Protein AF-0000000081807967 (afdb_homodimer)

pLDDT: mean 92.21, std 13.96, range [24.64, 98.94]

Radius of gyration: 28.62 Å; Cα contacts (8 Å, |Δi|>4): 1288; chains: 2; bounding box: 55×100×83 Å

Structure (mmCIF, N/CA/C/O backbone):
data_AF-0000000081807967-model_v1
#
loop_
_entity.id
_entity.type
_entity.pdbx_description
1 polymer 'Carnosine N-methyltransferase'
#
loop_
_atom_site.group_PDB
_atom_site.id
_atom_site.type_symbol
_atom_site.label_atom_id
_atom_site.label_alt_id
_atom_site.label_comp_id
_atom_site.label_asym_id
_atom_site.label_entity_id
_atom_site.label_seq_id
_atom_site.pdbx_PDB_ins_code
_atom_site.Cartn_x
_atom_site.Cartn_y
_atom_site.Cartn_z
_atom_site.occupancy
_atom_site.B_iso_or_equiv
_atom_site.auth_seq_id
_atom_site.auth_comp_id
_atom_site.auth_asym_id
_atom_site.auth_atom_id
_atom_site.pdbx_PDB_model_num
ATOM 1 N N . MET A 1 1 ? -2.889 -56.375 17.562 1 24.64 1 MET A N 1
ATOM 2 C CA . MET A 1 1 ? -2.021 -55.25 17.938 1 24.64 1 MET A CA 1
ATOM 3 C C . MET A 1 1 ? -2.387 -54 17.172 1 24.64 1 MET A C 1
ATOM 5 O O . MET A 1 1 ? -2.35 -53.969 15.938 1 24.64 1 MET A O 1
ATOM 9 N N . ALA A 1 2 ? -3.328 -53.219 17.688 1 33.34 2 ALA A N 1
ATOM 10 C CA . ALA A 1 2 ? -3.783 -51.969 17.109 1 33.34 2 ALA A CA 1
ATOM 11 C C . ALA A 1 2 ? -2.6 -51.062 16.734 1 33.34 2 ALA A C 1
ATOM 13 O O . ALA A 1 2 ? -1.793 -50.719 17.594 1 33.34 2 ALA A O 1
ATOM 14 N N . THR A 1 3 ? -1.864 -51.312 15.688 1 35.56 3 THR A N 1
ATOM 15 C CA . THR A 1 3 ? -0.854 -50.375 15.219 1 35.56 3 THR A CA 1
ATOM 16 C C . THR A 1 3 ? -1.358 -48.938 15.328 1 35.56 3 THR A C 1
ATOM 18 O O . THR A 1 3 ? -2.258 -48.531 14.586 1 35.56 3 THR A O 1
ATOM 21 N N . THR A 1 4 ? -1.396 -48.312 16.391 1 43.31 4 THR A N 1
ATOM 22 C CA . THR A 1 4 ? -1.678 -46.906 16.656 1 43.31 4 THR A CA 1
ATOM 23 C C . THR A 1 4 ? -0.814 -46 15.773 1 43.31 4 THR A C 1
ATOM 25 O O . THR A 1 4 ? 0.411 -46 15.906 1 43.31 4 THR A O 1
ATOM 28 N N . ASN A 1 5 ? -1.02 -45.844 14.516 1 46.78 5 ASN A N 1
ATOM 29 C CA . ASN A 1 5 ? -0.362 -44.938 13.586 1 46.78 5 ASN A CA 1
ATOM 30 C C . ASN A 1 5 ? -0.068 -43.594 14.234 1 46.78 5 ASN A C 1
ATOM 32 O O . ASN A 1 5 ? -0.989 -42.844 14.539 1 46.78 5 ASN A O 1
ATOM 36 N N . HIS A 1 6 ? 0.986 -43.438 14.938 1 55.25 6 HIS A N 1
ATOM 37 C CA . HIS A 1 6 ? 1.531 -42.25 15.562 1 55.25 6 HIS A CA 1
ATOM 38 C C . HIS A 1 6 ? 1.703 -41.125 14.539 1 55.25 6 HIS A C 1
ATOM 40 O O . HIS A 1 6 ? 2.475 -41.25 13.586 1 55.25 6 HIS A O 1
ATOM 46 N N . GLU A 1 7 ? 0.792 -40.312 14.453 1 66.62 7 GLU A N 1
ATOM 47 C CA . GLU A 1 7 ? 0.892 -39.094 13.656 1 66.62 7 GLU A CA 1
ATOM 48 C C . GLU A 1 7 ? 2.219 -38.375 13.891 1 66.62 7 GLU A C 1
ATOM 50 O O . GLU A 1 7 ? 2.656 -38.25 15.039 1 66.62 7 GLU A O 1
ATOM 55 N N . THR A 1 8 ? 3.043 -38.156 12.766 1 78.31 8 THR A N 1
ATOM 56 C CA . THR A 1 8 ? 4.293 -37.406 12.852 1 78.31 8 THR A CA 1
ATOM 57 C C . THR A 1 8 ? 4.039 -35.969 13.32 1 78.31 8 THR A C 1
ATOM 59 O O . THR A 1 8 ? 2.904 -35.5 13.273 1 78.31 8 THR A O 1
ATOM 62 N N . GLU A 1 9 ? 5.012 -35.469 14 1 81.56 9 GLU A N 1
ATOM 63 C CA . GLU A 1 9 ? 4.934 -34.094 14.445 1 81.56 9 GLU A CA 1
ATOM 64 C C . GLU A 1 9 ? 4.484 -33.156 13.312 1 81.56 9 GLU A C 1
ATOM 66 O O . GLU A 1 9 ? 3.709 -32.219 13.531 1 81.56 9 GLU A O 1
ATOM 71 N N . GLN A 1 10 ? 4.926 -33.438 12.164 1 79.94 10 GLN A N 1
ATOM 72 C CA . GLN A 1 10 ? 4.555 -32.656 11 1 79.94 10 GLN A CA 1
ATOM 73 C C . GLN A 1 10 ? 3.068 -32.781 10.688 1 79.94 10 GLN A C 1
ATOM 75 O O . GLN A 1 10 ? 2.402 -31.797 10.367 1 79.94 10 GLN A O 1
ATOM 80 N N . GLU A 1 11 ? 2.59 -33.938 10.797 1 79.31 11 GLU A N 1
ATOM 81 C CA . GLU A 1 11 ? 1.172 -34.188 10.539 1 79.31 11 GLU A CA 1
ATOM 82 C C . GLU A 1 11 ? 0.297 -33.5 11.57 1 79.31 11 GLU A C 1
ATOM 84 O O . GLU A 1 11 ? -0.771 -32.969 11.242 1 79.31 11 GLU A O 1
ATOM 89 N N . ILE A 1 12 ? 0.768 -33.5 12.734 1 80.5 12 ILE A N 1
ATOM 90 C CA . ILE A 1 12 ? 0.035 -32.844 13.812 1 80.5 12 ILE A CA 1
ATOM 91 C C . ILE A 1 12 ? -0.017 -31.344 13.555 1 80.5 12 ILE A C 1
ATOM 93 O O . ILE A 1 12 ? -1.075 -30.719 13.672 1 80.5 12 ILE A O 1
ATOM 97 N N . GLN A 1 13 ? 1.14 -30.75 13.172 1 82.19 13 GLN A N 1
ATOM 98 C CA . GLN A 1 13 ? 1.205 -29.328 12.898 1 82.19 13 GLN A CA 1
ATOM 99 C C . GLN A 1 13 ? 0.295 -28.938 11.734 1 82.19 13 GLN A C 1
ATOM 101 O O . GLN A 1 13 ? -0.362 -27.891 11.773 1 82.19 13 GLN A O 1
ATOM 106 N N . GLU A 1 14 ? 0.265 -29.781 10.805 1 82.75 14 GLU A N 1
ATOM 107 C CA . GLU A 1 14 ? -0.58 -29.531 9.641 1 82.75 14 GLU A CA 1
ATOM 108 C C . GLU A 1 14 ? -2.059 -29.594 10.016 1 82.75 14 GLU A C 1
ATOM 110 O O . GLU A 1 14 ? -2.852 -28.766 9.539 1 82.75 14 GLU A O 1
ATOM 115 N N . ARG A 1 15 ? -2.398 -30.484 10.812 1 83.12 15 ARG A N 1
ATOM 116 C CA . ARG A 1 15 ? -3.781 -30.625 11.258 1 83.12 15 ARG A CA 1
ATOM 117 C C . ARG A 1 15 ? -4.199 -29.422 12.102 1 83.12 15 ARG A C 1
ATOM 119 O O . ARG A 1 15 ? -5.305 -28.891 11.945 1 83.12 15 ARG A O 1
ATOM 126 N N . GLU A 1 16 ? -3.363 -29.062 12.891 1 86.12 16 GLU A N 1
ATOM 127 C CA . GLU A 1 16 ? -3.646 -27.906 13.727 1 86.12 16 GLU A CA 1
ATOM 128 C C . GLU A 1 16 ? -3.818 -26.641 12.883 1 86.12 16 GLU A C 1
ATOM 130 O O . GLU A 1 16 ? -4.699 -25.828 13.148 1 86.12 16 GLU A O 1
ATOM 135 N N . HIS A 1 17 ? -2.906 -26.562 11.984 1 88.5 17 HIS A N 1
ATOM 136 C CA . HIS A 1 17 ? -2.99 -25.422 11.078 1 88.5 17 HIS A CA 1
ATOM 137 C C . HIS A 1 17 ? -4.305 -25.438 10.305 1 88.5 17 HIS A C 1
ATOM 139 O O . HIS A 1 17 ? -4.961 -24.391 10.18 1 88.5 17 HIS A O 1
ATOM 145 N N . PHE A 1 18 ? -4.684 -26.578 9.891 1 90.31 18 PHE A N 1
ATOM 146 C CA . PHE A 1 18 ? -5.945 -26.75 9.18 1 90.31 18 PHE A CA 1
ATOM 147 C C . PHE A 1 18 ? -7.121 -26.328 10.055 1 90.31 18 PHE A C 1
ATOM 149 O O . PHE A 1 18 ? -7.957 -25.531 9.625 1 90.31 18 PHE A O 1
ATOM 156 N N . GLN A 1 19 ? -7.18 -26.766 11.188 1 89.5 19 GLN A N 1
ATOM 157 C CA . GLN A 1 19 ? -8.273 -26.453 12.102 1 89.5 19 GLN A CA 1
ATOM 158 C C . GLN A 1 19 ? -8.305 -24.969 12.43 1 89.5 19 GLN A C 1
ATOM 160 O O . GLN A 1 19 ? -9.383 -24.375 12.562 1 89.5 19 GLN A O 1
ATOM 165 N N . ARG A 1 20 ? -7.168 -24.453 12.586 1 92 20 ARG A N 1
ATOM 166 C CA . ARG A 1 20 ? -7.082 -23.031 12.859 1 92 20 ARG A CA 1
ATOM 167 C C . ARG A 1 20 ? -7.727 -22.219 11.742 1 92 20 ARG A C 1
ATOM 169 O O . ARG A 1 20 ? -8.5 -21.281 12.008 1 92 20 ARG A O 1
ATOM 176 N N . ILE A 1 21 ? -7.379 -22.578 10.508 1 94.31 21 ILE A N 1
ATOM 177 C CA . ILE A 1 21 ? -7.887 -21.828 9.367 1 94.31 21 ILE A CA 1
ATOM 178 C C . ILE A 1 21 ? -9.398 -22 9.258 1 94.31 21 ILE A C 1
ATOM 180 O O . ILE A 1 21 ? -10.125 -21.047 9 1 94.31 21 ILE A O 1
ATOM 184 N N . VAL A 1 22 ? -9.898 -23.172 9.484 1 94.06 22 VAL A N 1
ATOM 185 C CA . VAL A 1 22 ? -11.336 -23.422 9.484 1 94.06 22 VAL A CA 1
ATOM 186 C C . VAL A 1 22 ? -12.016 -22.562 10.539 1 94.06 22 VAL A C 1
ATOM 188 O O . VAL A 1 22 ? -13.055 -21.953 10.273 1 94.06 22 VAL A O 1
ATOM 191 N N . ASN A 1 23 ? -11.406 -22.5 11.648 1 93.75 23 ASN A N 1
ATOM 192 C CA . ASN A 1 23 ? -11.977 -21.703 12.742 1 93.75 23 ASN A CA 1
ATOM 193 C C . ASN A 1 23 ? -12.023 -20.219 12.398 1 93.75 23 ASN A C 1
ATOM 195 O O . ASN A 1 23 ? -12.945 -19.516 12.812 1 93.75 23 ASN A O 1
ATOM 199 N N . VAL A 1 24 ? -10.992 -19.75 11.719 1 96.44 24 VAL A N 1
ATOM 200 C CA . VAL A 1 24 ? -10.984 -18.359 11.297 1 96.44 24 VAL A CA 1
ATOM 201 C C . VAL A 1 24 ? -12.195 -18.078 10.398 1 96.44 24 VAL A C 1
ATOM 203 O O . VAL A 1 24 ? -12.914 -17.094 10.586 1 96.44 24 VAL A O 1
ATOM 206 N N . PHE A 1 25 ? -12.461 -18.969 9.477 1 97.06 25 PHE A N 1
ATOM 207 C CA . PHE A 1 25 ? -13.617 -18.828 8.594 1 97.06 25 PHE A CA 1
ATOM 208 C C . PHE A 1 25 ? -14.914 -18.844 9.391 1 97.06 25 PHE A C 1
ATOM 210 O O . PHE A 1 25 ? -15.797 -18.016 9.18 1 97.06 25 PHE A O 1
ATOM 217 N N . LYS A 1 26 ? -15 -19.719 10.289 1 95.31 26 LYS A N 1
ATOM 218 C CA . LYS A 1 26 ? -16.203 -19.875 11.094 1 95.31 26 LYS A CA 1
ATOM 219 C C . LYS A 1 26 ? -16.469 -18.625 11.93 1 95.31 26 LYS A C 1
ATOM 221 O O . LYS A 1 26 ? -17.625 -18.297 12.219 1 95.31 26 LYS A O 1
ATOM 226 N N . SER A 1 27 ? -15.453 -18 12.25 1 96.56 27 SER A N 1
ATOM 227 C CA . SER A 1 27 ? -15.57 -16.859 13.156 1 96.56 27 SER A CA 1
ATOM 228 C C . SER A 1 27 ? -15.758 -15.555 12.391 1 96.56 27 SER A C 1
ATOM 230 O O . SER A 1 27 ? -15.844 -14.484 12.992 1 96.56 27 SER A O 1
ATOM 232 N N . TYR A 1 28 ? -15.797 -15.625 11.141 1 97.62 28 TYR A N 1
ATOM 233 C CA . TYR A 1 28 ? -15.867 -14.445 10.289 1 97.62 28 TYR A CA 1
ATOM 234 C C . TYR A 1 28 ? -17 -13.523 10.727 1 97.62 28 TYR A C 1
ATOM 236 O O . TYR A 1 28 ? -16.781 -12.336 10.992 1 97.62 28 TYR A O 1
ATOM 244 N N . LYS A 1 29 ? -18.219 -14.078 10.773 1 97.75 29 LYS A N 1
ATOM 245 C CA . LYS A 1 29 ? -19.375 -13.234 11.062 1 97.75 29 LYS A CA 1
ATOM 246 C C . LYS A 1 29 ? -19.266 -12.602 12.445 1 97.75 29 LYS A C 1
ATOM 248 O O . LYS A 1 29 ? -19.422 -11.383 12.586 1 97.75 29 LYS A O 1
ATOM 253 N N . PHE A 1 30 ? -19 -13.43 13.375 1 97.12 30 PHE A N 1
ATOM 254 C CA . PHE A 1 30 ? -18.953 -12.953 14.75 1 97.12 30 PHE A CA 1
ATOM 255 C C . PHE A 1 30 ? -17.906 -11.844 14.898 1 97.12 30 PHE A C 1
ATOM 257 O O . PHE A 1 30 ? -18.219 -10.773 15.43 1 97.12 30 PHE A O 1
ATOM 264 N N . LEU A 1 31 ? -16.703 -12.094 14.422 1 96.81 31 LEU A N 1
ATOM 265 C CA . LEU A 1 31 ? -15.609 -11.148 14.609 1 96.81 31 LEU A CA 1
ATOM 266 C C . LEU A 1 31 ? -15.844 -9.875 13.805 1 96.81 31 LEU A C 1
ATOM 268 O O . LEU A 1 31 ? -15.5 -8.781 14.25 1 96.81 31 LEU A O 1
ATOM 272 N N . THR A 1 32 ? -16.406 -9.961 12.609 1 97.31 32 THR A N 1
ATOM 273 C CA . THR A 1 32 ? -16.703 -8.781 11.797 1 97.31 32 THR A CA 1
ATOM 274 C C . THR A 1 32 ? -17.812 -7.957 12.422 1 97.31 32 THR A C 1
ATOM 276 O O . THR A 1 32 ? -17.766 -6.723 12.414 1 97.31 32 THR A O 1
ATOM 279 N N . ASP A 1 33 ? -18.797 -8.648 12.977 1 97.38 33 ASP A N 1
ATOM 280 C CA . ASP A 1 33 ? -19.875 -7.949 13.68 1 97.38 33 ASP A CA 1
ATOM 281 C C . ASP A 1 33 ? -19.328 -7.203 14.898 1 97.38 33 ASP A C 1
ATOM 283 O O . ASP A 1 33 ? -19.734 -6.074 15.18 1 97.38 33 ASP A O 1
ATOM 287 N N . GLU A 1 34 ? -18.453 -7.859 15.609 1 96 34 GLU A N 1
ATOM 288 C CA . GLU A 1 34 ? -17.844 -7.207 16.766 1 96 34 GLU A CA 1
ATOM 289 C C . GLU A 1 34 ? -17.062 -5.965 16.344 1 96 34 GLU A C 1
ATOM 291 O O . GLU A 1 34 ? -17.078 -4.949 17.031 1 96 34 GLU A O 1
ATOM 296 N N . TRP A 1 35 ? -16.359 -6.141 15.281 1 95.31 35 TRP A N 1
ATOM 297 C CA . TRP A 1 35 ? -15.617 -5.023 14.711 1 95.31 35 TRP A CA 1
ATOM 298 C C . TRP A 1 35 ? -16.547 -3.854 14.391 1 95.31 35 TRP A C 1
ATOM 300 O O . TRP A 1 35 ? -16.25 -2.705 14.734 1 95.31 35 TRP A O 1
ATOM 310 N N . ILE A 1 36 ? -17.703 -4.027 13.797 1 96.94 36 ILE A N 1
ATOM 311 C CA . ILE A 1 36 ? -18.672 -2.994 13.469 1 96.94 36 ILE A CA 1
ATOM 312 C C . ILE A 1 36 ? -19.266 -2.412 14.75 1 96.94 36 ILE A C 1
ATOM 314 O O . ILE A 1 36 ? -19.422 -1.195 14.875 1 96.94 36 ILE A O 1
ATOM 318 N N . LYS A 1 37 ? -19.531 -3.275 15.672 1 96.88 37 LYS A N 1
ATOM 319 C CA . LYS A 1 37 ? -20.109 -2.84 16.953 1 96.88 37 LYS A CA 1
ATOM 320 C C . LYS A 1 37 ? -19.156 -1.875 17.656 1 96.88 37 LYS A C 1
ATOM 322 O O . LYS A 1 37 ? -19.609 -0.928 18.312 1 96.88 37 LYS A O 1
ATOM 327 N N . THR A 1 38 ? -17.938 -2.164 17.594 1 96 38 THR A N 1
ATOM 328 C CA . THR A 1 38 ? -16.953 -1.286 18.219 1 96 38 THR A CA 1
ATOM 329 C C . THR A 1 38 ? -16.984 0.104 17.594 1 96 38 THR A C 1
ATOM 331 O O . THR A 1 38 ? -16.828 1.109 18.281 1 96 38 THR A O 1
ATOM 334 N N . LYS A 1 39 ? -17.141 0.195 16.328 1 96.88 39 LYS A N 1
ATOM 335 C CA . LYS A 1 39 ? -17.25 1.479 15.641 1 96.88 39 LYS A CA 1
ATOM 336 C C . LYS A 1 39 ? -18.516 2.229 16.062 1 96.88 39 LYS A C 1
ATOM 338 O O . LYS A 1 39 ? -18.469 3.439 16.281 1 96.88 39 LYS A O 1
ATOM 343 N N . ILE A 1 40 ? -19.609 1.49 16.156 1 97.69 40 ILE A N 1
ATOM 344 C CA . ILE A 1 40 ? -20.859 2.09 16.594 1 97.69 40 ILE A CA 1
ATOM 345 C C . ILE A 1 40 ? -20.719 2.598 18.031 1 97.69 40 ILE A C 1
ATOM 347 O O . ILE A 1 40 ? -21.141 3.709 18.344 1 97.69 40 ILE A O 1
ATOM 351 N N . ALA A 1 41 ? -20.094 1.808 18.844 1 97.75 41 ALA A N 1
ATOM 352 C CA . ALA A 1 41 ? -19.875 2.189 20.234 1 97.75 41 ALA A CA 1
ATOM 353 C C . ALA A 1 41 ? -19.016 3.453 20.328 1 97.75 41 ALA A C 1
ATOM 355 O O . ALA A 1 41 ? -19.234 4.293 21.203 1 97.75 41 ALA A O 1
ATOM 356 N N . LEU A 1 42 ? -18.031 3.545 19.516 1 97.69 42 LEU A N 1
ATOM 357 C CA . LEU A 1 4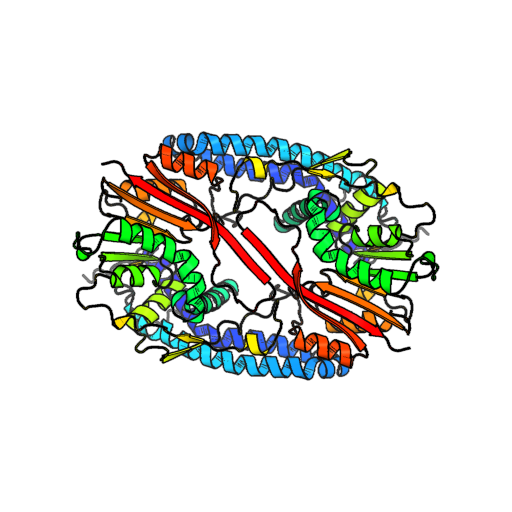2 ? -17.203 4.742 19.484 1 97.69 42 LEU A CA 1
ATOM 358 C C . LEU A 1 42 ? -18.047 5.98 19.188 1 97.69 42 LEU A C 1
ATOM 360 O O . LEU A 1 42 ? -17.922 7 19.875 1 97.69 42 LEU A O 1
ATOM 364 N N . VAL A 1 43 ? -18.906 5.906 18.203 1 98.38 43 VAL A N 1
ATOM 365 C CA . VAL A 1 43 ? -19.766 7.035 17.875 1 98.38 43 VAL A CA 1
ATOM 366 C C . VAL A 1 43 ? -20.641 7.383 19.078 1 98.38 43 VAL A C 1
ATOM 368 O O . VAL A 1 43 ? -20.797 8.555 19.422 1 98.38 43 VAL A O 1
ATOM 371 N N . LYS A 1 44 ? -21.172 6.359 19.688 1 98 44 LYS A N 1
ATOM 372 C CA . LYS A 1 44 ? -22.078 6.547 20.828 1 98 44 LYS A CA 1
ATOM 373 C C . LYS A 1 44 ? -21.359 7.195 22 1 98 44 LYS A C 1
ATOM 375 O O . LYS A 1 44 ? -21.984 7.805 22.859 1 98 44 LYS A O 1
ATOM 380 N N . SER A 1 45 ? -20.094 7.035 22.078 1 98.25 45 SER A N 1
ATOM 381 C CA . SER A 1 45 ? -19.312 7.578 23.188 1 98.25 45 SER A CA 1
ATOM 382 C C . SER A 1 45 ? -19.016 9.062 22.984 1 98.25 45 SER A C 1
ATOM 384 O O . SER A 1 45 ? -18.547 9.734 23.906 1 98.25 45 SER A O 1
ATOM 386 N N . LEU A 1 46 ? -19.312 9.617 21.828 1 98.25 46 LEU A N 1
ATOM 387 C CA . LEU A 1 46 ? -19.031 11.016 21.516 1 98.25 46 LEU A CA 1
ATOM 388 C C . LEU A 1 46 ? -20.125 11.922 22.078 1 98.25 46 LEU A C 1
ATOM 390 O O . LEU A 1 46 ? -21.094 11.445 22.688 1 98.25 46 LEU A O 1
ATOM 394 N N . SER A 1 47 ? -19.938 13.281 21.969 1 98.12 47 SER A N 1
ATOM 395 C CA . SER A 1 47 ? -20.953 14.25 22.391 1 98.12 47 SER A CA 1
ATOM 396 C C . SER A 1 47 ? -22.234 14.102 21.578 1 98.12 47 SER A C 1
ATOM 398 O O . SER A 1 47 ? -22.203 13.617 20.453 1 98.12 47 SER A O 1
ATOM 400 N N . PRO A 1 48 ? -23.406 14.461 22.125 1 98.19 48 PRO A N 1
ATOM 401 C CA . PRO A 1 48 ? -24.656 14.391 21.375 1 98.19 48 PRO A CA 1
ATOM 402 C C . PRO A 1 48 ? -24.594 15.141 20.047 1 98.19 48 PRO A C 1
ATOM 404 O O . PRO A 1 48 ? -25.172 14.688 19.047 1 98.19 48 PRO A O 1
ATOM 407 N N . GLU A 1 49 ? -23.969 16.172 20.062 1 98.12 49 GLU A N 1
ATOM 408 C CA . GLU A 1 49 ? -23.828 16.953 18.828 1 98.12 49 GLU A CA 1
ATOM 409 C C . GLU A 1 49 ? -23.094 16.141 17.75 1 98.12 49 GLU A C 1
ATOM 411 O O . GLU A 1 49 ? -23.531 16.094 16.609 1 98.12 49 GLU A O 1
ATOM 416 N N . GLN A 1 50 ? -21.984 15.586 18.109 1 98.56 50 GLN A N 1
ATOM 417 C CA . GLN A 1 50 ? -21.203 14.812 17.141 1 98.56 50 GLN A CA 1
ATOM 418 C C . GLN A 1 50 ? -21.953 13.555 16.703 1 98.56 50 GLN A C 1
ATOM 420 O O . GLN A 1 50 ? -21.844 13.133 15.555 1 98.56 50 GLN A O 1
ATOM 425 N N . GLN A 1 51 ? -22.672 12.953 17.672 1 98.62 51 GLN A N 1
ATOM 426 C CA . GLN A 1 51 ? -23.516 11.82 17.297 1 98.62 51 GLN A CA 1
ATOM 427 C C . GLN A 1 51 ? -24.5 12.211 16.203 1 98.62 51 GLN A C 1
ATOM 429 O O . GLN A 1 51 ? -24.719 11.445 15.258 1 98.62 51 GLN A O 1
ATOM 434 N N . LEU A 1 52 ? -25.062 13.383 16.328 1 98.38 52 LEU A N 1
ATOM 435 C CA . LEU A 1 52 ? -26.016 13.875 15.328 1 98.38 52 LEU A CA 1
ATOM 436 C C . LEU A 1 52 ? -25.328 14.102 13.992 1 98.38 52 LEU A C 1
ATOM 438 O O . LEU A 1 52 ? -25.875 13.75 12.938 1 98.38 52 LEU A O 1
ATOM 442 N N . LEU A 1 53 ? -24.125 14.695 14 1 98.56 53 LEU A N 1
ATOM 443 C CA . LEU A 1 53 ? -23.359 14.938 12.781 1 98.56 53 LEU A CA 1
ATOM 444 C C . LEU A 1 53 ? -23.031 13.617 12.086 1 98.56 53 LEU A C 1
ATOM 446 O O . LEU A 1 53 ? -22.922 13.578 10.852 1 98.56 53 LEU A O 1
ATOM 450 N N . LEU A 1 54 ? -22.922 12.516 12.859 1 98.62 54 LEU A N 1
ATOM 451 C CA . LEU A 1 54 ? -22.484 11.219 12.344 1 98.62 54 LEU A CA 1
ATOM 452 C C . LEU A 1 54 ? -23.672 10.281 12.133 1 98.62 54 LEU A C 1
ATOM 454 O O . LEU A 1 54 ? -23.484 9.078 11.945 1 98.62 54 LEU A O 1
ATOM 458 N N . SER A 1 55 ? -24.875 10.805 12.125 1 98.25 55 SER A N 1
ATOM 459 C CA . SER A 1 55 ? -26.078 9.969 12.078 1 98.25 55 SER A CA 1
ATOM 460 C C . SER A 1 55 ? -26.094 9.102 10.828 1 98.25 55 SER A C 1
ATOM 462 O O . SER A 1 55 ? -26.391 7.906 10.906 1 98.25 55 SER A O 1
ATOM 464 N N . ASP A 1 56 ? -25.75 9.688 9.695 1 98.19 56 ASP A N 1
ATOM 465 C CA . ASP A 1 56 ? -25.766 8.93 8.453 1 98.19 56 ASP A CA 1
ATOM 466 C C . ASP A 1 56 ? -24.656 7.887 8.43 1 98.19 56 ASP A C 1
ATOM 468 O O . ASP A 1 56 ? -24.828 6.801 7.871 1 98.19 56 ASP A O 1
ATOM 472 N N . TYR A 1 57 ? -23.547 8.25 8.969 1 98.25 57 TYR A N 1
ATOM 473 C CA . TYR A 1 57 ? -22.438 7.301 9.102 1 98.25 57 TYR A CA 1
ATOM 474 C C . TYR A 1 57 ? -22.844 6.109 9.961 1 98.25 57 TYR A C 1
ATOM 476 O O . TYR A 1 57 ? -22.578 4.961 9.602 1 98.25 57 TYR A O 1
ATOM 484 N N . THR A 1 58 ? -23.5 6.363 11.078 1 98.19 58 THR A N 1
ATOM 485 C CA . THR A 1 58 ? -23.953 5.312 11.977 1 98.19 58 THR A CA 1
ATOM 486 C C . THR A 1 58 ? -24.953 4.395 11.281 1 98.19 58 THR A C 1
ATOM 488 O O . THR A 1 58 ? -24.891 3.174 11.43 1 98.19 58 THR A O 1
ATOM 491 N N . LYS A 1 59 ? -25.859 4.984 10.555 1 98.12 59 LYS A N 1
ATOM 492 C CA . LYS A 1 59 ? -26.812 4.203 9.773 1 98.12 59 LYS A CA 1
ATOM 493 C C . LYS A 1 59 ? -26.094 3.293 8.781 1 98.12 59 LYS A C 1
ATOM 495 O O . LYS A 1 59 ? -26.484 2.139 8.594 1 98.12 59 LYS A O 1
ATOM 500 N N . HIS A 1 60 ? -25.109 3.838 8.18 1 98.31 60 HIS A N 1
ATOM 501 C CA . HIS A 1 60 ? -24.344 3.078 7.211 1 98.31 60 HIS A CA 1
ATOM 502 C C . HIS A 1 60 ? -23.672 1.869 7.859 1 98.31 60 HIS A C 1
ATOM 504 O O . HIS A 1 60 ? -23.641 0.785 7.273 1 98.31 60 HIS A O 1
ATOM 510 N N . LEU A 1 61 ? -23.109 2.043 9.055 1 97.88 61 LEU A N 1
ATOM 511 C CA . LEU A 1 61 ? -22.5 0.948 9.797 1 97.88 61 LEU A CA 1
ATOM 512 C C . LEU A 1 61 ? -23.484 -0.18 10.031 1 97.88 61 LEU A C 1
ATOM 514 O O . LEU A 1 61 ? -23.141 -1.357 9.945 1 97.88 61 LEU A O 1
ATOM 518 N N . ALA A 1 62 ? -24.703 0.192 10.281 1 96.56 62 ALA A N 1
ATOM 519 C CA . ALA A 1 62 ? -25.75 -0.802 10.477 1 96.56 62 ALA A CA 1
ATOM 520 C C . ALA A 1 62 ? -26.031 -1.574 9.195 1 96.56 62 ALA A C 1
ATOM 522 O O . ALA A 1 62 ? -26.266 -2.785 9.227 1 96.56 62 ALA A O 1
ATOM 523 N N . GLU A 1 63 ? -26 -0.907 8.133 1 97.88 63 GLU A N 1
ATOM 524 C CA . GLU A 1 63 ? -26.219 -1.549 6.844 1 97.88 63 GLU A CA 1
ATOM 525 C C . GLU A 1 63 ? -25.094 -2.523 6.512 1 97.88 63 GLU A C 1
ATOM 527 O O . GLU A 1 63 ? -25.328 -3.545 5.859 1 97.88 63 GLU A O 1
ATOM 532 N N . MET A 1 64 ? -23.922 -2.18 6.918 1 98.25 64 MET A N 1
ATOM 533 C CA . MET A 1 64 ? -22.766 -3.061 6.715 1 98.25 64 MET A CA 1
ATOM 534 C C . MET A 1 64 ? -23.016 -4.434 7.328 1 98.25 64 MET A C 1
ATOM 536 O O . MET A 1 64 ? -22.609 -5.453 6.77 1 98.25 64 MET A O 1
ATOM 540 N N . ARG A 1 65 ? -23.703 -4.477 8.469 1 97.62 65 ARG A N 1
ATOM 541 C CA . ARG A 1 65 ? -23.953 -5.73 9.164 1 97.62 65 ARG A CA 1
ATOM 542 C C . ARG A 1 65 ? -24.797 -6.672 8.305 1 97.62 65 ARG A C 1
ATOM 544 O O . ARG A 1 65 ? -24.625 -7.891 8.352 1 97.62 65 ARG A O 1
ATOM 551 N N . VAL A 1 66 ? -25.656 -6.094 7.551 1 97.94 66 VAL A N 1
ATOM 552 C CA . VAL A 1 66 ? -26.5 -6.887 6.66 1 97.94 66 VAL A CA 1
ATOM 553 C C . VAL A 1 66 ? -25.625 -7.539 5.582 1 97.94 66 VAL A C 1
ATOM 555 O O . VAL A 1 66 ? -25.781 -8.727 5.297 1 97.94 66 VAL A O 1
ATOM 558 N N . CYS A 1 67 ? -24.734 -6.758 5.02 1 98.56 67 CYS A N 1
ATOM 559 C CA . CYS A 1 67 ? -23.828 -7.273 4 1 98.56 67 CYS A CA 1
ATOM 560 C C . CYS A 1 67 ? -22.906 -8.352 4.574 1 98.56 67 CYS A C 1
ATOM 562 O O . CYS A 1 67 ? -22.656 -9.367 3.918 1 98.56 67 CYS A O 1
ATOM 564 N N . VAL A 1 68 ? -22.484 -8.141 5.797 1 98.56 68 VAL A N 1
ATOM 565 C CA . VAL A 1 68 ? -21.625 -9.102 6.48 1 98.56 68 VAL A CA 1
ATOM 566 C C . VAL A 1 68 ? -22.359 -10.422 6.66 1 98.56 68 VAL A C 1
ATOM 568 O O . VAL A 1 68 ? -21.766 -11.492 6.492 1 98.56 68 VAL A O 1
ATOM 571 N N . ALA A 1 69 ? -23.625 -10.359 6.988 1 98.38 69 ALA A N 1
ATOM 572 C CA . ALA A 1 69 ? -24.438 -11.562 7.156 1 98.38 69 ALA A CA 1
ATOM 573 C C . ALA A 1 69 ? -24.531 -12.344 5.848 1 98.38 69 ALA A C 1
ATOM 575 O O . ALA A 1 69 ? -24.469 -13.578 5.852 1 98.38 69 ALA A O 1
ATOM 576 N N . HIS A 1 70 ? -24.703 -11.664 4.789 1 98.31 70 HIS A N 1
ATOM 577 C CA . HIS A 1 70 ? -24.75 -12.312 3.486 1 98.31 70 HIS A CA 1
ATOM 578 C C . HIS A 1 70 ? -23.406 -12.945 3.139 1 98.31 70 HIS A C 1
ATOM 580 O O . HIS A 1 70 ? -23.359 -14.078 2.652 1 98.31 70 HIS A O 1
ATOM 586 N N . ASN A 1 71 ? -22.312 -12.195 3.375 1 98.69 71 ASN A N 1
ATOM 587 C CA . ASN A 1 71 ? -21 -12.758 3.158 1 98.69 71 ASN A CA 1
ATOM 588 C C . ASN A 1 71 ? -20.781 -14.016 3.992 1 98.69 71 ASN A C 1
ATOM 590 O O . ASN A 1 71 ? -20.141 -14.969 3.535 1 98.69 71 ASN A O 1
ATOM 594 N N . ALA A 1 72 ? -21.297 -13.969 5.195 1 98.25 72 ALA A N 1
ATOM 595 C CA . ALA A 1 72 ? -21.125 -15.094 6.113 1 98.25 72 ALA A CA 1
ATOM 596 C C . ALA A 1 72 ? -21.734 -16.375 5.535 1 98.25 72 ALA A C 1
ATOM 598 O O . ALA A 1 72 ? -21.219 -17.469 5.75 1 98.25 72 ALA A O 1
ATOM 599 N N . GLU A 1 73 ? -22.781 -16.266 4.828 1 97.69 73 GLU A N 1
ATOM 600 C CA . GLU A 1 73 ? -23.406 -17.422 4.18 1 97.69 73 GLU A CA 1
ATOM 601 C C . GLU A 1 73 ? -22.453 -18.031 3.152 1 97.69 73 GLU A C 1
ATOM 603 O O . GLU A 1 73 ? -22.312 -19.266 3.096 1 97.69 73 GLU A O 1
ATOM 608 N N . VAL A 1 74 ? -21.859 -17.219 2.395 1 97.44 74 VAL A N 1
ATOM 609 C CA . VAL A 1 74 ? -20.938 -17.688 1.378 1 97.44 74 VAL A CA 1
ATOM 610 C C . VAL A 1 74 ? -19.703 -18.281 2.049 1 97.44 74 VAL A C 1
ATOM 612 O O . VAL A 1 74 ? -19.188 -19.328 1.623 1 97.44 74 VAL A O 1
ATOM 615 N N . VAL A 1 75 ? -19.203 -17.625 3.092 1 97.81 75 VAL A N 1
ATOM 616 C CA . VAL A 1 75 ? -18.047 -18.109 3.838 1 97.81 75 VAL A CA 1
ATOM 617 C C . VAL A 1 75 ? -18.328 -19.5 4.383 1 97.81 75 VAL A C 1
ATOM 619 O O . VAL A 1 75 ? -17.453 -20.375 4.336 1 97.81 75 VAL A O 1
ATOM 622 N N . GLN A 1 76 ? -19.531 -19.703 4.832 1 96.19 76 GLN A N 1
ATOM 623 C CA . GLN A 1 76 ? -19.922 -21.031 5.332 1 96.19 76 GLN A CA 1
ATOM 624 C C . GLN A 1 76 ? -19.906 -22.062 4.215 1 96.19 76 GLN A C 1
ATOM 626 O O . GLN A 1 76 ? -19.5 -23.203 4.422 1 96.19 76 GLN A O 1
ATOM 631 N N . LEU A 1 77 ? -20.359 -21.703 3.074 1 95.88 77 LEU A N 1
ATOM 632 C CA . LEU A 1 77 ? -20.344 -22.594 1.929 1 95.88 77 LEU A CA 1
ATOM 633 C C . LEU A 1 77 ? -18.922 -22.984 1.562 1 95.88 77 LEU A C 1
ATOM 635 O O . LEU A 1 77 ? -18.656 -24.141 1.196 1 95.88 77 LEU A O 1
ATOM 639 N N . ILE A 1 78 ? -18.016 -22.062 1.702 1 96.19 78 ILE A N 1
ATOM 640 C CA . ILE A 1 78 ? -16.609 -22.281 1.351 1 96.19 78 ILE A CA 1
ATOM 641 C C . ILE A 1 78 ? -16.031 -23.391 2.232 1 96.19 78 ILE A C 1
ATOM 643 O O . ILE A 1 78 ? -15.25 -24.219 1.763 1 96.19 78 ILE A O 1
ATOM 647 N N . ILE A 1 79 ? -16.5 -23.469 3.5 1 94.88 79 ILE A N 1
ATOM 648 C CA . ILE A 1 79 ? -15.828 -24.391 4.406 1 94.88 79 ILE A CA 1
ATOM 649 C C . ILE A 1 79 ? -16.688 -25.625 4.621 1 94.88 79 ILE A C 1
ATOM 651 O O . ILE A 1 79 ? -16.328 -26.516 5.387 1 94.88 79 ILE A O 1
ATOM 655 N N . ASN A 1 80 ? -17.922 -25.703 4.223 1 88.12 80 ASN A N 1
ATOM 656 C CA . ASN A 1 80 ? -18.859 -26.797 4.469 1 88.12 80 ASN A CA 1
ATOM 657 C C . ASN A 1 80 ? -18.219 -28.141 4.195 1 88.12 80 ASN A C 1
ATOM 659 O O . ASN A 1 80 ? -18.406 -29.094 4.965 1 88.12 80 ASN A O 1
ATOM 663 N N . ASP A 1 81 ? -17.375 -28.406 3.232 1 78.31 81 ASP A N 1
ATOM 664 C CA . ASP A 1 81 ? -16.875 -29.75 2.936 1 78.31 81 ASP A CA 1
ATOM 665 C C . ASP A 1 81 ? -15.352 -29.75 2.838 1 78.31 81 ASP A C 1
ATOM 667 O O . ASP A 1 81 ? -14.773 -30.516 2.064 1 78.31 81 ASP A O 1
ATOM 671 N N . VAL A 1 82 ? -14.852 -28.906 3.701 1 81.94 82 VAL A N 1
ATOM 672 C CA . VAL A 1 82 ? -13.398 -28.859 3.551 1 81.94 82 VAL A CA 1
ATOM 673 C C . VAL A 1 82 ? -12.766 -30.016 4.332 1 81.94 82 VAL A C 1
ATOM 675 O O . VAL A 1 82 ? -11.625 -30.406 4.051 1 81.94 82 VAL A O 1
ATOM 678 N N . GLU A 1 83 ? -13.539 -30.469 5.312 1 69.31 83 GLU A N 1
ATOM 679 C CA . GLU A 1 83 ? -13.023 -31.609 6.07 1 69.31 83 GLU A CA 1
ATOM 680 C C . GLU A 1 83 ? -12.758 -32.812 5.156 1 69.31 83 GLU A C 1
ATOM 682 O O . GLU A 1 83 ? -11.883 -33.625 5.445 1 69.31 83 GLU A O 1
ATOM 687 N N . ASN A 1 84 ? -13.523 -32.844 4.074 1 64.62 84 ASN A N 1
ATOM 688 C CA . ASN A 1 84 ? -13.344 -33.969 3.127 1 64.62 84 ASN A CA 1
ATOM 689 C C . ASN A 1 84 ? -12.18 -33.688 2.172 1 64.62 84 ASN A C 1
ATOM 691 O O . ASN A 1 84 ? -11.797 -34.562 1.394 1 64.62 84 ASN A O 1
ATOM 695 N N . MET A 1 85 ? -11.703 -32.562 2.156 1 61.28 85 MET A N 1
ATOM 696 C CA . MET A 1 85 ? -10.641 -32.156 1.232 1 61.28 85 MET A CA 1
ATOM 697 C C . MET A 1 85 ? -9.32 -32.844 1.613 1 61.28 85 MET A C 1
ATOM 699 O O . MET A 1 85 ? -8.469 -33.094 0.753 1 61.28 85 MET A O 1
ATOM 703 N N . PHE A 1 86 ? -9.117 -33.062 2.924 1 56.81 86 PHE A N 1
ATOM 704 C CA . PHE A 1 86 ? -7.859 -33.688 3.322 1 56.81 86 PHE A CA 1
ATOM 705 C C . PHE A 1 86 ? -8.086 -35.094 3.861 1 56.81 86 PHE A C 1
ATOM 707 O O . PHE A 1 86 ? -8.773 -35.281 4.867 1 56.81 86 PHE A O 1
ATOM 714 N N . GLU A 1 87 ? -8.281 -36.062 2.918 1 47.75 87 GLU A N 1
ATOM 715 C CA . GLU A 1 87 ? -8.5 -37.469 3.193 1 47.75 87 GLU A CA 1
ATOM 716 C C . GLU A 1 87 ? -7.898 -37.875 4.539 1 47.75 87 GLU A C 1
ATOM 718 O O . GLU A 1 87 ? -8.477 -38.688 5.262 1 47.75 87 GLU A O 1
ATOM 723 N N . ASN A 1 88 ? -6.574 -37.5 4.668 1 44.28 88 ASN A N 1
ATOM 724 C CA . ASN A 1 88 ? -5.812 -38.125 5.754 1 44.28 88 ASN A CA 1
ATOM 725 C C . ASN A 1 88 ? -6.184 -37.5 7.105 1 44.28 88 ASN A C 1
ATOM 727 O O . ASN A 1 88 ? -5.543 -37.812 8.117 1 44.28 88 ASN A O 1
ATOM 731 N N . VAL A 1 89 ? -6.902 -36.469 7.047 1 46.38 89 VAL A N 1
ATOM 732 C CA . VAL A 1 89 ? -7.172 -35.969 8.391 1 46.38 89 VAL A CA 1
ATOM 733 C C . VAL A 1 89 ? -8.375 -36.719 8.984 1 46.38 89 VAL A C 1
ATOM 735 O O . VAL A 1 89 ? -9.484 -36.594 8.469 1 46.38 89 VAL A O 1
ATOM 738 N N . GLN A 1 90 ? -8.219 -37.875 9.406 1 41.25 90 GLN A N 1
ATOM 739 C CA . GLN A 1 90 ? -9.234 -38.562 10.195 1 41.25 90 GLN A CA 1
ATOM 740 C C . GLN A 1 90 ? -9.977 -37.594 11.102 1 41.25 90 GLN A C 1
ATOM 742 O O . GLN A 1 90 ? -9.359 -36.906 11.938 1 41.25 90 GLN A O 1
ATOM 747 N N . HIS A 1 91 ? -11.008 -37.031 10.602 1 42.69 91 HIS A N 1
ATOM 748 C CA . HIS A 1 91 ? -11.906 -36.281 11.469 1 42.69 91 HIS A CA 1
ATOM 749 C C . HIS A 1 91 ? -12.273 -37.094 12.711 1 42.69 91 HIS A C 1
ATOM 751 O O . HIS A 1 91 ? -12.969 -38.094 12.617 1 42.69 91 HIS A O 1
ATOM 757 N N . GLU A 1 92 ? -11.484 -37.375 13.641 1 38.06 92 GLU A N 1
ATOM 758 C CA . GLU A 1 92 ? -12.07 -37.938 14.859 1 38.06 92 GLU A CA 1
ATOM 759 C C . GLU A 1 92 ? -13.289 -37.125 15.297 1 38.06 92 GLU A C 1
ATOM 761 O O . GLU A 1 92 ? -13.195 -35.906 15.492 1 38.06 92 GLU A O 1
ATOM 766 N N . GLU A 1 93 ? -14.391 -37.438 14.758 1 39.59 93 GLU A N 1
ATOM 767 C CA . GLU A 1 93 ? -15.695 -37 15.219 1 39.59 93 GLU A CA 1
ATOM 768 C C . GLU A 1 93 ? -15.664 -36.625 16.703 1 39.59 93 GLU A C 1
ATOM 770 O O . GLU A 1 93 ? -16.391 -35.719 17.141 1 39.59 93 GLU A O 1
ATOM 775 N N . ASP A 1 94 ? -15.281 -37.656 17.641 1 37.19 94 ASP A N 1
ATOM 776 C CA . ASP A 1 94 ? -15.664 -37.812 19.031 1 37.19 94 ASP A CA 1
ATOM 777 C C . ASP A 1 94 ? -14.883 -36.812 19.922 1 37.19 94 ASP A C 1
ATOM 779 O O . ASP A 1 94 ? -15.141 -36.719 21.125 1 37.19 94 ASP A O 1
ATOM 783 N N . GLY A 1 95 ? -13.445 -36.938 19.984 1 32.66 95 GLY A N 1
ATOM 784 C CA . GLY A 1 95 ? -12.844 -36.438 21.203 1 32.66 95 GLY A CA 1
ATOM 785 C C . GLY A 1 95 ? -12.945 -34.938 21.344 1 32.66 95 GLY A C 1
ATOM 786 O O . GLY A 1 95 ? -12.914 -34.219 20.344 1 32.66 95 GLY A O 1
ATOM 787 N N . LYS A 1 96 ? -13.477 -34.469 22.516 1 35.44 96 LYS A N 1
ATOM 788 C CA . LYS A 1 96 ? -13.422 -33.25 23.297 1 35.44 96 LYS A CA 1
ATOM 789 C C . LYS A 1 96 ? -12.016 -32.656 23.266 1 35.44 96 LYS A C 1
ATOM 791 O O . LYS A 1 96 ? -11.406 -32.438 24.312 1 35.44 96 LYS A O 1
ATOM 796 N N . ALA A 1 97 ? -11.164 -33.188 22.453 1 36.34 97 ALA A N 1
ATOM 797 C CA . ALA A 1 97 ? -9.938 -32.438 22.656 1 36.34 97 ALA A CA 1
ATOM 798 C C . ALA A 1 97 ? -10.172 -30.938 22.406 1 36.34 97 ALA A C 1
ATOM 800 O O . ALA A 1 97 ? -10.625 -30.547 21.328 1 36.34 97 ALA A O 1
ATOM 801 N N . SER A 1 98 ? -10.469 -30.203 23.281 1 37.44 98 SER A N 1
ATOM 802 C CA . SER A 1 98 ? -10.508 -28.766 23.516 1 37.44 98 SER A CA 1
ATOM 803 C C . SER A 1 98 ? -9.367 -28.062 22.797 1 37.44 98 SER A C 1
ATOM 805 O O . SER A 1 98 ? -8.242 -28 23.297 1 37.44 98 SER A O 1
ATOM 807 N N . VAL A 1 99 ? -9.047 -28.438 21.594 1 38.91 99 VAL A N 1
ATOM 808 C CA . VAL A 1 99 ? -8.07 -27.484 21.047 1 38.91 99 VAL A CA 1
ATOM 809 C C . VAL A 1 99 ? -8.328 -26.094 21.625 1 38.91 99 VAL A C 1
ATOM 811 O O . VAL A 1 99 ? -9.422 -25.547 21.469 1 38.91 99 VAL A O 1
ATOM 814 N N . LYS A 1 100 ? -7.762 -25.719 22.641 1 45.69 100 LYS A N 1
ATOM 815 C CA . LYS A 1 100 ? -7.695 -24.359 23.156 1 45.69 100 LYS A CA 1
ATOM 816 C C . LYS A 1 100 ? -7.84 -23.344 22.016 1 45.69 100 LYS A C 1
ATOM 818 O O . LYS A 1 100 ? -7.035 -23.328 21.094 1 45.69 100 LYS A O 1
ATOM 823 N N . LYS A 1 101 ? -8.969 -22.938 21.719 1 56.97 101 LYS A N 1
ATOM 824 C CA . LYS A 1 101 ? -9.289 -21.906 20.734 1 56.97 101 LYS A CA 1
ATOM 825 C C . LYS A 1 101 ? -8.328 -20.719 20.859 1 56.97 101 LYS A C 1
ATOM 827 O O . LYS A 1 101 ? -8.414 -19.938 21.797 1 56.97 101 LYS A O 1
ATOM 832 N N . ARG A 1 102 ? -7.105 -21.016 20.25 1 65.5 102 ARG A N 1
ATOM 833 C CA . ARG A 1 102 ? -6.223 -19.859 20.156 1 65.5 102 ARG A CA 1
ATOM 834 C C . ARG A 1 102 ? -6.969 -18.641 19.641 1 65.5 102 ARG A C 1
ATOM 836 O O . ARG A 1 102 ? -7.852 -18.766 18.781 1 65.5 102 ARG A O 1
ATOM 843 N N . PRO A 1 103 ? -6.695 -17.547 20.375 1 80 103 PRO A N 1
ATOM 844 C CA . PRO A 1 103 ? -7.332 -16.328 19.875 1 80 103 PRO A CA 1
ATOM 845 C C . PRO A 1 103 ? -7.039 -16.062 18.406 1 80 103 PRO A C 1
ATOM 847 O O . PRO A 1 103 ? -5.934 -16.344 17.938 1 80 103 PRO A O 1
ATOM 850 N N . ILE A 1 104 ? -8.016 -15.898 17.703 1 85.25 104 ILE A N 1
ATOM 851 C CA . ILE A 1 104 ? -7.902 -15.586 16.281 1 85.25 104 ILE A CA 1
ATOM 852 C C . ILE A 1 104 ? -7.25 -14.219 16.094 1 85.25 104 ILE A C 1
ATOM 854 O O . ILE A 1 104 ? -7.719 -13.219 16.656 1 85.25 104 ILE A O 1
ATOM 858 N N . LEU A 1 105 ? -6.176 -14.258 15.375 1 82.56 105 LEU A N 1
ATOM 859 C CA . LEU A 1 105 ? -5.465 -13.016 15.07 1 82.56 105 LEU A CA 1
ATOM 860 C C . LEU A 1 105 ? -6.207 -12.211 14.008 1 82.56 105 LEU A C 1
ATOM 862 O O . LEU A 1 105 ? -6.812 -12.781 13.102 1 82.56 105 LEU A O 1
ATOM 866 N N . ARG A 1 106 ? -6.18 -10.914 14.125 1 84.5 106 ARG A N 1
ATOM 867 C CA . ARG A 1 106 ? -6.785 -10.016 13.148 1 84.5 106 ARG A CA 1
ATOM 868 C C . ARG A 1 106 ? -6.219 -10.258 11.75 1 84.5 106 ARG A C 1
ATOM 870 O O . ARG A 1 106 ? -6.945 -10.18 10.758 1 84.5 106 ARG A O 1
ATOM 877 N N . SER A 1 107 ? -4.965 -10.586 11.789 1 87.31 107 SER A N 1
ATOM 878 C CA . SER A 1 107 ? -4.301 -10.836 10.508 1 87.31 107 SER A CA 1
ATOM 879 C C . SER A 1 107 ? -4.91 -12.031 9.797 1 87.31 107 SER A C 1
ATOM 881 O O . SER A 1 107 ? -4.953 -12.07 8.562 1 87.31 107 SER A O 1
ATOM 883 N N . ASP A 1 108 ? -5.406 -12.992 10.516 1 91 108 ASP A N 1
ATOM 884 C CA . ASP A 1 108 ? -6.047 -14.164 9.914 1 91 108 ASP A CA 1
ATOM 885 C C . ASP A 1 108 ? -7.414 -13.797 9.344 1 91 108 ASP A C 1
ATOM 887 O O . ASP A 1 108 ? -7.781 -14.258 8.258 1 91 108 ASP A O 1
ATOM 891 N N . LEU A 1 109 ? -8.109 -13.039 10.102 1 94.06 109 LEU A N 1
ATOM 892 C CA . LEU A 1 109 ? -9.414 -12.594 9.625 1 94.06 109 LEU A CA 1
ATOM 893 C C . LEU A 1 109 ? -9.273 -11.789 8.336 1 94.06 109 LEU A C 1
ATOM 895 O O . LEU A 1 109 ? -10.102 -11.906 7.43 1 94.06 109 LEU A O 1
ATOM 899 N N . GLU A 1 110 ? -8.234 -11.031 8.266 1 94.69 110 GLU A N 1
ATOM 900 C CA . GLU A 1 110 ? -7.961 -10.242 7.062 1 94.69 110 GLU A CA 1
ATOM 901 C C . GLU A 1 110 ? -7.758 -11.141 5.848 1 94.69 110 GLU A C 1
ATOM 903 O O . GLU A 1 110 ? -8.078 -10.758 4.723 1 94.69 110 GLU A O 1
ATOM 908 N N . LYS A 1 111 ? -7.223 -12.305 6.031 1 96.19 111 LYS A N 1
ATOM 909 C CA . LYS A 1 111 ? -7.043 -13.242 4.926 1 96.19 111 LYS A CA 1
ATOM 910 C C . LYS A 1 111 ? -8.383 -13.711 4.383 1 96.19 111 LYS A C 1
ATOM 912 O O . LYS A 1 111 ? -8.523 -13.969 3.184 1 96.19 111 LYS A O 1
ATOM 917 N N . VAL A 1 112 ? -9.328 -13.82 5.246 1 97.5 112 VAL A N 1
ATOM 918 C CA . VAL A 1 112 ? -10.672 -14.172 4.789 1 97.5 112 VAL A CA 1
ATOM 919 C C . VAL A 1 112 ? -11.242 -13.031 3.936 1 97.5 112 VAL A C 1
ATOM 921 O O . VAL A 1 112 ? -11.812 -13.273 2.871 1 97.5 112 VAL A O 1
ATOM 924 N N . TYR A 1 113 ? -11.047 -11.789 4.441 1 97.06 113 TYR A N 1
ATOM 925 C CA . TYR A 1 113 ? -11.484 -10.641 3.658 1 97.06 113 TYR A CA 1
ATOM 926 C C . TYR A 1 113 ? -10.836 -10.633 2.279 1 97.06 113 TYR A C 1
ATOM 928 O O . TYR A 1 113 ? -11.516 -10.422 1.27 1 97.06 113 TYR A O 1
ATOM 936 N N . THR A 1 114 ? -9.547 -10.93 2.268 1 96.5 114 THR A N 1
ATOM 937 C CA . THR A 1 114 ? -8.781 -10.961 1.028 1 96.5 114 THR A CA 1
ATOM 938 C C . THR A 1 114 ? -9.297 -12.055 0.099 1 96.5 114 THR A C 1
ATOM 940 O O . THR A 1 114 ? -9.336 -11.875 -1.119 1 96.5 114 THR A O 1
ATOM 943 N N . THR A 1 115 ? -9.648 -13.148 0.662 1 97.5 115 THR A N 1
ATOM 944 C CA . THR A 1 115 ? -10.195 -14.258 -0.119 1 97.5 115 THR A CA 1
ATOM 945 C C . THR A 1 115 ? -11.445 -13.82 -0.868 1 97.5 115 THR A C 1
ATOM 947 O O . THR A 1 115 ? -11.609 -14.125 -2.053 1 97.5 115 THR A O 1
ATOM 950 N N . LEU A 1 116 ? -12.289 -13.078 -0.246 1 97.44 116 LEU A N 1
ATOM 951 C CA . LEU A 1 116 ? -13.508 -12.586 -0.881 1 97.44 116 LEU A CA 1
ATOM 952 C C . LEU A 1 116 ? -13.18 -11.625 -2.02 1 97.44 116 LEU A C 1
ATOM 954 O O . LEU A 1 116 ? -13.805 -11.68 -3.08 1 97.44 116 LEU A O 1
ATOM 958 N N . ARG A 1 117 ? -12.203 -10.836 -1.805 1 97.12 117 ARG A N 1
ATOM 959 C CA . ARG A 1 117 ? -11.789 -9.922 -2.863 1 97.12 117 ARG A CA 1
ATOM 960 C C . ARG A 1 117 ? -11.172 -10.68 -4.031 1 97.12 117 ARG A C 1
ATOM 962 O O . ARG A 1 117 ? -11.328 -10.281 -5.188 1 97.12 117 ARG A O 1
ATOM 969 N N . GLN A 1 118 ? -10.484 -11.742 -3.721 1 97.56 118 GLN A N 1
ATOM 970 C CA . GLN A 1 118 ? -9.875 -12.555 -4.77 1 97.56 118 GLN A CA 1
ATOM 971 C C . GLN A 1 118 ? -10.945 -13.25 -5.617 1 97.56 118 GLN A C 1
ATOM 973 O O . GLN A 1 118 ? -10.727 -13.516 -6.801 1 97.56 118 GLN A O 1
ATOM 978 N N . ILE A 1 119 ? -12.078 -13.523 -4.996 1 97.94 119 ILE A N 1
ATOM 979 C CA . ILE A 1 119 ? -13.195 -14.07 -5.762 1 97.94 119 ILE A CA 1
ATOM 980 C C . ILE A 1 119 ? -13.625 -13.07 -6.832 1 97.94 119 ILE A C 1
ATOM 982 O O . ILE A 1 119 ? -13.914 -13.453 -7.969 1 97.94 119 ILE A O 1
ATOM 986 N N . VAL A 1 120 ? -13.602 -11.797 -6.43 1 97.44 120 VAL A N 1
ATOM 987 C CA . VAL A 1 120 ? -13.969 -10.758 -7.391 1 97.44 120 VAL A CA 1
ATOM 988 C C . VAL A 1 120 ? -12.984 -10.766 -8.562 1 97.44 120 VAL A C 1
ATOM 990 O O . VAL A 1 120 ? -13.398 -10.797 -9.719 1 97.44 120 VAL A O 1
ATOM 993 N N . ARG A 1 121 ? -11.727 -10.805 -8.25 1 97.06 121 ARG A N 1
ATOM 994 C CA . ARG A 1 121 ? -10.672 -10.766 -9.266 1 97.06 121 ARG A CA 1
ATOM 995 C C . ARG A 1 121 ? -10.789 -11.953 -10.219 1 97.06 121 ARG A C 1
ATOM 997 O O . ARG A 1 121 ? -10.75 -11.781 -11.438 1 97.06 121 ARG A O 1
ATOM 1004 N N . ASP A 1 122 ? -11.023 -13.102 -9.758 1 97.88 122 ASP A N 1
ATOM 1005 C CA . ASP A 1 122 ? -10.859 -14.328 -10.539 1 97.88 122 ASP A CA 1
ATOM 1006 C C . ASP A 1 122 ? -12.188 -14.758 -11.156 1 97.88 122 ASP A C 1
ATOM 1008 O O . ASP A 1 122 ? -12.219 -15.305 -12.258 1 97.88 122 ASP A O 1
ATOM 1012 N N . TRP A 1 123 ? -13.344 -14.469 -10.43 1 98 123 TRP A N 1
ATOM 1013 C CA . TRP A 1 123 ? -14.508 -15.242 -10.836 1 98 123 TRP A CA 1
ATOM 1014 C C . TRP A 1 123 ? -15.734 -14.344 -10.984 1 98 123 TRP A C 1
ATOM 1016 O O . TRP A 1 123 ? -16.875 -14.797 -10.812 1 98 123 TRP A O 1
ATOM 1026 N N . THR A 1 124 ? -15.445 -13.062 -11.219 1 97.69 124 THR A N 1
ATOM 1027 C CA . THR A 1 124 ? -16.562 -12.172 -11.508 1 97.69 124 THR A CA 1
ATOM 1028 C C . THR A 1 124 ? -16.328 -11.414 -12.805 1 97.69 124 THR A C 1
ATOM 1030 O O . THR A 1 124 ? -15.188 -11.344 -13.289 1 97.69 124 THR A O 1
ATOM 1033 N N . ALA A 1 125 ? -17.422 -10.859 -13.328 1 97.06 125 ALA A N 1
ATOM 1034 C CA . ALA A 1 125 ? -17.328 -10 -14.508 1 97.06 125 ALA A CA 1
ATOM 1035 C C . ALA A 1 125 ? -16.5 -8.75 -14.211 1 97.06 125 ALA A C 1
ATOM 1037 O O . ALA A 1 125 ? -15.773 -8.266 -15.078 1 97.06 125 ALA A O 1
ATOM 1038 N N . GLU A 1 126 ? -16.578 -8.297 -13.031 1 95.31 126 GLU A N 1
ATOM 1039 C CA . GLU A 1 126 ? -15.859 -7.086 -12.625 1 95.31 126 GLU A CA 1
ATOM 1040 C C . GLU A 1 126 ? -14.352 -7.309 -12.648 1 95.31 126 GLU A C 1
ATOM 1042 O O . GLU A 1 126 ? -13.586 -6.367 -12.859 1 95.31 126 GLU A O 1
ATOM 1047 N N . GLY A 1 127 ? -13.945 -8.523 -12.453 1 96.56 127 GLY A N 1
ATOM 1048 C CA . GLY A 1 127 ? -12.523 -8.836 -12.43 1 96.56 127 GLY A CA 1
ATOM 1049 C C . GLY A 1 127 ? -11.945 -9.094 -13.805 1 96.56 127 GLY A C 1
ATOM 1050 O O . GLY A 1 127 ? -10.734 -9.289 -13.953 1 96.56 127 GLY A O 1
ATOM 1051 N N . ALA A 1 128 ? -12.781 -9.031 -14.859 1 96.94 128 ALA A N 1
ATOM 1052 C CA . ALA A 1 128 ? -12.375 -9.422 -16.203 1 96.94 128 ALA A CA 1
ATOM 1053 C C . ALA A 1 128 ? -11.242 -8.531 -16.719 1 96.94 128 ALA A C 1
ATOM 1055 O O . ALA A 1 128 ? -10.289 -9.023 -17.312 1 96.94 128 ALA A O 1
ATOM 1056 N N . ALA A 1 129 ? -11.367 -7.277 -16.484 1 95.44 129 ALA A N 1
ATOM 1057 C CA . ALA A 1 129 ? -10.344 -6.355 -16.969 1 95.44 129 ALA A CA 1
ATOM 1058 C C . ALA A 1 129 ? -8.984 -6.672 -16.344 1 95.44 129 ALA A C 1
ATOM 1060 O O . ALA A 1 129 ? -7.961 -6.648 -17.047 1 95.44 129 ALA A O 1
ATOM 1061 N N . GLU A 1 130 ? -8.961 -6.918 -15.094 1 96.12 130 GLU A N 1
ATOM 1062 C CA . GLU A 1 130 ? -7.723 -7.281 -14.406 1 96.12 130 GLU A CA 1
ATOM 1063 C C . GLU A 1 130 ? -7.172 -8.609 -14.922 1 96.12 130 GLU A C 1
ATOM 1065 O O . GLU A 1 130 ? -5.965 -8.75 -15.125 1 96.12 130 GLU A O 1
ATOM 1070 N N . ARG A 1 131 ? -7.992 -9.578 -15.133 1 97.38 131 ARG A N 1
ATOM 1071 C CA . ARG A 1 131 ? -7.574 -10.875 -15.656 1 97.38 131 ARG A CA 1
ATOM 1072 C C . ARG A 1 131 ? -6.992 -10.734 -17.062 1 97.38 131 ARG A C 1
ATOM 1074 O O . ARG A 1 131 ? -5.988 -11.375 -17.391 1 97.38 131 ARG A O 1
ATOM 1081 N N . ASP A 1 132 ? -7.625 -9.891 -17.844 1 97.12 132 ASP A N 1
ATOM 1082 C CA . ASP A 1 132 ? -7.137 -9.672 -19.203 1 97.12 132 ASP A CA 1
ATOM 1083 C C . ASP A 1 132 ? -5.715 -9.109 -19.188 1 97.12 132 ASP A C 1
ATOM 1085 O O . ASP A 1 132 ? -4.887 -9.484 -20.016 1 97.12 132 ASP A O 1
ATOM 1089 N N . LEU A 1 133 ? -5.508 -8.289 -18.219 1 96 133 LEU A N 1
ATOM 1090 C CA . LEU A 1 133 ? -4.199 -7.648 -18.109 1 96 133 LEU A CA 1
ATOM 1091 C C . LEU A 1 133 ? -3.154 -8.633 -17.609 1 96 133 LEU A C 1
ATOM 1093 O O . LEU A 1 133 ? -2 -8.602 -18.031 1 96 133 LEU A O 1
ATOM 1097 N N . CYS A 1 134 ? -3.543 -9.492 -16.734 1 97.5 134 CYS A N 1
ATOM 1098 C CA . CYS A 1 134 ? -2.576 -10.328 -16.031 1 97.5 134 CYS A CA 1
ATOM 1099 C C . CYS A 1 134 ? -2.459 -11.695 -16.688 1 97.5 134 CYS A C 1
ATOM 1101 O O . CYS A 1 134 ? -1.352 -12.188 -16.922 1 97.5 134 CYS A O 1
ATOM 1103 N N . TYR A 1 135 ? -3.594 -12.336 -17.016 1 98.38 135 TYR A N 1
ATOM 1104 C CA . TYR A 1 135 ? -3.611 -13.688 -17.578 1 98.38 135 TYR A CA 1
ATOM 1105 C C . TYR A 1 135 ? -3.504 -13.648 -19.094 1 98.38 135 TYR A C 1
ATOM 1107 O O . TYR A 1 135 ? -2.949 -14.562 -19.703 1 98.38 135 TYR A O 1
ATOM 1115 N N . GLY A 1 136 ? -4.047 -12.602 -19.703 1 98.12 136 GLY A N 1
ATOM 1116 C CA . GLY A 1 136 ? -4.121 -12.477 -21.156 1 98.12 136 GLY A CA 1
ATOM 1117 C C . GLY A 1 136 ? -2.791 -12.711 -21.844 1 98.12 136 GLY A C 1
ATOM 1118 O O . GLY A 1 136 ? -2.668 -13.602 -22.688 1 98.12 136 GLY A O 1
ATOM 1119 N N . PRO A 1 137 ? -1.797 -11.945 -21.438 1 98.31 137 PRO A N 1
ATOM 1120 C CA . PRO A 1 137 ? -0.495 -12.102 -22.078 1 98.31 137 PRO A CA 1
ATOM 1121 C C . PRO A 1 137 ? 0.068 -13.516 -21.953 1 98.31 137 PRO A C 1
ATOM 1123 O O . PRO A 1 137 ? 0.694 -14.023 -22.891 1 98.31 137 PRO A O 1
ATOM 1126 N N . ILE A 1 138 ? -0.135 -14.164 -20.859 1 98.75 138 ILE A N 1
ATOM 1127 C CA . ILE A 1 138 ? 0.368 -15.508 -20.609 1 98.75 138 ILE A CA 1
ATOM 1128 C C . ILE A 1 138 ? -0.35 -16.516 -21.516 1 98.75 138 ILE A C 1
ATOM 1130 O O . ILE A 1 138 ? 0.292 -17.312 -22.203 1 98.75 138 ILE A O 1
ATOM 1134 N N . LEU A 1 139 ? -1.656 -16.391 -21.547 1 98.75 139 LEU A N 1
ATOM 1135 C CA . LEU A 1 139 ? -2.477 -17.297 -22.359 1 98.75 139 LEU A CA 1
ATOM 1136 C C . LEU A 1 139 ? -2.154 -17.141 -23.828 1 98.75 139 LEU A C 1
ATOM 1138 O O . LEU A 1 139 ? -2.092 -18.125 -24.562 1 98.75 139 LEU A O 1
ATOM 1142 N N . GLU A 1 140 ? -1.95 -15.922 -24.203 1 98.38 140 GLU A N 1
ATOM 1143 C CA . GLU A 1 140 ? -1.65 -15.648 -25.609 1 98.38 140 GLU A CA 1
ATOM 1144 C C . GLU A 1 140 ? -0.35 -16.328 -26.031 1 98.38 140 GLU A C 1
ATOM 1146 O O . GLU A 1 140 ? -0.282 -16.922 -27.109 1 98.38 140 GLU A O 1
ATOM 1151 N N . ILE A 1 141 ? 0.676 -16.234 -25.234 1 98.44 141 ILE A N 1
ATOM 1152 C CA . ILE A 1 141 ? 1.975 -16.812 -25.547 1 98.44 141 ILE A CA 1
ATOM 1153 C C . ILE A 1 141 ? 1.854 -18.328 -25.625 1 98.44 141 ILE A C 1
ATOM 1155 O O . ILE A 1 141 ? 2.404 -18.969 -26.516 1 98.44 141 ILE A O 1
ATOM 1159 N N . ILE A 1 142 ? 1.117 -18.938 -24.703 1 98.56 142 ILE A N 1
ATOM 1160 C CA . ILE A 1 142 ? 0.966 -20.391 -24.656 1 98.56 142 ILE A CA 1
ATOM 1161 C C . ILE A 1 142 ? 0.198 -20.859 -25.891 1 98.56 142 ILE A C 1
ATOM 1163 O O . ILE A 1 142 ? 0.61 -21.812 -26.562 1 98.56 142 ILE A O 1
ATOM 1167 N N . ASP A 1 143 ? -0.859 -20.156 -26.234 1 98.38 143 ASP A N 1
ATOM 1168 C CA . ASP A 1 143 ? -1.674 -20.516 -27.391 1 98.38 143 ASP A CA 1
ATOM 1169 C C . ASP A 1 143 ? -0.874 -20.391 -28.688 1 98.38 143 ASP A C 1
ATOM 1171 O O . ASP A 1 143 ? -1.07 -21.172 -29.625 1 98.38 143 ASP A O 1
ATOM 1175 N N . LYS A 1 144 ? -0.097 -19.375 -28.688 1 97.75 144 LYS A N 1
ATOM 1176 C CA . LYS A 1 144 ? 0.732 -19.172 -29.875 1 97.75 144 LYS A CA 1
ATOM 1177 C C . LYS A 1 144 ? 1.735 -20.312 -30.047 1 97.75 144 LYS A C 1
ATOM 1179 O O . LYS A 1 144 ? 1.995 -20.75 -31.172 1 97.75 144 LYS A O 1
ATOM 1184 N N . LYS A 1 145 ? 2.285 -20.812 -28.984 1 97.06 145 LYS A N 1
ATOM 1185 C CA . LYS A 1 145 ? 3.279 -21.875 -29.031 1 97.06 145 LYS A CA 1
ATOM 1186 C C . LYS A 1 145 ? 2.633 -23.203 -29.391 1 97.06 145 LYS A C 1
ATOM 1188 O O . LYS A 1 145 ? 3.238 -24.031 -30.078 1 97.06 145 LYS A O 1
ATOM 1193 N N . TYR A 1 146 ? 1.413 -23.375 -28.922 1 97.69 146 TYR A N 1
ATOM 1194 C CA . TYR A 1 146 ? 0.706 -24.625 -29.141 1 97.69 146 TYR A CA 1
ATOM 1195 C C . TYR A 1 146 ? -0.628 -24.391 -29.844 1 97.69 146 TYR A C 1
ATOM 1197 O O . TYR A 1 146 ? -1.69 -24.547 -29.234 1 97.69 146 TYR A O 1
ATOM 1205 N N . PRO A 1 147 ? -0.589 -24.125 -31.094 1 97.19 147 PRO A N 1
ATOM 1206 C CA . PRO A 1 147 ? -1.831 -23.859 -31.828 1 97.19 147 PRO A CA 1
ATOM 1207 C C . PRO A 1 147 ? -2.77 -25.062 -31.859 1 97.19 147 PRO A C 1
ATOM 1209 O O . PRO A 1 147 ? -2.324 -26.203 -32.094 1 97.19 147 PRO A O 1
ATOM 1212 N N . LYS A 1 148 ? -3.955 -24.766 -31.656 1 93.88 148 LYS A N 1
ATOM 1213 C CA . LYS A 1 148 ? -4.969 -25.797 -31.484 1 93.88 148 LYS A CA 1
ATOM 1214 C C . LYS A 1 148 ? -5.113 -26.656 -32.75 1 93.88 148 LYS A C 1
ATOM 1216 O O . LYS A 1 148 ? -5.441 -27.844 -32.656 1 93.88 148 LYS A O 1
ATOM 1221 N N . ASP A 1 149 ? -4.848 -26.125 -33.938 1 95.19 149 ASP A N 1
ATOM 1222 C CA . ASP A 1 149 ? -5.039 -26.828 -35.219 1 95.19 149 ASP A CA 1
ATOM 1223 C C . ASP A 1 149 ? -3.852 -27.734 -35.531 1 95.19 149 ASP A C 1
ATOM 1225 O O . ASP A 1 149 ? -3.943 -28.609 -36.375 1 95.19 149 ASP A O 1
ATOM 1229 N N . LYS A 1 150 ? -2.828 -27.594 -34.781 1 96 150 LYS A N 1
ATOM 1230 C CA . LYS A 1 150 ? -1.614 -28.328 -35.125 1 96 150 LYS A CA 1
ATOM 1231 C C . LYS A 1 150 ? -1.229 -29.281 -34 1 96 150 LYS A C 1
ATOM 1233 O O . LYS A 1 150 ? -0.56 -30.297 -34.219 1 96 150 LYS A O 1
ATOM 1238 N N . ILE A 1 151 ? -1.604 -28.953 -32.812 1 95.62 151 ILE A N 1
ATOM 1239 C CA . ILE A 1 151 ? -1.143 -29.703 -31.656 1 95.62 151 ILE A CA 1
ATOM 1240 C C . ILE A 1 151 ? -2.34 -30.141 -30.812 1 95.62 151 ILE A C 1
ATOM 1242 O O . ILE A 1 151 ? -3.277 -29.359 -30.609 1 95.62 151 ILE A O 1
ATOM 1246 N N . ASP A 1 152 ? -2.287 -31.375 -30.438 1 96.62 152 ASP A N 1
ATOM 1247 C CA . ASP A 1 152 ? -3.246 -31.812 -29.438 1 96.62 152 ASP A CA 1
ATOM 1248 C C . ASP A 1 152 ? -2.895 -31.25 -28.062 1 96.62 152 ASP A C 1
ATOM 1250 O O . ASP A 1 152 ? -2.061 -31.812 -27.344 1 96.62 152 ASP A O 1
ATOM 1254 N N . ARG A 1 153 ? -3.59 -30.266 -27.594 1 96.81 153 ARG A N 1
ATOM 1255 C CA . ARG A 1 153 ? -3.264 -29.516 -26.375 1 96.81 153 ARG A CA 1
ATOM 1256 C C . ARG A 1 153 ? -3.439 -30.391 -25.141 1 96.81 153 ARG A C 1
ATOM 1258 O O . ARG A 1 153 ? -2.9 -30.078 -24.078 1 96.81 153 ARG A O 1
ATOM 1265 N N . SER A 1 154 ? -4.191 -31.438 -25.25 1 96.12 154 SER A N 1
ATOM 1266 C CA . SER A 1 154 ? -4.398 -32.312 -24.109 1 96.12 154 SER A CA 1
ATOM 1267 C C . SER A 1 154 ? -3.105 -33 -23.719 1 96.12 154 SER A C 1
ATOM 1269 O O . SER A 1 154 ? -2.998 -33.562 -22.609 1 96.12 154 SER A O 1
ATOM 1271 N N . CYS A 1 155 ? -2.135 -33 -24.578 1 96.88 155 CYS A N 1
ATOM 1272 C CA . CYS A 1 155 ? -0.85 -33.625 -24.312 1 96.88 155 CYS A CA 1
ATOM 1273 C C . CYS A 1 155 ? 0.167 -32.625 -23.797 1 96.88 155 CYS A C 1
ATOM 1275 O O . CYS A 1 155 ? 1.3 -32.969 -23.469 1 96.88 155 CYS A O 1
ATOM 1277 N N . ILE A 1 156 ? -0.213 -31.406 -23.75 1 98.25 156 ILE A N 1
ATOM 1278 C CA . ILE A 1 156 ? 0.659 -30.344 -23.25 1 98.25 156 ILE A CA 1
ATOM 1279 C C . ILE A 1 156 ? 0.395 -30.109 -21.766 1 98.25 156 ILE A C 1
ATOM 1281 O O . ILE A 1 156 ? -0.676 -29.625 -21.391 1 98.25 156 ILE A O 1
ATOM 1285 N N . ASN A 1 157 ? 1.395 -30.422 -20.906 1 98.69 157 ASN A N 1
ATOM 1286 C CA . ASN A 1 157 ? 1.279 -30.266 -19.453 1 98.69 157 ASN A CA 1
ATOM 1287 C C . ASN A 1 157 ? 1.731 -28.875 -19 1 98.69 157 ASN A C 1
ATOM 1289 O O . ASN A 1 157 ? 2.908 -28.531 -19.125 1 98.69 157 ASN A O 1
ATOM 1293 N N . VAL A 1 158 ? 0.812 -28.094 -18.453 1 98.88 158 VAL A N 1
ATOM 1294 C CA . VAL A 1 158 ? 1.098 -26.734 -18 1 98.88 158 VAL A CA 1
ATOM 1295 C C . VAL A 1 158 ? 0.954 -26.672 -16.484 1 98.88 158 VAL A C 1
ATOM 1297 O O . VAL A 1 158 ? -0.06 -27.094 -15.93 1 98.88 158 VAL A O 1
ATOM 1300 N N . LEU A 1 159 ? 1.98 -26.172 -15.812 1 98.94 159 LEU A N 1
ATOM 1301 C CA . LEU A 1 159 ? 1.954 -25.969 -14.367 1 98.94 159 LEU A CA 1
ATOM 1302 C C . LEU A 1 159 ? 1.726 -24.5 -14.031 1 98.94 159 LEU A C 1
ATOM 1304 O O . LEU A 1 159 ? 2.352 -23.609 -14.625 1 98.94 159 LEU A O 1
ATOM 1308 N N . VAL A 1 160 ? 0.806 -24.203 -13.133 1 98.94 160 VAL A N 1
ATOM 1309 C CA . VAL A 1 160 ? 0.542 -22.859 -12.641 1 98.94 160 VAL A CA 1
ATOM 1310 C C . VAL A 1 160 ? 0.784 -22.797 -11.141 1 98.94 160 VAL A C 1
ATOM 1312 O O . VAL A 1 160 ? -0.149 -22.938 -10.344 1 98.94 160 VAL A O 1
ATOM 1315 N N . PRO A 1 161 ? 2.018 -22.5 -10.695 1 98.75 161 PRO A N 1
ATOM 1316 C CA . PRO A 1 161 ? 2.254 -22.297 -9.258 1 98.75 161 PRO A CA 1
ATOM 1317 C C . PRO A 1 161 ? 1.662 -21 -8.734 1 98.75 161 PRO A C 1
ATOM 1319 O O . PRO A 1 161 ? 1.643 -20 -9.445 1 98.75 161 PRO A O 1
ATOM 1322 N N . GLY A 1 162 ? 1.278 -21.031 -7.461 1 98 162 GLY A N 1
ATOM 1323 C CA . GLY A 1 162 ? 0.551 -19.891 -6.941 1 98 162 GLY A CA 1
ATOM 1324 C C . GLY A 1 162 ? -0.763 -19.641 -7.656 1 98 162 GLY A C 1
ATOM 1325 O O . GLY A 1 162 ? -1.028 -18.516 -8.109 1 98 162 GLY A O 1
ATOM 1326 N N . ALA A 1 163 ? -1.592 -20.625 -7.699 1 98.25 163 ALA A N 1
ATOM 1327 C CA . ALA A 1 163 ? -2.75 -20.625 -8.586 1 98.25 163 ALA A CA 1
ATOM 1328 C C . ALA A 1 163 ? -3.895 -19.812 -7.996 1 98.25 163 ALA A C 1
ATOM 1330 O O . ALA A 1 163 ? -4.859 -19.484 -8.688 1 98.25 163 ALA A O 1
ATOM 1331 N N . GLY A 1 164 ? -3.803 -19.438 -6.711 1 97.12 164 GLY A N 1
ATOM 1332 C CA . GLY A 1 164 ? -4.883 -18.688 -6.086 1 97.12 164 GLY A CA 1
ATOM 1333 C C . GLY A 1 164 ? -6.219 -19.406 -6.148 1 97.12 164 GLY A C 1
ATOM 1334 O O . GLY A 1 164 ? -6.328 -20.562 -5.754 1 97.12 164 GLY A O 1
ATOM 1335 N N . LEU A 1 165 ? -7.188 -18.781 -6.711 1 97.44 165 LEU A N 1
ATOM 1336 C CA . LEU A 1 165 ? -8.516 -19.391 -6.766 1 97.44 165 LEU A CA 1
ATOM 1337 C C . LEU A 1 165 ? -8.68 -20.234 -8.031 1 97.44 165 LEU A C 1
ATOM 1339 O O . LEU A 1 165 ? -9.781 -20.672 -8.344 1 97.44 165 LEU A O 1
ATOM 1343 N N . GLY A 1 166 ? -7.664 -20.359 -8.812 1 97.69 166 GLY A N 1
ATOM 1344 C CA . GLY A 1 166 ? -7.613 -21.359 -9.867 1 97.69 166 GLY A CA 1
ATOM 1345 C C . GLY A 1 166 ? -8.117 -20.844 -11.203 1 97.69 166 GLY A C 1
ATOM 1346 O O . GLY A 1 166 ? -8.336 -21.625 -12.125 1 97.69 166 GLY A O 1
ATOM 1347 N N . ARG A 1 167 ? -8.297 -19.562 -11.344 1 98.31 167 ARG A N 1
ATOM 1348 C CA . ARG A 1 167 ? -8.906 -19.047 -12.562 1 98.31 167 ARG A CA 1
ATOM 1349 C C . ARG A 1 167 ? -7.977 -19.234 -13.758 1 98.31 167 ARG A C 1
ATOM 1351 O O . ARG A 1 167 ? -8.406 -19.688 -14.82 1 98.31 167 ARG A O 1
ATOM 1358 N N . LEU A 1 168 ? -6.703 -18.891 -13.617 1 98.69 168 LEU A N 1
ATOM 1359 C CA . LEU A 1 168 ? -5.766 -19.078 -14.719 1 98.69 168 LEU A CA 1
ATOM 1360 C C . LEU A 1 168 ? -5.672 -20.547 -15.109 1 98.69 168 LEU A C 1
ATOM 1362 O O . LEU A 1 168 ? -5.664 -20.875 -16.297 1 98.69 168 LEU A O 1
ATOM 1366 N N . SER A 1 169 ? -5.609 -21.422 -14.117 1 98.56 169 SER A N 1
ATOM 1367 C CA . SER A 1 169 ? -5.586 -22.859 -14.367 1 98.56 169 SER A CA 1
ATOM 1368 C C . SER A 1 169 ? -6.836 -23.297 -15.125 1 98.56 169 SER A C 1
ATOM 1370 O O . SER A 1 169 ? -6.75 -24.109 -16.047 1 98.56 169 SER A O 1
ATOM 1372 N N . TYR A 1 170 ? -7.973 -22.781 -14.703 1 97.81 170 TYR A N 1
ATOM 1373 C CA . TYR A 1 170 ? -9.242 -23.078 -15.367 1 97.81 170 TYR A CA 1
ATOM 1374 C C . TYR A 1 170 ? -9.211 -22.641 -16.828 1 97.81 170 TYR A C 1
ATOM 1376 O O . TYR A 1 170 ? -9.641 -23.391 -17.703 1 97.81 170 TYR A O 1
ATOM 1384 N N . GLU A 1 171 ? -8.719 -21.391 -17.094 1 97.94 171 GLU A N 1
ATOM 1385 C CA . GLU A 1 171 ? -8.656 -20.875 -18.453 1 97.94 171 GLU A CA 1
ATOM 1386 C C . GLU A 1 171 ? -7.789 -21.766 -19.344 1 97.94 171 GLU A C 1
ATOM 1388 O O . GLU A 1 171 ? -8.125 -22 -20.516 1 97.94 171 GLU A O 1
ATOM 1393 N N . LEU A 1 172 ? -6.703 -22.234 -18.797 1 98.44 172 LEU A N 1
ATOM 1394 C CA . LEU A 1 172 ? -5.805 -23.094 -19.547 1 98.44 172 LEU A CA 1
ATOM 1395 C C . LEU A 1 172 ? -6.473 -24.438 -19.844 1 98.44 172 LEU A C 1
ATOM 1397 O O . LEU A 1 172 ? -6.43 -24.922 -20.984 1 98.44 172 LEU A O 1
ATOM 1401 N N . ALA A 1 173 ? -7.105 -25.016 -18.859 1 97.94 173 ALA A N 1
ATOM 1402 C CA . ALA A 1 173 ? -7.816 -26.281 -19.062 1 97.94 173 ALA A CA 1
ATOM 1403 C C . ALA A 1 173 ? -8.938 -26.125 -20.078 1 97.94 173 ALA A C 1
ATOM 1405 O O . ALA A 1 173 ? -9.156 -27 -20.922 1 97.94 173 ALA A O 1
ATOM 1406 N N . ASN A 1 174 ? -9.617 -25.016 -19.953 1 96.38 174 ASN A N 1
ATOM 1407 C CA . ASN A 1 174 ? -10.711 -24.719 -20.875 1 96.38 174 ASN A CA 1
ATOM 1408 C C . ASN A 1 174 ? -10.219 -24.578 -22.312 1 96.38 174 ASN A C 1
ATOM 1410 O O . ASN A 1 174 ? -10.984 -24.766 -23.25 1 96.38 174 ASN A O 1
ATOM 1414 N N . ARG A 1 175 ? -9.023 -24.281 -22.484 1 96.38 175 ARG A N 1
ATOM 1415 C CA . ARG A 1 175 ? -8.406 -24.141 -23.797 1 96.38 175 ARG A CA 1
ATOM 1416 C C . ARG A 1 175 ? -7.871 -25.484 -24.297 1 96.38 175 ARG A C 1
ATOM 1418 O O . ARG A 1 175 ? -7.32 -25.562 -25.406 1 96.38 175 ARG A O 1
ATOM 1425 N N . GLY A 1 176 ? -7.945 -26.484 -23.422 1 96.62 176 GLY A N 1
ATOM 1426 C CA . GLY A 1 176 ? -7.633 -27.828 -23.859 1 96.62 176 GLY A CA 1
ATOM 1427 C C . GLY A 1 176 ? -6.336 -28.359 -23.266 1 96.62 176 GLY A C 1
ATOM 1428 O O . GLY A 1 176 ? -5.969 -29.516 -23.5 1 96.62 176 GLY A O 1
ATOM 1429 N N . TYR A 1 177 ? -5.621 -27.609 -22.5 1 98.31 177 TYR A N 1
ATOM 1430 C CA . TYR A 1 177 ? -4.348 -28.047 -21.938 1 98.31 177 TYR A CA 1
ATOM 1431 C C . TYR A 1 177 ? -4.57 -28.953 -20.734 1 98.31 177 TYR A C 1
ATOM 1433 O O . TYR A 1 177 ? -5.613 -28.875 -20.078 1 98.31 177 TYR A O 1
ATOM 1441 N N . ALA A 1 178 ? -3.637 -29.859 -20.484 1 98.25 178 ALA A N 1
ATOM 1442 C CA . ALA A 1 178 ? -3.543 -30.5 -19.172 1 98.25 178 ALA A CA 1
ATOM 1443 C C . ALA A 1 178 ? -2.887 -29.562 -18.156 1 98.25 178 ALA A C 1
ATOM 1445 O O . ALA A 1 178 ? -1.692 -29.266 -18.25 1 98.25 178 ALA A O 1
ATOM 1446 N N . CYS A 1 179 ? -3.693 -29.094 -17.25 1 98.5 179 CYS A N 1
ATOM 1447 C CA . CYS A 1 179 ? -3.186 -28.047 -16.375 1 98.5 179 CYS A CA 1
ATOM 1448 C C . CYS A 1 179 ? -3.244 -28.5 -14.914 1 98.5 179 CYS A C 1
ATOM 1450 O O . CYS A 1 179 ? -4.223 -29.109 -14.492 1 98.5 179 CYS A O 1
ATOM 1452 N N . GLN A 1 180 ? -2.18 -28.25 -14.133 1 98.69 180 GLN A N 1
ATOM 1453 C CA . GLN A 1 180 ? -2.18 -28.406 -12.68 1 98.69 180 GLN A CA 1
ATOM 1454 C C . GLN A 1 180 ? -1.868 -27.078 -11.984 1 98.69 180 GLN A C 1
ATOM 1456 O O . GLN A 1 180 ? -0.843 -26.453 -12.266 1 98.69 180 GLN A O 1
ATOM 1461 N N . GLY A 1 181 ? -2.787 -26.594 -11.172 1 98.62 181 GLY A N 1
ATOM 1462 C CA . GLY A 1 181 ? -2.514 -25.484 -10.273 1 98.62 181 GLY A CA 1
ATOM 1463 C C . GLY A 1 181 ? -1.877 -25.906 -8.961 1 98.62 181 GLY A C 1
ATOM 1464 O O . GLY A 1 181 ? -2.232 -26.953 -8.406 1 98.62 181 GLY A O 1
ATOM 1465 N N . ASN A 1 182 ? -0.907 -25.125 -8.477 1 98.62 182 ASN A N 1
ATOM 1466 C CA . ASN A 1 182 ? -0.28 -25.344 -7.176 1 98.62 182 ASN A CA 1
ATOM 1467 C C . ASN A 1 182 ? -0.568 -24.203 -6.215 1 98.62 182 ASN A C 1
ATOM 1469 O O . ASN A 1 182 ? -0.498 -23.031 -6.598 1 98.62 182 ASN A O 1
ATOM 1473 N N . GLU A 1 183 ? -0.978 -24.531 -5.039 1 97.62 183 GLU A N 1
ATOM 1474 C CA . GLU A 1 183 ? -1.309 -23.516 -4.047 1 97.62 183 GLU A CA 1
ATOM 1475 C C . GLU A 1 183 ? -0.905 -23.969 -2.645 1 97.62 183 GLU A C 1
ATOM 1477 O O . GLU A 1 183 ? -1.107 -25.125 -2.273 1 97.62 183 GLU A O 1
ATOM 1482 N N . PHE A 1 184 ? -0.317 -23.016 -1.91 1 95.19 184 PHE A N 1
ATOM 1483 C CA . PHE A 1 184 ? 0.169 -23.281 -0.561 1 95.19 184 PHE A CA 1
ATOM 1484 C C . PHE A 1 184 ? -0.84 -22.812 0.48 1 95.19 184 PHE A C 1
ATOM 1486 O O . PHE A 1 184 ? -0.981 -23.422 1.539 1 95.19 184 PHE A O 1
ATOM 1493 N N . SER A 1 185 ? -1.535 -21.766 0.283 1 95.44 185 SER A N 1
ATOM 1494 C CA . SER A 1 185 ? -2.432 -21.125 1.244 1 95.44 185 SER A CA 1
ATOM 1495 C C . SER A 1 185 ? -3.73 -21.922 1.392 1 95.44 185 SER A C 1
ATOM 1497 O O . SER A 1 185 ? -4.492 -22.047 0.432 1 95.44 185 SER A O 1
ATOM 1499 N N . LEU A 1 186 ? -4.023 -22.328 2.59 1 94.56 186 LEU A N 1
ATOM 1500 C CA . LEU A 1 186 ? -5.262 -23.062 2.846 1 94.56 186 LEU A CA 1
ATOM 1501 C C . LEU A 1 186 ? -6.473 -22.172 2.619 1 94.56 186 LEU A C 1
ATOM 1503 O O . LEU A 1 186 ? -7.527 -22.641 2.182 1 94.56 186 LEU A O 1
ATOM 1507 N N . PHE A 1 187 ? -6.355 -20.859 2.863 1 96.12 187 PHE A N 1
ATOM 1508 C CA . PHE A 1 187 ? -7.438 -19.938 2.568 1 96.12 187 PHE A CA 1
ATOM 1509 C C . PHE A 1 187 ? -7.832 -20.016 1.098 1 96.12 187 PHE A C 1
ATOM 1511 O O . PHE A 1 187 ? -9.016 -20.125 0.772 1 96.12 187 PHE A O 1
ATOM 1518 N N . MET A 1 188 ? -6.82 -20.016 0.26 1 96.88 188 MET A N 1
ATOM 1519 C CA . MET A 1 188 ? -7.039 -20.047 -1.184 1 96.88 188 MET A CA 1
ATOM 1520 C C . MET A 1 188 ? -7.555 -21.422 -1.621 1 96.88 188 MET A C 1
ATOM 1522 O O . MET A 1 188 ? -8.445 -21.516 -2.473 1 96.88 188 MET A O 1
ATOM 1526 N N . LEU A 1 189 ? -7.012 -22.438 -0.958 1 96 189 LEU A N 1
ATOM 1527 C CA . LEU A 1 189 ? -7.402 -23.797 -1.327 1 96 189 LEU A CA 1
ATOM 1528 C C . LEU A 1 189 ? -8.875 -24.047 -1.02 1 96 189 LEU A C 1
ATOM 1530 O O . LEU A 1 189 ? -9.586 -24.656 -1.822 1 96 189 LEU A O 1
ATOM 1534 N N . PHE A 1 190 ? -9.336 -23.609 0.111 1 95.94 190 PHE A N 1
ATOM 1535 C CA . PHE A 1 190 ? -10.742 -23.766 0.471 1 95.94 190 PHE A CA 1
ATOM 1536 C C . PHE A 1 190 ? -11.641 -23.047 -0.526 1 95.94 190 PHE A C 1
ATOM 1538 O O . PHE A 1 190 ? -12.602 -23.625 -1.029 1 95.94 190 PHE A O 1
ATOM 1545 N N . ALA A 1 191 ? -11.281 -21.859 -0.796 1 96.5 191 ALA A N 1
ATOM 1546 C CA . ALA A 1 191 ? -12.102 -21.031 -1.679 1 96.5 191 ALA A CA 1
ATOM 1547 C C . ALA A 1 191 ? -12.055 -21.547 -3.113 1 96.5 191 ALA A C 1
ATOM 1549 O O . ALA A 1 191 ? -13.086 -21.594 -3.797 1 96.5 191 ALA A O 1
ATOM 1550 N N . SER A 1 192 ? -10.875 -21.906 -3.588 1 96.25 192 SER A N 1
ATOM 1551 C CA . SER A 1 192 ? -10.766 -22.438 -4.945 1 96.25 192 SER A CA 1
ATOM 1552 C C . SER A 1 192 ? -11.539 -23.75 -5.094 1 96.25 192 SER A C 1
ATOM 1554 O O . SER A 1 192 ? -12.203 -23.969 -6.109 1 96.25 192 SER A O 1
ATOM 1556 N N . ASN A 1 193 ? -11.469 -24.609 -4.102 1 94.44 193 ASN A N 1
ATOM 1557 C CA . ASN A 1 193 ? -12.234 -25.844 -4.125 1 94.44 193 ASN A CA 1
ATOM 1558 C C . ASN A 1 193 ? -13.734 -25.578 -4.227 1 94.44 193 ASN A C 1
ATOM 1560 O O . ASN A 1 193 ? -14.43 -26.219 -5.012 1 94.44 193 ASN A O 1
ATOM 1564 N N . PHE A 1 194 ? -14.18 -24.703 -3.447 1 95.75 194 PHE A N 1
ATOM 1565 C CA . PHE A 1 194 ? -15.586 -24.344 -3.463 1 95.75 194 PHE A CA 1
ATOM 1566 C C . PHE A 1 194 ? -16 -23.844 -4.84 1 95.75 194 PHE A C 1
ATOM 1568 O O . PHE A 1 194 ? -16.984 -24.328 -5.414 1 95.75 194 PHE A O 1
ATOM 1575 N N . VAL A 1 195 ? -15.258 -22.859 -5.43 1 95.88 195 VAL A N 1
ATOM 1576 C CA . VAL A 1 195 ? -15.641 -22.219 -6.68 1 95.88 195 VAL A CA 1
ATOM 1577 C C . VAL A 1 195 ? -15.547 -23.219 -7.828 1 95.88 195 VAL A C 1
ATOM 1579 O O . VAL A 1 195 ? -16.453 -23.312 -8.648 1 95.88 195 VAL A O 1
ATOM 1582 N N . LEU A 1 196 ? -14.5 -24.031 -7.855 1 93.75 196 LEU A N 1
ATOM 1583 C CA . LEU A 1 196 ? -14.227 -24.922 -8.977 1 93.75 196 LEU A CA 1
ATOM 1584 C C . LEU A 1 196 ? -15.117 -26.156 -8.922 1 93.75 196 LEU A C 1
ATOM 1586 O O . LEU A 1 196 ? -15.5 -26.688 -9.961 1 93.75 196 LEU A O 1
ATOM 1590 N N . ASN A 1 197 ? -15.523 -26.531 -7.68 1 91.31 197 ASN A N 1
ATOM 1591 C CA . ASN A 1 197 ? -16.141 -27.859 -7.586 1 91.31 197 ASN A CA 1
ATOM 1592 C C . ASN A 1 197 ? -17.547 -27.781 -7.016 1 91.31 197 ASN A C 1
ATOM 1594 O O . ASN A 1 197 ? -18.312 -28.734 -7.121 1 91.31 197 ASN A O 1
ATOM 1598 N N . ARG A 1 198 ? -17.859 -26.688 -6.402 1 89.81 198 ARG A N 1
ATOM 1599 C CA . ARG A 1 198 ? -19.109 -26.703 -5.66 1 89.81 198 ARG A CA 1
ATOM 1600 C C . ARG A 1 198 ? -20.016 -25.547 -6.066 1 89.81 198 ARG A C 1
ATOM 1602 O O . ARG A 1 198 ? -21.156 -25.453 -5.609 1 89.81 198 ARG A O 1
ATOM 1609 N N . SER A 1 199 ? -19.422 -24.688 -6.762 1 86.25 199 SER A N 1
ATOM 1610 C CA . SER A 1 199 ? -20.25 -23.578 -7.227 1 86.25 199 SER A CA 1
ATOM 1611 C C . SER A 1 199 ? -20.906 -23.906 -8.562 1 86.25 199 SER A C 1
ATOM 1613 O O . SER A 1 199 ? -20.266 -24.438 -9.469 1 86.25 199 SER A O 1
ATOM 1615 N N . SER A 1 200 ? -22.219 -24.062 -8.594 1 84.62 200 SER A N 1
ATOM 1616 C CA . SER A 1 200 ? -22.891 -24.344 -9.852 1 84.62 200 SER A CA 1
ATOM 1617 C C . SER A 1 200 ? -23.75 -23.156 -10.297 1 84.62 200 SER A C 1
ATOM 1619 O O . SER A 1 200 ? -24.359 -22.484 -9.469 1 84.62 200 SER A O 1
ATOM 1621 N N . GLY A 1 201 ? -23.625 -22.938 -11.586 1 91.88 201 GLY A N 1
ATOM 1622 C CA . GLY A 1 201 ? -24.453 -21.891 -12.18 1 91.88 201 GLY A CA 1
ATOM 1623 C C . GLY A 1 201 ? -23.734 -20.562 -12.289 1 91.88 201 GLY A C 1
ATOM 1624 O O . GLY A 1 201 ? -22.938 -20.203 -11.406 1 91.88 201 GLY A O 1
ATOM 1625 N N . VAL A 1 202 ? -23.984 -19.906 -13.352 1 96.69 202 VAL A N 1
ATOM 1626 C CA . VAL A 1 202 ? -23.422 -18.594 -13.594 1 96.69 202 VAL A CA 1
ATOM 1627 C C . VAL A 1 202 ? -24.141 -17.547 -12.742 1 96.69 202 VAL A C 1
ATOM 1629 O O . VAL A 1 202 ? -25.375 -17.531 -12.68 1 96.69 202 VAL A O 1
ATOM 1632 N N . GLU A 1 203 ? -23.344 -16.734 -12.008 1 97.06 203 GLU A N 1
ATOM 1633 C CA . GLU A 1 203 ? -23.844 -15.648 -11.188 1 97.06 203 GLU A CA 1
ATOM 1634 C C . GLU A 1 203 ? -24.906 -16.141 -10.203 1 97.06 203 GLU A C 1
ATOM 1636 O O . GLU A 1 203 ? -25.938 -15.5 -10.008 1 97.06 203 GLU A O 1
ATOM 1641 N N . SER A 1 204 ? -24.625 -17.328 -9.656 1 96 204 SER A N 1
ATOM 1642 C CA . SER A 1 204 ? -25.578 -17.969 -8.75 1 96 204 SER A CA 1
ATOM 1643 C C . SER A 1 204 ? -25.375 -17.5 -7.316 1 96 204 SER A C 1
ATOM 1645 O O . SER A 1 204 ? -26.25 -17.703 -6.465 1 96 204 SER A O 1
ATOM 1647 N N . LEU A 1 205 ? -24.266 -16.891 -7.008 1 97 205 LEU A N 1
ATOM 1648 C CA . LEU A 1 205 ? -23.938 -16.438 -5.66 1 97 205 LEU A CA 1
ATOM 1649 C C . LEU A 1 205 ? -23.641 -14.953 -5.648 1 97 205 LEU A C 1
ATOM 1651 O O . LEU A 1 205 ? -23.375 -14.359 -6.695 1 97 205 LEU A O 1
ATOM 1655 N N . CYS A 1 206 ? -23.703 -14.422 -4.445 1 97.5 206 CYS A N 1
ATOM 1656 C CA . CYS A 1 206 ? -23.5 -12.984 -4.285 1 97.5 206 CYS A CA 1
ATOM 1657 C C . CYS A 1 206 ? -22.641 -12.688 -3.055 1 97.5 206 CYS A C 1
ATOM 1659 O O . CYS A 1 206 ? -22.828 -13.312 -2.008 1 97.5 206 CYS A O 1
ATOM 1661 N N . ILE A 1 207 ? -21.672 -11.789 -3.227 1 98.19 207 ILE A N 1
ATOM 1662 C CA . ILE A 1 207 ? -20.875 -11.367 -2.08 1 98.19 207 ILE A CA 1
ATOM 1663 C C . ILE A 1 207 ? -20.781 -9.844 -2.061 1 98.19 207 ILE A C 1
ATOM 1665 O O . ILE A 1 207 ? -21.109 -9.18 -3.047 1 98.19 207 ILE A O 1
ATOM 1669 N N . TYR A 1 208 ? -20.391 -9.32 -0.921 1 98.44 208 TYR A N 1
ATOM 1670 C CA . TYR A 1 208 ? -20.094 -7.914 -0.684 1 98.44 208 TYR A CA 1
ATOM 1671 C C . TYR A 1 208 ? -18.625 -7.715 -0.328 1 98.44 208 TYR A C 1
ATOM 1673 O O . TYR A 1 208 ? -18.281 -7.531 0.842 1 98.44 208 TYR A O 1
ATOM 1681 N N . PRO A 1 209 ? -17.766 -7.641 -1.329 1 97.75 209 PRO A N 1
ATOM 1682 C CA . PRO A 1 209 ? -16.328 -7.805 -1.101 1 97.75 209 PRO A CA 1
ATOM 1683 C C . PRO A 1 209 ? -15.695 -6.59 -0.434 1 97.75 209 PRO A C 1
ATOM 1685 O O . PRO A 1 209 ? -14.625 -6.699 0.168 1 97.75 209 PRO A O 1
ATOM 1688 N N . TRP A 1 210 ? -16.312 -5.426 -0.484 1 97.5 210 TRP A N 1
ATOM 1689 C CA . TRP A 1 210 ? -15.664 -4.191 -0.061 1 97.5 210 TRP A CA 1
ATOM 1690 C C . TRP A 1 210 ? -16.203 -3.717 1.281 1 97.5 210 TRP A C 1
ATOM 1692 O O . TRP A 1 210 ? -15.797 -2.674 1.794 1 97.5 210 TRP A O 1
ATOM 1702 N N . VAL A 1 211 ? -17.094 -4.508 1.865 1 97.69 211 VAL A N 1
ATOM 1703 C CA . VAL A 1 211 ? -17.781 -4.102 3.088 1 97.69 211 VAL A CA 1
ATOM 1704 C C . VAL A 1 211 ? -16.766 -3.953 4.223 1 97.69 211 VAL A C 1
ATOM 1706 O O . VAL A 1 211 ? -16.984 -3.17 5.152 1 97.69 211 VAL A O 1
ATOM 1709 N N . HIS A 1 212 ? -15.594 -4.598 4.082 1 94.19 212 HIS A N 1
ATOM 1710 C CA . HIS A 1 212 ? -14.57 -4.633 5.121 1 94.19 212 HIS A CA 1
ATOM 1711 C C . HIS A 1 212 ? -13.594 -3.475 4.977 1 94.19 212 HIS A C 1
ATOM 1713 O O . HIS A 1 212 ? -12.742 -3.264 5.84 1 94.19 212 HIS A O 1
ATOM 1719 N N . SER A 1 213 ? -13.664 -2.721 4 1 93.44 213 SER A N 1
ATOM 1720 C CA . SER A 1 213 ? -12.742 -1.631 3.715 1 93.44 213 SER A CA 1
ATOM 1721 C C . SER A 1 213 ? -13.32 -0.285 4.133 1 93.44 213 SER A C 1
ATOM 1723 O O . SER A 1 213 ? -14.297 0.186 3.543 1 93.44 213 SER A O 1
ATOM 1725 N N . VAL A 1 214 ? -12.641 0.374 5.035 1 95.06 214 VAL A N 1
ATOM 1726 C CA . VAL A 1 214 ? -13.219 1.613 5.547 1 95.06 214 VAL A CA 1
ATOM 1727 C C . VAL A 1 214 ? -12.383 2.803 5.082 1 95.06 214 VAL A C 1
ATOM 1729 O O . VAL A 1 214 ? -12.773 3.957 5.262 1 95.06 214 VAL A O 1
ATOM 1732 N N . CYS A 1 215 ? -11.258 2.584 4.52 1 97.06 215 CYS A N 1
ATOM 1733 C CA . CYS A 1 215 ? -10.359 3.639 4.07 1 97.06 215 CYS A CA 1
ATOM 1734 C C . CYS A 1 215 ? -10.562 3.939 2.59 1 97.06 215 CYS A C 1
ATOM 1736 O O . CYS A 1 215 ? -10.867 3.039 1.805 1 97.06 215 CYS A O 1
ATOM 1738 N N . ASN A 1 216 ? -10.391 5.273 2.271 1 98 216 ASN A N 1
ATOM 1739 C CA . ASN A 1 216 ? -10.391 5.684 0.871 1 98 216 ASN A CA 1
ATOM 1740 C C . ASN A 1 216 ? -11.711 5.355 0.191 1 98 216 ASN A C 1
ATOM 1742 O O . ASN A 1 216 ? -11.734 4.898 -0.954 1 98 216 ASN A O 1
ATOM 1746 N N . VAL A 1 217 ? -12.797 5.516 0.906 1 98 217 VAL A N 1
ATOM 1747 C CA . VAL A 1 217 ? -14.141 5.277 0.391 1 98 217 VAL A CA 1
ATOM 1748 C C . VAL A 1 217 ? -14.773 6.602 -0.02 1 98 217 VAL A C 1
ATOM 1750 O O . VAL A 1 217 ? -14.898 7.523 0.795 1 98 217 VAL A O 1
ATOM 1753 N N . LEU A 1 218 ? -15.156 6.742 -1.285 1 97.56 218 LEU A N 1
ATOM 1754 C CA . LEU A 1 218 ? -15.82 7.953 -1.769 1 97.56 218 LEU A CA 1
ATOM 1755 C C . LEU A 1 218 ? -17.297 7.957 -1.386 1 97.56 218 LEU A C 1
ATOM 1757 O O . LEU A 1 218 ? -17.766 8.898 -0.75 1 97.56 218 LEU A O 1
ATOM 1761 N N . SER A 1 219 ? -17.906 6.812 -1.727 1 96.81 219 SER A N 1
ATOM 1762 C CA . SER A 1 219 ? -19.344 6.68 -1.501 1 96.81 219 SER A CA 1
ATOM 1763 C C . SER A 1 219 ? -19.656 5.453 -0.648 1 96.81 219 SER A C 1
ATOM 1765 O O . SER A 1 219 ? -19.109 4.371 -0.882 1 96.81 219 SER A O 1
ATOM 1767 N N . PRO A 1 220 ? -20.578 5.641 0.345 1 96.75 220 PRO A N 1
ATOM 1768 C CA . PRO A 1 220 ? -20.969 4.473 1.143 1 96.75 220 PRO A CA 1
ATOM 1769 C C . PRO A 1 220 ? -21.578 3.357 0.3 1 96.75 220 PRO A C 1
ATOM 1771 O O . PRO A 1 220 ? -21.438 2.178 0.63 1 96.75 220 PRO A O 1
ATOM 1774 N N . ASP A 1 221 ? -22.188 3.723 -0.791 1 96.75 221 ASP A N 1
ATOM 1775 C CA . ASP A 1 221 ? -22.812 2.729 -1.658 1 96.75 221 ASP A CA 1
ATOM 1776 C C . ASP A 1 221 ? -21.766 1.802 -2.275 1 96.75 221 ASP A C 1
ATOM 1778 O O . ASP A 1 221 ? -22.031 0.624 -2.518 1 96.75 221 ASP A O 1
ATOM 1782 N N . ASP A 1 222 ? -20.656 2.332 -2.525 1 95.81 222 ASP A N 1
ATOM 1783 C CA . ASP A 1 222 ? -19.594 1.506 -3.096 1 95.81 222 ASP A CA 1
ATOM 1784 C C . ASP A 1 222 ? -19.125 0.444 -2.1 1 95.81 222 ASP A C 1
ATOM 1786 O O . ASP A 1 222 ? -18.812 -0.68 -2.49 1 95.81 222 ASP A O 1
ATOM 1790 N N . GLN A 1 223 ? -19.125 0.818 -0.887 1 96.69 223 GLN A N 1
ATOM 1791 C CA . GLN A 1 223 ? -18.703 -0.099 0.168 1 96.69 223 GLN A CA 1
ATOM 1792 C C . GLN A 1 223 ? -19.672 -1.271 0.296 1 96.69 223 GLN A C 1
ATOM 1794 O O . GLN A 1 223 ? -19.281 -2.371 0.682 1 96.69 223 GLN A O 1
ATOM 1799 N N . LEU A 1 224 ? -20.922 -1.023 -0.059 1 97.81 224 LEU A N 1
ATOM 1800 C CA . LEU A 1 224 ? -21.953 -2.035 0.12 1 97.81 224 LEU A CA 1
ATOM 1801 C C . LEU A 1 224 ? -22.297 -2.695 -1.21 1 97.81 224 LEU A C 1
ATOM 1803 O O . LEU A 1 224 ? -23.297 -3.422 -1.306 1 97.81 224 LEU A O 1
ATOM 1807 N N . ARG A 1 225 ? -21.516 -2.439 -2.182 1 96.56 225 ARG A N 1
ATOM 1808 C CA . ARG A 1 225 ? -21.812 -2.963 -3.512 1 96.56 225 ARG A CA 1
ATOM 1809 C C . ARG A 1 225 ? -21.656 -4.48 -3.551 1 96.56 225 ARG A C 1
ATOM 1811 O O . ARG A 1 225 ? -20.672 -5.02 -3.043 1 96.56 225 ARG A O 1
ATOM 1818 N N . SER A 1 226 ? -22.656 -5.148 -4.121 1 97.44 226 SER A N 1
ATOM 1819 C CA . SER A 1 226 ? -22.625 -6.598 -4.266 1 97.44 226 SER A CA 1
ATOM 1820 C C . SER A 1 226 ? -22.016 -7 -5.605 1 97.44 226 SER A C 1
ATOM 1822 O O . SER A 1 226 ? -22.016 -6.219 -6.559 1 97.44 226 SER A O 1
ATOM 1824 N N . VAL A 1 227 ? -21.484 -8.133 -5.641 1 97.69 227 VAL A N 1
ATOM 1825 C CA . VAL A 1 227 ? -20.953 -8.719 -6.867 1 97.69 227 VAL A CA 1
ATOM 1826 C C . VAL A 1 227 ? -21.391 -10.18 -6.973 1 97.69 227 VAL A C 1
ATOM 1828 O O . VAL A 1 227 ? -21.406 -10.898 -5.973 1 97.69 227 VAL A O 1
ATOM 1831 N N . LYS A 1 228 ? -21.797 -10.57 -8.148 1 98.19 228 LYS A N 1
ATOM 1832 C CA . LYS A 1 228 ? -22.219 -11.945 -8.359 1 98.19 228 LYS A CA 1
ATOM 1833 C C . LYS A 1 228 ? -21.094 -12.789 -8.945 1 98.19 228 LYS A C 1
ATOM 1835 O O . LYS A 1 228 ? -20.25 -12.281 -9.688 1 98.19 228 LYS A O 1
ATOM 1840 N N . PHE A 1 229 ? -21.141 -14.031 -8.633 1 98 229 PHE A N 1
ATOM 1841 C CA . PHE A 1 229 ? -20.156 -14.977 -9.141 1 98 229 PHE A CA 1
ATOM 1842 C C . PHE A 1 229 ? -20.719 -16.391 -9.141 1 98 229 PHE A C 1
ATOM 1844 O O . PHE A 1 229 ? -21.719 -16.672 -8.492 1 98 229 PHE A O 1
ATOM 1851 N N . PRO A 1 230 ? -20.125 -17.25 -9.797 1 97.94 230 PRO A N 1
ATOM 1852 C CA . PRO A 1 230 ? -19.031 -17.047 -10.742 1 97.94 230 PRO A CA 1
ATOM 1853 C C . PRO A 1 230 ? -19.5 -16.484 -12.086 1 97.94 230 PRO A C 1
ATOM 1855 O O . PRO A 1 230 ? -20.688 -16.594 -12.414 1 97.94 230 PRO A O 1
ATOM 1858 N N . ASP A 1 231 ? -18.641 -15.867 -12.836 1 97.81 231 ASP A N 1
ATOM 1859 C CA . ASP A 1 231 ? -19 -15.281 -14.117 1 97.81 231 ASP A CA 1
ATOM 1860 C C . ASP A 1 231 ? -19.062 -16.344 -15.219 1 97.81 231 ASP A C 1
ATOM 1862 O O . ASP A 1 231 ? -19.625 -16.109 -16.281 1 97.81 231 ASP A O 1
ATOM 1866 N N . VAL A 1 232 ? -18.531 -17.484 -14.969 1 96.38 232 VAL A N 1
ATOM 1867 C CA . VAL A 1 232 ? -18.625 -18.672 -15.812 1 96.38 232 VAL A CA 1
ATOM 1868 C C . VAL A 1 232 ? -18.875 -19.906 -14.938 1 96.38 232 VAL A C 1
ATOM 1870 O O . VAL A 1 232 ? -18.547 -19.922 -13.75 1 96.38 232 VAL A O 1
ATOM 1873 N N . ASN A 1 233 ? -19.453 -20.844 -15.516 1 94.75 233 ASN A N 1
ATOM 1874 C CA . ASN A 1 233 ? -19.656 -22.078 -14.773 1 94.75 233 ASN A CA 1
ATOM 1875 C C . ASN A 1 233 ? -18.422 -22.969 -14.836 1 94.75 233 ASN A C 1
ATOM 1877 O O . ASN A 1 233 ? -18.125 -23.547 -15.883 1 94.75 233 ASN A O 1
ATOM 1881 N N . PRO A 1 234 ? -17.719 -23.109 -13.727 1 91.62 234 PRO A N 1
ATOM 1882 C CA . PRO A 1 234 ? -16.5 -23.922 -13.766 1 91.62 234 PRO A CA 1
ATOM 1883 C C . PRO A 1 234 ? -16.766 -25.359 -14.18 1 91.62 234 PRO A C 1
ATOM 1885 O O . PRO A 1 234 ? -15.875 -26.031 -14.719 1 91.62 234 PRO A O 1
ATOM 1888 N N . SER A 1 235 ? -17.953 -25.844 -14.008 1 88.38 235 SER A N 1
ATOM 1889 C CA . SER A 1 235 ? -18.312 -27.219 -14.32 1 88.38 235 SER A CA 1
ATOM 1890 C C . SER A 1 235 ? -18.516 -27.406 -15.82 1 88.38 235 SER A C 1
ATOM 1892 O O . SER A 1 235 ? -18.703 -28.531 -16.281 1 88.38 235 SER A O 1
ATOM 1894 N N . ASP A 1 236 ? -18.438 -26.344 -16.5 1 90.31 236 ASP A N 1
ATOM 1895 C CA . ASP A 1 236 ? -18.656 -26.422 -17.938 1 90.31 236 ASP A CA 1
ATOM 1896 C C . ASP A 1 236 ? -17.406 -26.922 -18.656 1 90.31 236 ASP A C 1
ATOM 1898 O O . ASP A 1 236 ? -17.422 -27.125 -19.875 1 90.31 236 ASP A O 1
ATOM 1902 N N . LEU A 1 237 ? -16.375 -27.219 -17.984 1 91.31 237 LEU A N 1
ATOM 1903 C CA . LEU A 1 237 ? -15.203 -27.812 -18.609 1 91.31 237 LEU A CA 1
ATOM 1904 C C . LEU A 1 237 ? -15.539 -29.172 -19.234 1 91.31 237 LEU A C 1
ATOM 1906 O O . LEU A 1 237 ? -16.312 -29.938 -18.656 1 91.31 237 LEU A O 1
ATOM 1910 N N . PRO A 1 238 ? -15.062 -29.375 -20.391 1 88.44 238 PRO A N 1
ATOM 1911 C CA . PRO A 1 238 ? -15.297 -30.703 -20.969 1 88.44 238 PRO A CA 1
ATOM 1912 C C . PRO A 1 238 ? -14.867 -31.828 -20.047 1 88.44 238 PRO A C 1
ATOM 1914 O O . PRO A 1 238 ? -13.898 -31.688 -19.297 1 88.44 238 PRO A O 1
ATOM 1917 N N . PRO A 1 239 ? -15.594 -32.906 -20.109 1 85.25 239 PRO A N 1
ATOM 1918 C CA . PRO A 1 239 ? -15.234 -34.031 -19.266 1 85.25 239 PRO A CA 1
ATOM 1919 C C . PRO A 1 239 ? -13.797 -34.5 -19.469 1 85.25 239 PRO A C 1
ATOM 1921 O O . PRO A 1 239 ? -13.195 -35.062 -18.562 1 85.25 239 PRO A O 1
ATOM 1924 N N . SER A 1 240 ? -13.297 -34.25 -20.594 1 87.75 240 SER A N 1
ATOM 1925 C CA . SER A 1 240 ? -11.938 -34.688 -20.922 1 87.75 240 SER A CA 1
ATOM 1926 C C . SER A 1 240 ? -10.898 -33.719 -20.406 1 87.75 240 SER A C 1
ATOM 1928 O O . SER A 1 240 ? -9.695 -34 -20.453 1 87.75 240 SER A O 1
ATOM 1930 N N . SER A 1 241 ? -11.43 -32.656 -19.875 1 89.44 241 SER A N 1
ATOM 1931 C CA . SER A 1 241 ? -10.5 -31.641 -19.391 1 89.44 241 SER A CA 1
ATOM 1932 C C . SER A 1 241 ? -9.68 -32.156 -18.219 1 89.44 241 SER A C 1
ATOM 1934 O O . SER A 1 241 ? -10.18 -32.906 -17.375 1 89.44 241 SER A O 1
ATOM 1936 N N . GLN A 1 242 ? -8.398 -31.828 -18.203 1 93.38 242 GLN A N 1
ATOM 1937 C CA . GLN A 1 242 ? -7.465 -32.219 -17.141 1 93.38 242 GLN A CA 1
ATOM 1938 C C . GLN A 1 242 ? -7.047 -31.031 -16.297 1 93.38 242 GLN A C 1
ATOM 1940 O O . GLN A 1 242 ? -6.02 -30.406 -16.547 1 93.38 242 GLN A O 1
ATOM 1945 N N . LEU A 1 243 ? -7.844 -30.719 -15.391 1 96.5 243 LEU A N 1
ATOM 1946 C CA . LEU A 1 243 ? -7.539 -29.672 -14.414 1 96.5 243 LEU A CA 1
ATOM 1947 C C . LEU A 1 243 ? -7.355 -30.281 -13.023 1 96.5 243 LEU A C 1
ATOM 1949 O O . LEU A 1 243 ? -8.273 -30.906 -12.492 1 96.5 243 LEU A O 1
ATOM 1953 N N . THR A 1 244 ? -6.207 -30.188 -12.469 1 96.12 244 THR A N 1
ATOM 1954 C CA . THR A 1 244 ? -5.945 -30.656 -11.109 1 96.12 244 THR A CA 1
ATOM 1955 C C . THR A 1 244 ? -5.305 -29.562 -10.266 1 96.12 244 THR A C 1
ATOM 1957 O O . THR A 1 244 ? -4.781 -28.578 -10.805 1 96.12 244 THR A O 1
ATOM 1960 N N . MET A 1 245 ? -5.469 -29.656 -8.984 1 95.56 245 MET A N 1
ATOM 1961 C CA . MET A 1 245 ? -4.855 -28.734 -8.031 1 95.56 245 MET A CA 1
ATOM 1962 C C . MET A 1 245 ? -3.971 -29.484 -7.043 1 95.56 245 MET A C 1
ATOM 1964 O O . MET A 1 245 ? -4.371 -30.516 -6.504 1 95.56 245 MET A O 1
ATOM 1968 N N . ALA A 1 246 ? -2.775 -29.047 -6.875 1 96.56 246 ALA A N 1
ATOM 1969 C CA . ALA A 1 246 ? -1.864 -29.625 -5.883 1 96.56 246 ALA A CA 1
ATOM 1970 C C . ALA A 1 246 ? -1.642 -28.656 -4.723 1 96.56 246 ALA A C 1
ATOM 1972 O O . ALA A 1 246 ? -1.31 -27.484 -4.934 1 96.56 246 ALA A O 1
ATOM 1973 N N . ALA A 1 247 ? -1.844 -29.172 -3.506 1 94.69 247 ALA A N 1
ATOM 1974 C CA . ALA A 1 247 ? -1.644 -28.375 -2.301 1 94.69 247 ALA A CA 1
ATOM 1975 C C . ALA A 1 247 ? -0.249 -28.594 -1.722 1 94.69 247 ALA A C 1
ATOM 1977 O O . ALA A 1 247 ? 0.233 -29.719 -1.659 1 94.69 247 ALA A O 1
ATOM 1978 N N . GLY A 1 248 ? 0.429 -27.5 -1.381 1 94.62 248 GLY A N 1
ATOM 1979 C CA . GLY A 1 248 ? 1.713 -27.641 -0.714 1 94.62 248 GLY A CA 1
ATOM 1980 C C . GLY A 1 248 ? 2.773 -26.703 -1.245 1 94.62 248 GLY A C 1
ATOM 1981 O O . GLY A 1 248 ? 2.496 -25.875 -2.123 1 94.62 248 GLY A O 1
ATOM 1982 N N . ASP A 1 249 ? 3.852 -26.844 -0.691 1 95.94 249 ASP A N 1
ATOM 1983 C CA . ASP A 1 249 ? 4.984 -25.984 -1.028 1 95.94 249 ASP A CA 1
ATOM 1984 C C . ASP A 1 249 ? 5.543 -26.328 -2.408 1 95.94 249 ASP A C 1
ATOM 1986 O O . ASP A 1 249 ? 5.809 -27.5 -2.701 1 95.94 249 ASP A O 1
ATOM 1990 N N . PHE A 1 250 ? 5.711 -25.344 -3.246 1 98.25 250 PHE A N 1
ATOM 1991 C CA . PHE A 1 250 ? 6.148 -25.516 -4.629 1 98.25 250 PHE A CA 1
ATOM 1992 C C . PHE A 1 250 ? 7.453 -26.297 -4.695 1 98.25 250 PHE A C 1
ATOM 1994 O O . PHE A 1 250 ? 7.574 -27.25 -5.469 1 98.25 250 PHE A O 1
ATOM 2001 N N . LEU A 1 251 ? 8.438 -25.953 -3.846 1 97.81 251 LEU A N 1
ATOM 2002 C CA . LEU A 1 251 ? 9.766 -26.547 -3.898 1 97.81 251 LEU A CA 1
ATOM 2003 C C . LEU A 1 251 ? 9.734 -28 -3.416 1 97.81 251 LEU A C 1
ATOM 2005 O O . LEU A 1 251 ? 10.578 -28.812 -3.805 1 97.81 251 LEU A O 1
ATOM 2009 N N . GLU A 1 252 ? 8.758 -28.328 -2.611 1 96.81 252 GLU A N 1
ATOM 2010 C CA . GLU A 1 252 ? 8.664 -29.672 -2.051 1 96.81 252 GLU A CA 1
ATOM 2011 C C . GLU A 1 252 ? 7.918 -30.609 -2.994 1 96.81 252 GLU A C 1
ATOM 2013 O O . GLU A 1 252 ? 8.25 -31.797 -3.092 1 96.81 252 GLU A O 1
ATOM 2018 N N . ILE A 1 253 ? 6.984 -30.078 -3.697 1 96.94 253 ILE A N 1
ATOM 2019 C CA . ILE A 1 253 ? 6.09 -30.906 -4.508 1 96.94 253 ILE A CA 1
ATOM 2020 C C . ILE A 1 253 ? 6.73 -31.188 -5.863 1 96.94 253 ILE A C 1
ATOM 2022 O O . ILE A 1 253 ? 6.637 -32.281 -6.387 1 96.94 253 ILE A O 1
ATOM 2026 N N . TYR A 1 254 ? 7.355 -30.234 -6.43 1 98.25 254 TYR A N 1
ATOM 2027 C CA . TYR A 1 254 ? 7.805 -30.359 -7.812 1 98.25 254 TYR A CA 1
ATOM 2028 C C . TYR A 1 254 ? 9.305 -30.609 -7.879 1 98.25 254 TYR A C 1
ATOM 2030 O O . TYR A 1 254 ? 10.094 -29.672 -8.008 1 98.25 254 TYR A O 1
ATOM 2038 N N . THR A 1 255 ? 9.656 -31.922 -7.898 1 97.5 255 THR A N 1
ATOM 2039 C CA . THR A 1 255 ? 11.055 -32.344 -7.871 1 97.5 255 THR A CA 1
ATOM 2040 C C . THR A 1 255 ? 11.383 -33.219 -9.078 1 97.5 255 THR A C 1
ATOM 2042 O O . THR A 1 255 ? 12.555 -33.469 -9.367 1 97.5 255 THR A O 1
ATOM 2045 N N . GLU A 1 256 ? 10.391 -33.656 -9.789 1 98.19 256 GLU A N 1
ATOM 2046 C CA . GLU A 1 256 ? 10.617 -34.531 -10.922 1 98.19 256 GLU A CA 1
ATOM 2047 C C . GLU A 1 256 ? 11.125 -33.75 -12.141 1 98.19 256 GLU A C 1
ATOM 2049 O O . GLU A 1 256 ? 10.469 -32.812 -12.594 1 98.19 256 GLU A O 1
ATOM 2054 N N . ALA A 1 257 ? 12.242 -34.188 -12.688 1 98.25 257 ALA A N 1
ATOM 2055 C CA . ALA A 1 257 ? 12.852 -33.5 -13.828 1 98.25 257 ALA A CA 1
ATOM 2056 C C . ALA A 1 257 ? 12.047 -33.719 -15.102 1 98.25 257 ALA A C 1
ATOM 2058 O O . ALA A 1 257 ? 11.508 -34.812 -15.312 1 98.25 257 ALA A O 1
ATOM 2059 N N . ASP A 1 258 ? 11.969 -32.719 -15.93 1 98.38 258 ASP A N 1
ATOM 2060 C CA . ASP A 1 258 ? 11.484 -32.812 -17.297 1 98.38 258 ASP A CA 1
ATOM 2061 C C . ASP A 1 258 ? 10.047 -33.312 -17.344 1 98.38 258 ASP A C 1
ATOM 2063 O O . ASP A 1 258 ? 9.734 -34.219 -18.125 1 98.38 258 ASP A O 1
ATOM 2067 N N . ALA A 1 259 ? 9.258 -32.75 -16.5 1 98.38 259 ALA A N 1
ATOM 2068 C CA . ALA A 1 259 ? 7.895 -33.25 -16.359 1 98.38 259 ALA A CA 1
ATOM 2069 C C . ALA A 1 259 ? 6.891 -32.312 -17.031 1 98.38 259 ALA A C 1
ATOM 2071 O O . ALA A 1 259 ? 5.805 -32.75 -17.422 1 98.38 259 ALA A O 1
ATOM 2072 N N . TRP A 1 260 ? 7.23 -31.094 -17.25 1 98.81 260 TRP A N 1
ATOM 2073 C CA . TRP A 1 260 ? 6.258 -30.094 -17.672 1 98.81 260 TRP A CA 1
ATOM 2074 C C . TRP A 1 260 ? 6.664 -29.453 -19 1 98.81 260 TRP A C 1
ATOM 2076 O O . TRP A 1 260 ? 7.848 -29.188 -19.219 1 98.81 260 TRP A O 1
ATOM 2086 N N . ASP A 1 261 ? 5.707 -29.188 -19.844 1 98.69 261 ASP A N 1
ATOM 2087 C CA . ASP A 1 261 ? 5.945 -28.516 -21.109 1 98.69 261 ASP A CA 1
ATOM 2088 C C . ASP A 1 261 ? 6.008 -27 -20.922 1 98.69 261 ASP A C 1
ATOM 2090 O O . ASP A 1 261 ? 6.699 -26.297 -21.656 1 98.69 261 ASP A O 1
ATOM 2094 N N . CYS A 1 262 ? 5.246 -26.547 -19.969 1 98.81 262 CYS A N 1
ATOM 2095 C CA . CYS A 1 262 ? 5.141 -25.109 -19.719 1 98.81 262 CYS A CA 1
ATOM 2096 C C . CYS A 1 262 ? 4.891 -24.828 -18.234 1 98.81 262 CYS A C 1
ATOM 2098 O O . CYS A 1 262 ? 4.16 -25.578 -17.578 1 98.81 262 CYS A O 1
ATOM 2100 N N . VAL A 1 263 ? 5.547 -23.812 -17.688 1 98.94 263 VAL A N 1
ATOM 2101 C CA . VAL A 1 263 ? 5.273 -23.266 -16.375 1 98.94 263 VAL A CA 1
ATOM 2102 C C . VAL A 1 263 ? 4.824 -21.812 -16.5 1 98.94 263 VAL A C 1
ATOM 2104 O O . VAL A 1 263 ? 5.527 -20.984 -17.094 1 98.94 263 VAL A O 1
ATOM 2107 N N . ALA A 1 264 ? 3.646 -21.516 -16.047 1 98.94 264 ALA A N 1
ATOM 2108 C CA . ALA A 1 264 ? 3.08 -20.172 -16.109 1 98.94 264 ALA A CA 1
ATOM 2109 C C . ALA A 1 264 ? 2.988 -19.562 -14.711 1 98.94 264 ALA A C 1
ATOM 2111 O O . ALA A 1 264 ? 2.211 -20.016 -13.867 1 98.94 264 ALA A O 1
ATOM 2112 N N . THR A 1 265 ? 3.789 -18.547 -14.469 1 98.88 265 THR A N 1
ATOM 2113 C CA . THR A 1 265 ? 3.775 -17.875 -13.18 1 98.88 265 THR A CA 1
ATOM 2114 C C . THR A 1 265 ? 3.152 -16.484 -13.305 1 98.88 265 THR A C 1
ATOM 2116 O O . THR A 1 265 ? 3.584 -15.68 -14.125 1 98.88 265 THR A O 1
ATOM 2119 N N . CYS A 1 266 ? 2.139 -16.234 -12.594 1 98.75 266 CYS A N 1
ATOM 2120 C CA . CYS A 1 266 ? 1.459 -14.945 -12.508 1 98.75 266 CYS A CA 1
ATOM 2121 C C . CYS A 1 266 ? 1.385 -14.469 -11.062 1 98.75 266 CYS A C 1
ATOM 2123 O O . CYS A 1 266 ? 0.667 -15.047 -10.25 1 98.75 266 CYS A O 1
ATOM 2125 N N . PHE A 1 267 ? 2.127 -13.344 -10.727 1 98 267 PHE A N 1
ATOM 2126 C CA . PHE A 1 267 ? 2.209 -12.875 -9.352 1 98 267 PHE A CA 1
ATOM 2127 C C . PHE A 1 267 ? 2.617 -14.008 -8.414 1 98 267 PHE A C 1
ATOM 2129 O O . PHE A 1 267 ? 1.969 -14.242 -7.395 1 98 267 PHE A O 1
ATOM 2136 N N . PHE A 1 268 ? 3.773 -14.656 -8.758 1 98.62 268 PHE A N 1
ATOM 2137 C CA . PHE A 1 268 ? 4.133 -15.844 -7.98 1 98.62 268 PHE A CA 1
ATOM 2138 C C . PHE A 1 268 ? 5.578 -15.766 -7.512 1 98.62 268 PHE A C 1
ATOM 2140 O O . PHE A 1 268 ? 5.875 -16.047 -6.352 1 98.62 268 PHE A O 1
ATOM 2147 N N . ILE A 1 269 ? 6.5 -15.398 -8.32 1 98.38 269 ILE A N 1
ATOM 2148 C CA . ILE A 1 269 ? 7.918 -15.594 -8.039 1 98.38 269 ILE A CA 1
ATOM 2149 C C . ILE A 1 269 ? 8.336 -14.703 -6.867 1 98.38 269 ILE A C 1
ATOM 2151 O O . ILE A 1 269 ? 9.289 -15.023 -6.156 1 98.38 269 ILE A O 1
ATOM 2155 N N . ASP A 1 270 ? 7.594 -13.648 -6.633 1 96.75 270 ASP A N 1
ATOM 2156 C CA . ASP A 1 270 ? 7.934 -12.766 -5.52 1 96.75 270 ASP A CA 1
ATOM 2157 C C . ASP A 1 270 ? 7.445 -13.344 -4.191 1 96.75 270 ASP A C 1
ATOM 2159 O O . ASP A 1 270 ? 7.652 -12.75 -3.135 1 96.75 270 ASP A O 1
ATOM 2163 N N . CYS A 1 271 ? 6.82 -14.492 -4.215 1 94.81 271 CYS A N 1
ATOM 2164 C CA . CYS A 1 271 ? 6.383 -15.164 -3 1 94.81 271 CYS A CA 1
ATOM 2165 C C . CYS A 1 271 ? 7.473 -16.094 -2.463 1 94.81 271 CYS A C 1
ATOM 2167 O O . CYS A 1 271 ? 7.289 -16.734 -1.428 1 94.81 271 CYS A O 1
ATOM 2169 N N . ALA A 1 272 ? 8.609 -16.094 -3.045 1 94.75 272 ALA A N 1
ATOM 2170 C CA . ALA A 1 272 ? 9.711 -16.969 -2.643 1 94.75 272 ALA A CA 1
ATOM 2171 C C . ALA A 1 272 ? 10.57 -16.312 -1.568 1 94.75 272 ALA A C 1
ATOM 2173 O O . ALA A 1 272 ? 10.891 -15.125 -1.664 1 94.75 272 ALA A O 1
ATOM 2174 N N . ASN A 1 273 ? 10.914 -17.172 -0.604 1 96.06 273 ASN A N 1
ATOM 2175 C CA . ASN A 1 273 ? 11.992 -16.734 0.269 1 96.06 273 ASN A CA 1
ATOM 2176 C C . ASN A 1 273 ? 13.32 -16.641 -0.486 1 96.06 273 ASN A C 1
ATOM 2178 O O . ASN A 1 273 ? 14.039 -15.648 -0.348 1 96.06 273 ASN A O 1
ATOM 2182 N N . ASN A 1 274 ? 13.586 -17.672 -1.187 1 97.81 274 ASN A N 1
ATOM 2183 C CA . ASN A 1 274 ? 14.742 -17.75 -2.07 1 97.81 274 ASN A CA 1
ATOM 2184 C C . ASN A 1 274 ? 14.328 -17.891 -3.531 1 97.81 274 ASN A C 1
ATOM 2186 O O . ASN A 1 274 ? 14.086 -19 -4.016 1 97.81 274 ASN A O 1
ATOM 2190 N N . ILE A 1 275 ? 14.32 -16.797 -4.262 1 98.38 275 ILE A N 1
ATOM 2191 C CA . ILE A 1 275 ? 13.82 -16.734 -5.633 1 98.38 275 ILE A CA 1
ATOM 2192 C C . ILE A 1 275 ? 14.734 -17.547 -6.547 1 98.38 275 ILE A C 1
ATOM 2194 O O . ILE A 1 275 ? 14.289 -18.078 -7.574 1 98.38 275 ILE A O 1
ATOM 2198 N N . VAL A 1 276 ? 16 -17.75 -6.207 1 98.62 276 VAL A N 1
ATOM 2199 C CA . VAL A 1 276 ? 16.938 -18.547 -7.004 1 98.62 276 VAL A CA 1
ATOM 2200 C C . VAL A 1 276 ? 16.5 -20 -7.012 1 98.62 276 VAL A C 1
ATOM 2202 O O . VAL A 1 276 ? 16.547 -20.672 -8.055 1 98.62 276 VAL A O 1
ATOM 2205 N N . SER A 1 277 ? 16.047 -20.469 -5.887 1 98.5 277 SER A N 1
ATOM 2206 C CA . SER A 1 277 ? 15.539 -21.828 -5.812 1 98.5 277 SER A CA 1
ATOM 2207 C C . SER A 1 277 ? 14.32 -22.016 -6.703 1 98.5 277 SER A C 1
ATOM 2209 O O . SER A 1 277 ? 14.133 -23.094 -7.289 1 98.5 277 SER A O 1
ATOM 2211 N N . PHE A 1 278 ? 13.445 -21.031 -6.777 1 98.69 278 PHE A N 1
ATOM 2212 C CA . PHE A 1 278 ? 12.305 -21.109 -7.68 1 98.69 278 PHE A CA 1
ATOM 2213 C C . PHE A 1 278 ? 12.766 -21.234 -9.125 1 98.69 278 PHE A C 1
ATOM 2215 O O . PHE A 1 278 ? 12.273 -22.109 -9.859 1 98.69 278 PHE A O 1
ATOM 2222 N N . VAL A 1 279 ? 13.766 -20.422 -9.508 1 98.81 279 VAL A N 1
ATOM 2223 C CA . VAL A 1 279 ? 14.281 -20.438 -10.875 1 98.81 279 VAL A CA 1
ATOM 2224 C C . VAL A 1 279 ? 14.875 -21.812 -11.188 1 98.81 279 VAL A C 1
ATOM 2226 O O . VAL A 1 279 ? 14.57 -22.391 -12.227 1 98.81 279 VAL A O 1
ATOM 2229 N N . GLN A 1 280 ? 15.664 -22.297 -10.266 1 98.69 280 GLN A N 1
ATOM 2230 C CA . GLN A 1 280 ? 16.328 -23.578 -10.469 1 98.69 280 GLN A CA 1
ATOM 2231 C C . GLN A 1 280 ? 15.312 -24.719 -10.547 1 98.69 280 GLN A C 1
ATOM 2233 O O . GLN A 1 280 ? 15.438 -25.609 -11.375 1 98.69 280 GLN A O 1
ATOM 2238 N N . THR A 1 281 ? 14.32 -24.672 -9.68 1 98.75 281 THR A N 1
ATOM 2239 C CA . THR A 1 281 ? 13.289 -25.703 -9.688 1 98.75 281 THR A CA 1
ATOM 2240 C C . THR A 1 281 ? 12.492 -25.656 -10.984 1 98.75 281 THR A C 1
ATOM 2242 O O . THR A 1 281 ? 12.242 -26.688 -11.602 1 98.75 281 THR A O 1
ATOM 2245 N N . ILE A 1 282 ? 12.125 -24.469 -11.461 1 98.88 282 ILE A N 1
ATOM 2246 C CA . ILE A 1 282 ? 11.375 -24.344 -12.711 1 98.88 282 ILE A CA 1
ATOM 2247 C C . ILE A 1 282 ? 12.195 -24.891 -13.867 1 98.88 282 ILE A C 1
ATOM 2249 O O . ILE A 1 282 ? 11.672 -25.625 -14.719 1 98.88 282 ILE A O 1
ATOM 2253 N N . TYR A 1 283 ? 13.523 -24.562 -13.883 1 98.81 283 TYR A N 1
ATOM 2254 C CA . TYR A 1 283 ? 14.391 -25.078 -14.922 1 98.81 283 TYR A CA 1
ATOM 2255 C C . TYR A 1 283 ? 14.414 -26.609 -14.906 1 98.81 283 TYR A C 1
ATOM 2257 O O . TYR A 1 283 ? 14.297 -27.25 -15.953 1 98.81 283 TYR A O 1
ATOM 2265 N N . ASN A 1 284 ? 14.539 -27.125 -13.734 1 98.62 284 ASN A N 1
ATOM 2266 C CA . ASN A 1 284 ? 14.656 -28.562 -13.578 1 98.62 284 ASN A CA 1
ATOM 2267 C C . ASN A 1 284 ? 13.391 -29.297 -14.031 1 98.62 284 ASN A C 1
ATOM 2269 O O . ASN A 1 284 ? 13.469 -30.312 -14.711 1 98.62 284 ASN A O 1
ATOM 2273 N N . ILE A 1 285 ? 12.234 -28.781 -13.727 1 98.81 285 ILE A N 1
ATOM 2274 C CA . ILE A 1 285 ? 11 -29.531 -13.93 1 98.81 285 ILE A CA 1
ATOM 2275 C C . ILE A 1 285 ? 10.508 -29.328 -15.367 1 98.81 285 ILE A C 1
ATOM 2277 O O . ILE A 1 285 ? 9.641 -30.078 -15.836 1 98.81 285 ILE A O 1
ATOM 2281 N N . LEU A 1 286 ? 11.008 -28.328 -16.062 1 98.81 286 LEU A N 1
ATOM 2282 C CA . LEU A 1 286 ? 10.641 -28.109 -17.469 1 98.81 286 LEU A CA 1
ATOM 2283 C C . LEU A 1 286 ? 11.305 -29.141 -18.359 1 98.81 286 LEU A C 1
ATOM 2285 O O . LEU A 1 286 ? 12.477 -29.484 -18.188 1 98.81 286 LEU A O 1
ATOM 2289 N N . LYS A 1 287 ? 10.57 -29.656 -19.328 1 98.5 287 LYS A N 1
ATOM 2290 C CA . LYS A 1 287 ? 11.141 -30.484 -20.391 1 98.5 287 LYS A CA 1
ATOM 2291 C C . LYS A 1 287 ? 12.078 -29.672 -21.281 1 98.5 287 LYS A C 1
ATOM 2293 O O . LYS A 1 287 ? 11.938 -28.453 -21.391 1 98.5 287 LYS A O 1
ATOM 2298 N N . PRO A 1 288 ? 13.055 -30.422 -21.891 1 97.69 288 PRO A N 1
ATOM 2299 C CA . PRO A 1 288 ? 13.781 -29.703 -22.953 1 97.69 288 PRO A CA 1
ATOM 2300 C C . PRO A 1 288 ? 12.852 -29.094 -24 1 97.69 288 PRO A C 1
ATOM 2302 O O . PRO A 1 288 ? 11.93 -29.766 -24.469 1 97.69 288 PRO A O 1
ATOM 2305 N N . GLY A 1 289 ? 13.031 -27.859 -24.266 1 96.88 289 GLY A N 1
ATOM 2306 C CA . GLY A 1 289 ? 12.156 -27.156 -25.188 1 96.88 289 GLY A CA 1
ATOM 2307 C C . GLY A 1 289 ? 10.969 -26.516 -24.516 1 96.88 289 GLY A C 1
ATOM 2308 O O . GLY A 1 289 ? 10.203 -25.781 -25.141 1 96.88 289 GLY A O 1
ATOM 2309 N N . GLY A 1 290 ? 10.852 -26.781 -23.188 1 98.25 290 GLY A N 1
ATOM 2310 C CA . GLY A 1 290 ? 9.758 -26.203 -22.438 1 98.25 290 GLY A CA 1
ATOM 2311 C C . GLY A 1 290 ? 9.922 -24.719 -22.188 1 98.25 290 GLY A C 1
ATOM 2312 O O . GLY A 1 290 ? 10.992 -24.156 -22.422 1 98.25 290 GLY A O 1
ATOM 2313 N N . GLN A 1 291 ? 8.781 -24.062 -21.75 1 98.31 291 GLN A N 1
ATOM 2314 C CA . GLN A 1 291 ? 8.82 -22.625 -21.562 1 98.31 291 GLN A CA 1
ATOM 2315 C C . GLN A 1 291 ? 8.312 -22.234 -20.188 1 98.31 291 GLN A C 1
ATOM 2317 O O . GLN A 1 291 ? 7.43 -22.906 -19.625 1 98.31 291 GLN A O 1
ATOM 2322 N N . TRP A 1 292 ? 8.953 -21.234 -19.688 1 98.94 292 TRP A N 1
ATOM 2323 C CA . TRP A 1 292 ? 8.516 -20.531 -18.484 1 98.94 292 TRP A CA 1
ATOM 2324 C C . TRP A 1 292 ? 8.016 -19.125 -18.828 1 98.94 292 TRP A C 1
ATOM 2326 O O . TRP A 1 292 ? 8.773 -18.312 -19.359 1 98.94 292 TRP A O 1
ATOM 2336 N N . ILE A 1 293 ? 6.734 -18.906 -18.625 1 98.94 293 ILE A N 1
ATOM 2337 C CA . ILE A 1 293 ? 6.117 -17.609 -18.891 1 98.94 293 ILE A CA 1
ATOM 2338 C C . ILE A 1 293 ? 5.77 -16.922 -17.562 1 98.94 293 ILE A C 1
ATOM 2340 O O . ILE A 1 293 ? 5.082 -17.516 -16.719 1 98.94 293 ILE A O 1
ATOM 2344 N N . ASN A 1 294 ? 6.246 -15.703 -17.406 1 98.88 294 ASN A N 1
ATOM 2345 C CA . ASN A 1 294 ? 6.062 -15.008 -16.141 1 98.88 294 ASN A CA 1
ATOM 2346 C C . ASN A 1 294 ? 5.434 -13.633 -16.328 1 98.88 294 ASN A C 1
ATOM 2348 O O . ASN A 1 294 ? 5.754 -12.93 -17.297 1 98.88 294 ASN A O 1
ATOM 2352 N N . LEU A 1 295 ? 4.527 -13.312 -15.492 1 98.81 295 LEU A N 1
ATOM 2353 C CA . LEU A 1 295 ? 4.047 -11.945 -15.367 1 98.81 295 LEU A CA 1
ATOM 2354 C C . LEU A 1 295 ? 3.836 -11.57 -13.898 1 98.81 295 LEU A C 1
ATOM 2356 O O . LEU A 1 295 ? 3.16 -12.297 -13.164 1 98.81 295 LEU A O 1
ATOM 2360 N N . GLY A 1 296 ? 4.359 -10.469 -13.477 1 98.44 296 GLY A N 1
ATOM 2361 C CA . GLY A 1 296 ? 4.145 -9.977 -12.125 1 98.44 296 GLY A CA 1
ATOM 2362 C C . GLY A 1 296 ? 5.227 -9.023 -11.656 1 98.44 296 GLY A C 1
ATOM 2363 O O . GLY A 1 296 ? 6.223 -8.82 -12.352 1 98.44 296 GLY A O 1
ATOM 2364 N N . PRO A 1 297 ? 5.016 -8.461 -10.547 1 98.06 297 PRO A N 1
ATOM 2365 C CA . PRO A 1 297 ? 6.023 -7.578 -9.945 1 98.06 297 PRO A CA 1
ATOM 2366 C C . PRO A 1 297 ? 7.047 -8.344 -9.109 1 98.06 297 PRO A C 1
ATOM 2368 O O . PRO A 1 297 ? 7.125 -9.57 -9.188 1 98.06 297 PRO A O 1
ATOM 2371 N N . LEU A 1 298 ? 7.91 -7.625 -8.414 1 98.31 298 LEU A N 1
ATOM 2372 C CA . LEU A 1 298 ? 8.859 -8.18 -7.453 1 98.31 298 LEU A CA 1
ATOM 2373 C C . LEU A 1 298 ? 8.648 -7.57 -6.07 1 98.31 298 LEU A C 1
ATOM 2375 O O . LEU A 1 298 ? 9.547 -6.918 -5.531 1 98.31 298 LEU A O 1
ATOM 2379 N N . LEU A 1 299 ? 7.48 -7.883 -5.473 1 97.06 299 LEU A N 1
ATOM 2380 C CA . LEU A 1 299 ? 7.109 -7.352 -4.168 1 97.06 299 LEU A CA 1
ATOM 2381 C C . LEU A 1 299 ? 7.875 -8.055 -3.053 1 97.06 299 LEU A C 1
ATOM 2383 O O . LEU A 1 299 ? 7.961 -7.551 -1.934 1 97.06 299 LEU A O 1
ATOM 2387 N N . TYR A 1 300 ? 8.578 -9.109 -3.246 1 97.75 300 TYR A N 1
ATOM 2388 C CA . TYR A 1 300 ? 9.234 -9.969 -2.262 1 97.75 300 TYR A CA 1
ATOM 2389 C C . TYR A 1 300 ? 8.453 -9.992 -0.954 1 97.75 300 TYR A C 1
ATOM 2391 O O . TYR A 1 300 ? 8.781 -9.25 -0.019 1 97.75 300 TYR A O 1
ATOM 2399 N N . HIS A 1 301 ? 7.547 -10.875 -0.8 1 95.12 301 HIS A N 1
ATOM 2400 C CA . HIS A 1 301 ? 6.551 -10.938 0.264 1 95.12 301 HIS A CA 1
ATOM 2401 C C . HIS A 1 301 ? 7.211 -11.102 1.629 1 95.12 301 HIS A C 1
ATOM 2403 O O . HIS A 1 301 ? 6.645 -10.703 2.65 1 95.12 301 HIS A O 1
ATOM 2409 N N . TYR A 1 302 ? 8.375 -11.617 1.65 1 95.38 302 TYR A N 1
ATOM 2410 C CA . TYR A 1 302 ? 9.008 -11.938 2.93 1 95.38 302 TYR A CA 1
ATOM 2411 C C . TYR A 1 302 ? 10.039 -10.883 3.305 1 95.38 302 TYR A C 1
ATOM 2413 O O . TYR A 1 302 ? 10.68 -10.984 4.355 1 95.38 302 TYR A O 1
ATOM 2421 N N . ALA A 1 303 ? 10.094 -9.891 2.439 1 94 303 ALA A N 1
ATOM 2422 C CA . ALA A 1 303 ? 11.031 -8.82 2.756 1 94 303 ALA A CA 1
ATOM 2423 C C . ALA A 1 303 ? 10.68 -8.156 4.086 1 94 303 ALA A C 1
ATOM 2425 O O . ALA A 1 303 ? 9.516 -7.852 4.344 1 94 303 ALA A O 1
ATOM 2426 N N . ASP A 1 304 ? 11.547 -8.039 5.008 1 85.38 304 ASP A N 1
ATOM 2427 C CA . ASP A 1 304 ? 11.469 -7.324 6.277 1 85.38 304 ASP A CA 1
ATOM 2428 C C . ASP A 1 304 ? 10.453 -7.977 7.215 1 85.38 304 ASP A C 1
ATOM 2430 O O . ASP A 1 304 ? 9.953 -7.332 8.141 1 85.38 304 ASP A O 1
ATOM 2434 N N . GLN A 1 305 ? 10 -9.164 6.836 1 88.31 305 GLN A N 1
ATOM 2435 C CA . GLN A 1 305 ? 9.18 -9.914 7.777 1 88.31 305 GLN A CA 1
ATOM 2436 C C . GLN A 1 305 ? 10.031 -10.555 8.867 1 88.31 305 GLN A C 1
ATOM 2438 O O . GLN A 1 305 ? 10.992 -11.266 8.578 1 88.31 305 GLN A O 1
ATOM 2443 N N . GLU A 1 306 ? 9.648 -10.266 10.016 1 85.31 306 GLU A N 1
ATOM 2444 C CA . GLU A 1 306 ? 10.414 -10.781 11.148 1 85.31 306 GLU A CA 1
ATOM 2445 C C . GLU A 1 306 ? 10.484 -12.305 11.117 1 85.31 306 GLU A C 1
ATOM 2447 O O . GLU A 1 306 ? 9.469 -12.969 10.914 1 85.31 306 GLU A O 1
ATOM 2452 N N . GLY A 1 307 ? 11.648 -12.805 11.242 1 87.81 307 GLY A N 1
ATOM 2453 C CA . GLY A 1 307 ? 11.844 -14.242 11.328 1 87.81 307 GLY A CA 1
ATOM 2454 C C . GLY A 1 307 ? 11.922 -14.914 9.969 1 87.81 307 GLY A C 1
ATOM 2455 O O . GLY A 1 307 ? 12.125 -16.125 9.883 1 87.81 307 GLY A O 1
ATOM 2456 N N . GLU A 1 308 ? 11.758 -14.195 8.945 1 92.75 308 GLU A N 1
ATOM 2457 C CA . GLU A 1 308 ? 11.781 -14.766 7.598 1 92.75 308 GLU A CA 1
ATOM 2458 C C . GLU A 1 308 ? 13.023 -14.312 6.832 1 92.75 308 GLU A C 1
ATOM 2460 O O . GLU A 1 308 ? 13.469 -13.18 6.977 1 92.75 308 GLU A O 1
ATOM 2465 N N . GLU A 1 309 ? 13.523 -15.266 6.074 1 94 309 GLU A N 1
ATOM 2466 C CA . GLU A 1 309 ? 14.578 -14.93 5.125 1 94 309 GLU A CA 1
ATOM 2467 C C . GLU A 1 309 ? 14 -14.508 3.779 1 94 309 GLU A C 1
ATOM 2469 O O . GLU A 1 309 ? 12.922 -14.953 3.391 1 94 309 GLU A O 1
ATOM 2474 N N . SER A 1 310 ? 14.719 -13.57 3.188 1 96.88 310 SER A N 1
ATOM 2475 C CA . SER A 1 310 ? 14.234 -13.125 1.886 1 96.88 310 SER A CA 1
ATOM 2476 C C . SER A 1 310 ? 15.375 -12.609 1.019 1 96.88 310 SER A C 1
ATOM 2478 O O . SER A 1 310 ? 16.156 -11.75 1.444 1 96.88 310 SER A O 1
ATOM 2480 N N . LEU A 1 311 ? 15.547 -13.211 -0.137 1 98.06 311 LEU A N 1
ATOM 2481 C CA . LEU A 1 311 ? 16.438 -12.672 -1.168 1 98.06 311 LEU A CA 1
ATOM 2482 C C . LEU A 1 311 ? 15.664 -11.734 -2.098 1 98.06 311 LEU A C 1
ATOM 2484 O O . LEU A 1 311 ? 14.602 -12.094 -2.609 1 98.06 311 LEU A O 1
ATOM 2488 N N . GLU A 1 312 ? 16.219 -10.555 -2.316 1 98.25 312 GLU A N 1
ATOM 2489 C CA . GLU A 1 312 ? 15.438 -9.547 -3.021 1 98.25 312 GLU A CA 1
ATOM 2490 C C . GLU A 1 312 ? 16.234 -8.93 -4.16 1 98.25 312 GLU A C 1
ATOM 2492 O O . GLU A 1 312 ? 16.375 -7.703 -4.242 1 98.25 312 GLU A O 1
ATOM 2497 N N . PRO A 1 313 ? 16.719 -9.734 -5.09 1 98.31 313 PRO A N 1
ATOM 2498 C CA . PRO A 1 313 ? 17.406 -9.141 -6.242 1 98.31 313 PRO A CA 1
ATOM 2499 C C . PRO A 1 313 ? 16.484 -8.258 -7.078 1 98.31 313 PRO A C 1
ATOM 2501 O O . PRO A 1 313 ? 15.281 -8.5 -7.145 1 98.31 313 PRO A O 1
ATOM 2504 N N . SER A 1 314 ? 17.047 -7.199 -7.68 1 98.31 314 SER A N 1
ATOM 2505 C CA . SER A 1 314 ? 16.312 -6.418 -8.664 1 98.31 314 SER A CA 1
ATOM 2506 C C . SER A 1 314 ? 15.977 -7.254 -9.891 1 98.31 314 SER A C 1
ATOM 2508 O O . SER A 1 314 ? 16.453 -8.383 -10.031 1 98.31 314 SER A O 1
ATOM 2510 N N . TYR A 1 315 ? 15.148 -6.719 -10.758 1 98.62 315 TYR A N 1
ATOM 2511 C CA . TYR A 1 315 ? 14.797 -7.457 -11.961 1 98.62 315 TYR A CA 1
ATOM 2512 C C . TYR A 1 315 ? 16.031 -7.719 -12.82 1 98.62 315 TYR A C 1
ATOM 2514 O O . TYR A 1 315 ? 16.203 -8.812 -13.359 1 98.62 315 TYR A O 1
ATOM 2522 N N . ASP A 1 316 ? 16.906 -6.703 -12.984 1 98.5 316 ASP A N 1
ATOM 2523 C CA . ASP A 1 316 ? 18.141 -6.879 -13.766 1 98.5 316 ASP A CA 1
ATOM 2524 C C . ASP A 1 316 ? 18.969 -8.031 -13.211 1 98.5 316 ASP A C 1
ATOM 2526 O O . ASP A 1 316 ? 19.5 -8.844 -13.977 1 98.5 316 ASP A O 1
ATOM 2530 N N . HIS A 1 317 ? 19.078 -8.109 -11.891 1 98.56 317 HIS A N 1
ATOM 2531 C CA . HIS A 1 317 ? 19.781 -9.234 -11.281 1 98.56 317 HIS A CA 1
ATOM 2532 C C . HIS A 1 317 ? 19.094 -10.555 -11.602 1 98.56 317 HIS A C 1
ATOM 2534 O O . HIS A 1 317 ? 19.75 -11.547 -11.93 1 98.56 317 HIS A O 1
ATOM 2540 N N . LEU A 1 318 ? 17.812 -10.555 -11.5 1 98.69 318 LEU A N 1
ATOM 2541 C CA . LEU A 1 318 ? 17.031 -11.773 -11.648 1 98.69 318 LEU A CA 1
ATOM 2542 C C . LEU A 1 318 ? 17.156 -12.336 -13.062 1 98.69 318 LEU A C 1
ATOM 2544 O O . LEU A 1 318 ? 17.328 -13.539 -13.242 1 98.69 318 LEU A O 1
ATOM 2548 N N . ILE A 1 319 ? 17.031 -11.445 -14.062 1 98.5 319 ILE A N 1
ATOM 2549 C CA . ILE A 1 319 ? 17.109 -11.906 -15.445 1 98.5 319 ILE A CA 1
ATOM 2550 C C . ILE A 1 319 ? 18.484 -12.508 -15.711 1 98.5 319 ILE A C 1
ATOM 2552 O O . ILE A 1 319 ? 18.609 -13.484 -16.453 1 98.5 319 ILE A O 1
ATOM 2556 N N . ALA A 1 320 ? 19.531 -11.883 -15.133 1 98.5 320 ALA A N 1
ATOM 2557 C CA . ALA A 1 320 ? 20.875 -12.43 -15.258 1 98.5 320 ALA A CA 1
ATOM 2558 C C . ALA A 1 320 ? 20.953 -13.82 -14.625 1 98.5 320 ALA A C 1
ATOM 2560 O O . ALA A 1 320 ? 21.594 -14.727 -15.18 1 98.5 320 ALA A O 1
ATOM 2561 N N . ILE A 1 321 ? 20.359 -13.977 -13.5 1 98.75 321 ILE A N 1
ATOM 2562 C CA . ILE A 1 321 ? 20.328 -15.25 -12.797 1 98.75 321 ILE A CA 1
ATOM 2563 C C . ILE A 1 321 ? 19.609 -16.297 -13.648 1 98.75 321 ILE A C 1
ATOM 2565 O O . ILE A 1 321 ? 20.094 -17.422 -13.812 1 98.75 321 ILE A O 1
ATOM 2569 N N . ILE A 1 322 ? 18.453 -15.906 -14.211 1 98.81 322 ILE A N 1
ATOM 2570 C CA . ILE A 1 322 ? 17.656 -16.797 -15.039 1 98.81 322 ILE A CA 1
ATOM 2571 C C . ILE A 1 322 ? 18.484 -17.281 -16.219 1 98.81 322 ILE A C 1
ATOM 2573 O O . ILE A 1 322 ? 18.5 -18.484 -16.531 1 98.81 322 ILE A O 1
ATOM 2577 N N . LYS A 1 323 ? 19.219 -16.391 -16.844 1 98.62 323 LYS A N 1
ATOM 2578 C CA . LYS A 1 323 ? 20.062 -16.75 -17.984 1 98.62 323 LYS A CA 1
ATOM 2579 C C . LYS A 1 323 ? 21.203 -17.656 -17.547 1 98.62 323 LYS A C 1
ATOM 2581 O O . LYS A 1 323 ? 21.516 -18.641 -18.219 1 98.62 323 LYS A O 1
ATOM 2586 N N . LYS A 1 324 ? 21.797 -17.375 -16.406 1 98.44 324 LYS A N 1
ATOM 2587 C CA . LYS A 1 324 ? 22.938 -18.141 -15.898 1 98.44 324 LYS A CA 1
ATOM 2588 C C . LYS A 1 324 ? 22.516 -19.562 -15.531 1 98.44 324 LYS A C 1
ATOM 2590 O O . LYS A 1 324 ? 23.312 -20.5 -15.617 1 98.44 324 LYS A O 1
ATOM 2595 N N . VAL A 1 325 ? 21.328 -19.719 -15.109 1 98.31 325 VAL A N 1
ATOM 2596 C CA . VAL A 1 325 ? 20.797 -21.047 -14.758 1 98.31 325 VAL A CA 1
ATOM 2597 C C . VAL A 1 325 ? 20.656 -21.891 -16.016 1 98.31 325 VAL A C 1
ATOM 2599 O O . VAL A 1 325 ? 20.734 -23.125 -15.953 1 98.31 325 VAL A O 1
ATOM 2602 N N . GLY A 1 326 ? 20.375 -21.203 -17.172 1 98.06 326 GLY A N 1
ATOM 2603 C CA . GLY A 1 326 ? 20.375 -21.938 -18.422 1 98.06 326 GLY A CA 1
ATOM 2604 C C . GLY A 1 326 ? 19.25 -21.547 -19.344 1 98.06 326 GLY A C 1
ATOM 2605 O O . GLY A 1 326 ? 19.188 -22 -20.484 1 98.06 326 GLY A O 1
ATOM 2606 N N . PHE A 1 327 ? 18.438 -20.672 -18.906 1 98.75 327 PHE A N 1
ATOM 2607 C CA . PHE A 1 327 ? 17.281 -20.266 -19.719 1 98.75 327 PHE A CA 1
ATOM 2608 C C . PHE A 1 327 ? 17.719 -19.344 -20.859 1 98.75 327 PHE A C 1
ATOM 2610 O O . PHE A 1 327 ? 18.672 -18.562 -20.703 1 98.75 327 PHE A O 1
ATOM 2617 N N . VAL A 1 328 ? 16.984 -19.406 -21.922 1 98.5 328 VAL A N 1
ATOM 2618 C CA . VAL A 1 328 ? 17.062 -18.406 -23 1 98.5 328 VAL A CA 1
ATOM 2619 C C . VAL A 1 328 ? 15.812 -17.531 -22.969 1 98.5 328 VAL A C 1
ATOM 2621 O O . VAL A 1 328 ? 14.688 -18.031 -23.078 1 98.5 328 VAL A O 1
ATOM 2624 N N . ILE A 1 329 ? 16.031 -16.266 -22.844 1 98.56 329 ILE A N 1
ATOM 2625 C CA . ILE A 1 329 ? 14.898 -15.344 -22.844 1 98.56 329 ILE A CA 1
ATOM 2626 C C . ILE A 1 329 ? 14.469 -15.039 -24.266 1 98.56 329 ILE A C 1
ATOM 2628 O O . ILE A 1 329 ? 15.234 -14.461 -25.047 1 98.56 329 ILE A O 1
ATOM 2632 N N . THR A 1 330 ? 13.266 -15.375 -24.578 1 97.5 330 THR A N 1
ATOM 2633 C CA . THR A 1 330 ? 12.805 -15.219 -25.953 1 97.5 330 THR A CA 1
ATOM 2634 C C . THR A 1 330 ? 11.898 -14 -26.078 1 97.5 330 THR A C 1
ATOM 2636 O O . THR A 1 330 ? 11.719 -13.461 -27.172 1 97.5 330 THR A O 1
ATOM 2639 N N . GLU A 1 331 ? 11.289 -13.586 -25.078 1 98 331 GLU A N 1
ATOM 2640 C CA . GLU A 1 331 ? 10.492 -12.359 -25 1 98 331 GLU A CA 1
ATOM 2641 C C . GLU A 1 331 ? 10.641 -11.688 -23.641 1 98 331 GLU A C 1
ATOM 2643 O O . GLU A 1 331 ? 10.719 -12.359 -22.609 1 98 331 GLU A O 1
ATOM 2648 N N . GLU A 1 332 ? 10.719 -10.422 -23.641 1 98.19 332 GLU A N 1
ATOM 2649 C CA . GLU A 1 332 ? 10.844 -9.633 -22.422 1 98.19 332 GLU A CA 1
ATOM 2650 C C . GLU A 1 332 ? 10.156 -8.281 -22.562 1 98.19 332 GLU A C 1
ATOM 2652 O O . GLU A 1 332 ? 10.391 -7.559 -23.531 1 98.19 332 GLU A O 1
ATOM 2657 N N . ARG A 1 333 ? 9.273 -8 -21.672 1 97.94 333 ARG A N 1
ATOM 2658 C CA . ARG A 1 333 ? 8.602 -6.711 -21.594 1 97.94 333 ARG A CA 1
ATOM 2659 C C . ARG A 1 333 ? 8.602 -6.184 -20.156 1 97.94 333 ARG A C 1
ATOM 2661 O O . ARG A 1 333 ? 8.305 -6.93 -19.219 1 97.94 333 ARG A O 1
ATOM 2668 N N . THR A 1 334 ? 8.969 -4.938 -19.984 1 97 334 THR A N 1
ATOM 2669 C CA . THR A 1 334 ? 8.844 -4.27 -18.688 1 97 334 THR A CA 1
ATOM 2670 C C . THR A 1 334 ? 7.691 -3.27 -18.719 1 97 334 THR A C 1
ATOM 2672 O O . THR A 1 334 ? 7.082 -3.039 -19.766 1 97 334 THR A O 1
ATOM 2675 N N . ASN A 1 335 ? 7.293 -2.773 -17.609 1 96.5 335 ASN A N 1
ATOM 2676 C CA . ASN A 1 335 ? 6.25 -1.759 -17.484 1 96.5 335 ASN A CA 1
ATOM 2677 C C . ASN A 1 335 ? 4.898 -2.285 -17.938 1 96.5 335 ASN A C 1
ATOM 2679 O O . ASN A 1 335 ? 4.129 -1.561 -18.578 1 96.5 335 ASN A O 1
ATOM 2683 N N . VAL A 1 336 ? 4.695 -3.561 -17.703 1 97.62 336 VAL A N 1
ATOM 2684 C CA . VAL A 1 336 ? 3.393 -4.133 -18.031 1 97.62 336 VAL A CA 1
ATOM 2685 C C . VAL A 1 336 ? 2.395 -3.809 -16.922 1 97.62 336 VAL A C 1
ATOM 2687 O O . VAL A 1 336 ? 2.49 -4.344 -15.812 1 97.62 336 VAL A O 1
ATOM 2690 N N . SER A 1 337 ? 1.438 -2.965 -17.281 1 96.62 337 SER A N 1
ATOM 2691 C CA . SER A 1 337 ? 0.464 -2.525 -16.297 1 96.62 337 SER A CA 1
ATOM 2692 C C . SER A 1 337 ? -0.377 -3.693 -15.789 1 96.62 337 SER A C 1
ATOM 2694 O O . SER A 1 337 ? -0.917 -4.465 -16.578 1 96.62 337 SER A O 1
ATOM 2696 N N . SER A 1 338 ? -0.413 -3.826 -14.477 1 96.19 338 SER A N 1
ATOM 2697 C CA . SER A 1 338 ? -1.227 -4.855 -13.836 1 96.19 338 SER A CA 1
ATOM 2698 C C . SER A 1 338 ? -1.759 -4.383 -12.492 1 96.19 338 SER A C 1
ATOM 2700 O O . SER A 1 338 ? -1.247 -3.418 -11.922 1 96.19 338 SER A O 1
ATOM 2702 N N . SER A 1 339 ? -2.83 -4.906 -12.102 1 93.69 339 SER A N 1
ATOM 2703 C CA . SER A 1 339 ? -3.4 -4.672 -10.781 1 93.69 339 SER A CA 1
ATOM 2704 C C . SER A 1 339 ? -3.641 -5.984 -10.039 1 93.69 339 SER A C 1
ATOM 2706 O O . SER A 1 339 ? -3.498 -7.066 -10.617 1 93.69 339 SER A O 1
ATOM 2708 N N . TYR A 1 340 ? -3.918 -5.832 -8.766 1 92.94 340 TYR A N 1
ATOM 2709 C CA . TYR A 1 340 ? -4.117 -7.035 -7.961 1 92.94 340 TYR A CA 1
ATOM 2710 C C . TYR A 1 340 ? -5.289 -6.863 -7.004 1 92.94 340 TYR A C 1
ATOM 2712 O O . TYR A 1 340 ? -5.152 -6.23 -5.953 1 92.94 340 TYR A O 1
ATOM 2720 N N . ALA A 1 341 ? -6.406 -7.402 -7.254 1 92.19 341 ALA A N 1
ATOM 2721 C CA . ALA A 1 341 ? -7.625 -7.465 -6.453 1 92.19 341 ALA A CA 1
ATOM 2722 C C . ALA A 1 341 ? -7.977 -6.098 -5.875 1 92.19 341 ALA A C 1
ATOM 2724 O O . ALA A 1 341 ? -8.305 -5.98 -4.695 1 92.19 341 ALA A O 1
ATOM 2725 N N . GLN A 1 342 ? -7.836 -5.141 -6.621 1 89.75 342 GLN A N 1
ATOM 2726 C CA . GLN A 1 342 ? -8.055 -3.777 -6.156 1 89.75 342 GLN A CA 1
ATOM 2727 C C . GLN A 1 342 ? -9.516 -3.365 -6.332 1 89.75 342 GLN A C 1
ATOM 2729 O O . GLN A 1 342 ? -10.156 -3.744 -7.312 1 89.75 342 GLN A O 1
ATOM 2734 N N . ASN A 1 343 ? -10.07 -2.592 -5.379 1 92.25 343 ASN A N 1
ATOM 2735 C CA . ASN A 1 343 ? -11.352 -1.922 -5.543 1 92.25 343 ASN A CA 1
ATOM 2736 C C . ASN A 1 343 ? -11.273 -0.793 -6.566 1 92.25 343 ASN A C 1
ATOM 2738 O O . ASN A 1 343 ? -10.625 0.227 -6.32 1 92.25 343 ASN A O 1
ATOM 2742 N N . PRO A 1 344 ? -11.898 -0.995 -7.684 1 91.81 344 PRO A N 1
ATOM 2743 C CA . PRO A 1 344 ? -11.766 0.002 -8.75 1 91.81 344 PRO A CA 1
ATOM 2744 C C . PRO A 1 344 ? -12.32 1.368 -8.352 1 91.81 344 PRO A C 1
ATOM 2746 O O . PRO A 1 344 ? -11.992 2.379 -8.977 1 91.81 344 PRO A O 1
ATOM 2749 N N . ASN A 1 345 ? -13.109 1.412 -7.32 1 94.62 345 ASN A N 1
ATOM 2750 C CA . ASN A 1 345 ? -13.75 2.664 -6.934 1 94.62 345 ASN A CA 1
ATOM 2751 C C . ASN A 1 345 ? -13.078 3.289 -5.715 1 94.62 345 ASN A C 1
ATOM 2753 O O . ASN A 1 345 ? -13.508 4.332 -5.223 1 94.62 345 ASN A O 1
ATOM 2757 N N . SER A 1 346 ? -12.055 2.668 -5.234 1 96.06 346 SER A N 1
ATOM 2758 C CA . SER A 1 346 ? -11.297 3.213 -4.105 1 96.06 346 SER A CA 1
ATOM 2759 C C . SER A 1 346 ? -10.531 4.469 -4.508 1 96.06 346 SER A C 1
ATOM 2761 O O . SER A 1 346 ? -10.078 4.586 -5.648 1 96.06 346 SER A O 1
ATOM 2763 N N . MET A 1 347 ? -10.352 5.418 -3.586 1 97.75 347 MET A N 1
ATOM 2764 C CA . MET A 1 347 ? -9.492 6.57 -3.834 1 97.75 347 MET A CA 1
ATOM 2765 C C . MET A 1 347 ? -8.047 6.137 -4.047 1 97.75 347 MET A C 1
ATOM 2767 O O . MET A 1 347 ? -7.281 6.82 -4.734 1 97.75 347 MET A O 1
ATOM 2771 N N . LEU A 1 348 ? -7.703 5.078 -3.385 1 97.06 348 LEU A N 1
ATOM 2772 C CA . LEU A 1 348 ? -6.352 4.547 -3.529 1 97.06 348 LEU A CA 1
ATOM 2773 C C . LEU A 1 348 ? -6.27 3.596 -4.719 1 97.06 348 LEU A C 1
ATOM 2775 O O . LEU A 1 348 ? -6.988 2.596 -4.773 1 97.06 348 LEU A O 1
ATOM 2779 N N . LYS A 1 349 ? -5.445 3.922 -5.656 1 95.94 349 LYS A N 1
ATOM 2780 C CA . LYS A 1 349 ? -5.18 3.086 -6.824 1 95.94 349 LYS A CA 1
ATOM 2781 C C . LYS A 1 349 ? -3.754 2.541 -6.797 1 95.94 349 LYS A C 1
ATOM 2783 O O . LYS A 1 349 ? -2.795 3.303 -6.648 1 95.94 349 LYS A O 1
ATOM 2788 N N . THR A 1 350 ? -3.709 1.256 -6.848 1 94.88 350 THR A N 1
ATOM 2789 C CA . THR A 1 350 ? -2.408 0.597 -6.91 1 94.88 350 THR A CA 1
ATOM 2790 C C . THR A 1 350 ? -2.213 -0.088 -8.258 1 94.88 350 THR A C 1
ATOM 2792 O O . THR A 1 350 ? -3.076 -0.846 -8.711 1 94.88 350 THR A O 1
ATOM 2795 N N . GLU A 1 351 ? -1.197 0.226 -8.883 1 95.38 351 GLU A N 1
ATOM 2796 C CA . GLU A 1 351 ? -0.825 -0.374 -10.164 1 95.38 351 GLU A CA 1
ATOM 2797 C C . GLU A 1 351 ? 0.606 -0.902 -10.125 1 95.38 351 GLU A C 1
ATOM 2799 O O . GLU A 1 351 ? 1.49 -0.277 -9.539 1 95.38 351 GLU A O 1
ATOM 2804 N N . TYR A 1 352 ? 0.778 -2.033 -10.703 1 97.19 352 TYR A N 1
ATOM 2805 C CA . TYR A 1 352 ? 2.125 -2.562 -10.883 1 97.19 352 TYR A CA 1
ATOM 2806 C C . TYR A 1 352 ? 2.592 -2.389 -12.32 1 97.19 352 TYR A C 1
ATOM 2808 O O . TYR A 1 352 ? 1.829 -2.631 -13.258 1 97.19 352 TYR A O 1
ATOM 2816 N N . LYS A 1 353 ? 3.738 -1.872 -12.492 1 97.75 353 LYS A N 1
ATOM 2817 C CA . LYS A 1 353 ? 4.473 -1.997 -13.75 1 97.75 353 LYS A CA 1
ATOM 2818 C C . LYS A 1 353 ? 5.301 -3.277 -13.773 1 97.75 353 LYS A C 1
ATOM 2820 O O . LYS A 1 353 ? 6.52 -3.238 -13.594 1 97.75 353 LYS A O 1
ATOM 2825 N N . SER A 1 354 ? 4.602 -4.344 -14.086 1 98.25 354 SER A N 1
ATOM 2826 C CA . SER A 1 354 ? 5.121 -5.699 -13.93 1 98.25 354 SER A CA 1
ATOM 2827 C C . SER A 1 354 ? 6.113 -6.043 -15.039 1 98.25 354 SER A C 1
ATOM 2829 O O . SER A 1 354 ? 6.223 -5.312 -16.031 1 98.25 354 SER A O 1
ATOM 2831 N N . VAL A 1 355 ? 6.867 -7.082 -14.781 1 98.62 355 VAL A N 1
ATOM 2832 C CA . VAL A 1 355 ? 7.754 -7.645 -15.789 1 98.62 355 VAL A CA 1
ATOM 2833 C C . VAL A 1 355 ? 7.121 -8.891 -16.391 1 98.62 355 VAL A C 1
ATOM 2835 O O . VAL A 1 355 ? 6.516 -9.695 -15.688 1 98.62 355 VAL A O 1
ATOM 2838 N N . PHE A 1 356 ? 7.109 -8.938 -17.703 1 98.75 356 PHE A N 1
ATOM 2839 C CA . PHE A 1 356 ? 6.684 -10.094 -18.484 1 98.75 356 PHE A CA 1
ATOM 2840 C C . PHE A 1 356 ? 7.863 -10.688 -19.25 1 98.75 356 PHE A C 1
ATOM 2842 O O . PHE A 1 356 ? 8.625 -9.961 -19.906 1 98.75 356 PHE A O 1
ATOM 2849 N N . PHE A 1 357 ? 8.078 -11.992 -19.109 1 98.88 357 PHE A N 1
ATOM 2850 C CA . PHE A 1 357 ? 9.117 -12.609 -19.922 1 98.88 357 PHE A CA 1
ATOM 2851 C C . PHE A 1 357 ? 8.75 -14.055 -20.25 1 98.88 357 PHE A C 1
ATOM 2853 O O . PHE A 1 357 ? 7.926 -14.664 -19.562 1 98.88 357 PHE A O 1
ATOM 2860 N N . VAL A 1 358 ? 9.273 -14.508 -21.328 1 98.81 358 VAL A N 1
ATOM 2861 C CA . VAL A 1 358 ? 9.234 -15.906 -21.75 1 98.81 358 VAL A CA 1
ATOM 2862 C C . VAL A 1 358 ? 10.648 -16.484 -21.75 1 98.81 358 VAL A C 1
ATOM 2864 O O . VAL A 1 358 ? 11.531 -15.977 -22.438 1 98.81 358 VAL A O 1
ATOM 2867 N N . ALA A 1 359 ? 10.875 -17.438 -20.938 1 98.81 359 ALA A N 1
ATOM 2868 C CA . ALA A 1 359 ? 12.156 -18.125 -20.828 1 98.81 359 ALA A CA 1
ATOM 2869 C C . ALA A 1 359 ? 12.039 -19.578 -21.312 1 98.81 359 ALA A C 1
ATOM 2871 O O . ALA A 1 359 ? 11.117 -20.297 -20.938 1 98.81 359 ALA A O 1
ATOM 2872 N N . SER A 1 360 ? 12.969 -19.984 -22.141 1 98.25 360 SER A N 1
ATOM 2873 C CA . SER A 1 360 ? 12.922 -21.328 -22.719 1 98.25 360 SER A CA 1
ATOM 2874 C C . SER A 1 360 ? 14.102 -22.156 -22.234 1 98.25 360 SER A C 1
ATOM 2876 O O . SER A 1 360 ? 15.227 -21.656 -22.141 1 98.25 360 SER A O 1
ATOM 2878 N N . LYS A 1 361 ? 13.805 -23.328 -21.844 1 97.75 361 LYS A N 1
ATOM 2879 C CA . LYS A 1 361 ? 14.852 -24.328 -21.641 1 97.75 361 LYS A CA 1
ATOM 2880 C C . LYS A 1 361 ? 15.312 -24.938 -22.953 1 97.75 361 LYS A C 1
ATOM 2882 O O . LYS A 1 361 ? 14.5 -25.406 -23.75 1 97.75 361 LYS A O 1
ATOM 2887 N N . LEU A 1 362 ? 16.609 -24.859 -23.234 1 91.75 362 LEU A N 1
ATOM 2888 C CA . LEU A 1 362 ? 17.141 -25.312 -24.516 1 91.75 362 LEU A CA 1
ATOM 2889 C C . LEU A 1 362 ? 16.891 -26.812 -24.688 1 91.75 362 LEU A C 1
ATOM 2891 O O . LEU A 1 362 ? 16.875 -27.562 -23.719 1 91.75 362 LEU A O 1
ATOM 2895 N N . SER A 1 363 ? 16.688 -27.219 -25.984 1 86.25 363 SER A N 1
ATOM 2896 C CA . SER A 1 363 ? 16.406 -28.609 -26.359 1 86.25 363 SER A CA 1
ATOM 2897 C C . SER A 1 363 ? 17.672 -29.469 -26.266 1 86.25 363 SER A C 1
ATOM 2899 O O . SER A 1 363 ? 18.781 -28.969 -26.406 1 86.25 363 SER A O 1
ATOM 2901 N N . MET B 1 1 ? 15.32 28.875 48.344 1 27.64 1 MET B N 1
ATOM 2902 C CA . MET B 1 1 ? 14.469 27.719 48.125 1 27.64 1 MET B CA 1
ATOM 2903 C C . MET B 1 1 ? 14.469 27.328 46.656 1 27.64 1 MET B C 1
ATOM 2905 O O . MET B 1 1 ? 14.078 28.125 45.781 1 27.64 1 MET B O 1
ATOM 2909 N N . ALA B 1 2 ? 15.477 26.562 46.219 1 35.53 2 ALA B N 1
ATOM 2910 C CA . ALA B 1 2 ? 15.617 26.062 44.875 1 35.53 2 ALA B CA 1
ATOM 2911 C C . ALA B 1 2 ? 14.32 25.438 44.375 1 35.53 2 ALA B C 1
ATOM 2913 O O . ALA B 1 2 ? 13.828 24.469 44.938 1 35.53 2 ALA B O 1
ATOM 2914 N N . THR B 1 3 ? 13.312 26.203 44.031 1 37.28 3 THR B N 1
ATOM 2915 C CA . THR B 1 3 ? 12.117 25.609 43.438 1 37.28 3 THR B CA 1
ATOM 2916 C C . THR B 1 3 ? 12.484 24.516 42.438 1 37.28 3 THR B C 1
ATOM 2918 O O . THR B 1 3 ? 13.07 24.781 41.406 1 37.28 3 THR B O 1
ATOM 2921 N N . THR B 1 4 ? 12.906 23.391 42.938 1 43 4 THR B N 1
ATOM 2922 C CA . THR B 1 4 ? 13.031 22.188 42.125 1 43 4 THR B CA 1
ATOM 2923 C C . THR B 1 4 ? 11.852 22.047 41.156 1 43 4 THR B C 1
ATOM 2925 O O . THR B 1 4 ? 10.719 21.844 41.594 1 43 4 THR B O 1
ATOM 2928 N N . ASN B 1 5 ? 11.703 22.844 40.156 1 47.28 5 ASN B N 1
ATOM 2929 C CA . ASN B 1 5 ? 10.68 22.734 39.125 1 47.28 5 ASN B CA 1
ATOM 2930 C C . ASN B 1 5 ? 10.422 21.281 38.75 1 47.28 5 ASN B C 1
ATOM 2932 O O . ASN B 1 5 ? 11.289 20.609 38.188 1 47.28 5 ASN B O 1
ATOM 2936 N N . HIS B 1 6 ? 9.656 20.547 39.5 1 56.06 6 HIS B N 1
ATOM 2937 C CA . HIS B 1 6 ? 9.156 19.203 39.281 1 56.06 6 HIS B CA 1
ATOM 2938 C C . HIS B 1 6 ? 8.555 19.062 37.875 1 56.06 6 HIS B C 1
ATOM 2940 O O . HIS B 1 6 ? 7.555 19.719 37.562 1 56.06 6 HIS B O 1
ATOM 2946 N N . GLU B 1 7 ? 9.305 18.609 37.031 1 66.81 7 GLU B N 1
ATOM 2947 C CA . GLU B 1 7 ? 8.812 18.266 35.688 1 66.81 7 GLU B CA 1
ATOM 2948 C C . GLU B 1 7 ? 7.543 17.422 35.781 1 66.81 7 GLU B C 1
ATOM 2950 O O . GLU B 1 7 ? 7.461 16.484 36.594 1 66.81 7 GLU B O 1
ATOM 2955 N N . THR B 1 8 ? 6.414 17.922 35.156 1 78.56 8 THR B N 1
ATOM 2956 C CA . THR B 1 8 ? 5.168 17.156 35.094 1 78.56 8 THR B CA 1
ATOM 2957 C C . THR B 1 8 ? 5.371 15.844 34.344 1 78.56 8 THR B C 1
ATOM 2959 O O . THR B 1 8 ? 6.363 15.68 33.625 1 78.56 8 THR B O 1
ATOM 2962 N N . GLU B 1 9 ? 4.625 14.883 34.75 1 81.44 9 GLU B N 1
ATOM 2963 C CA . GLU B 1 9 ? 4.66 13.594 34.094 1 81.44 9 GLU B CA 1
ATOM 2964 C C . GLU B 1 9 ? 4.613 13.766 32.562 1 81.44 9 GLU B C 1
ATOM 2966 O O . GLU B 1 9 ? 5.281 13.039 31.828 1 81.44 9 GLU B O 1
ATOM 2971 N N . GLN B 1 10 ? 3.869 14.688 32.156 1 79.38 10 GLN B N 1
ATOM 2972 C CA . GLN B 1 10 ? 3.754 14.969 30.719 1 79.38 10 GLN B CA 1
ATOM 2973 C C . GLN B 1 10 ? 5.078 15.461 30.141 1 79.38 10 GLN B C 1
ATOM 2975 O O . GLN B 1 10 ? 5.48 15.055 29.047 1 79.38 10 GLN B O 1
ATOM 2980 N N . GLU B 1 11 ? 5.723 16.281 30.859 1 79 11 GLU B N 1
ATOM 2981 C CA . GLU B 1 11 ? 7.008 16.797 30.422 1 79 11 GLU B CA 1
ATOM 2982 C C . GLU B 1 11 ? 8.062 15.703 30.344 1 79 11 GLU B C 1
ATOM 2984 O O . GLU B 1 11 ? 8.898 15.695 29.438 1 79 11 GLU B O 1
ATOM 2989 N N . ILE B 1 12 ? 7.984 14.867 31.266 1 79.5 12 ILE B N 1
ATOM 2990 C CA . ILE B 1 12 ? 8.922 13.75 31.297 1 79.5 12 ILE B CA 1
ATOM 2991 C C . ILE B 1 12 ? 8.695 12.859 30.078 1 79.5 12 ILE B C 1
ATOM 2993 O O . ILE B 1 12 ? 9.648 12.461 29.406 1 79.5 12 ILE B O 1
ATOM 2997 N N . GLN B 1 13 ? 7.422 12.539 29.797 1 81.62 13 GLN B N 1
ATOM 2998 C CA . GLN B 1 13 ? 7.09 11.695 28.656 1 81.62 13 GLN B CA 1
ATOM 2999 C C . GLN B 1 13 ? 7.535 12.336 27.344 1 81.62 13 GLN B C 1
ATOM 3001 O O . GLN B 1 13 ? 8.023 11.648 26.453 1 81.62 13 GLN B O 1
ATOM 3006 N N . GLU B 1 14 ? 7.371 13.586 27.312 1 82.62 14 GLU B N 1
ATOM 3007 C CA . GLU B 1 14 ? 7.773 14.312 26.109 1 82.62 14 GLU B CA 1
ATOM 3008 C C . GLU B 1 14 ? 9.289 14.281 25.922 1 82.62 14 GLU B C 1
ATOM 3010 O O . GLU B 1 14 ? 9.781 14.117 24.812 1 82.62 14 GLU B O 1
ATOM 3015 N N . ARG B 1 15 ? 9.984 14.414 26.969 1 82.94 15 ARG B N 1
ATOM 3016 C CA . ARG B 1 15 ? 11.438 14.375 26.906 1 82.94 15 ARG B CA 1
ATOM 3017 C C . ARG B 1 15 ? 11.938 12.992 26.516 1 82.94 15 ARG B C 1
ATOM 3019 O O . ARG B 1 15 ? 12.859 12.867 25.703 1 82.94 15 ARG B O 1
ATOM 3026 N N . GLU B 1 16 ? 11.352 12.094 27.062 1 85.94 16 GLU B N 1
ATOM 3027 C CA . GLU B 1 16 ? 11.727 10.727 26.719 1 85.94 16 GLU B CA 1
ATOM 3028 C C . GLU B 1 16 ? 11.461 10.43 25.25 1 85.94 16 GLU B C 1
ATOM 3030 O O . GLU B 1 16 ? 12.266 9.766 24.594 1 85.94 16 GLU B O 1
ATOM 3035 N N . HIS B 1 17 ? 10.305 10.867 24.891 1 88.31 17 HIS B N 1
ATOM 3036 C CA . HIS B 1 17 ? 9.953 10.688 23.5 1 88.31 17 HIS B CA 1
ATOM 3037 C C . HIS B 1 17 ? 10.953 11.391 22.578 1 88.31 17 HIS B C 1
ATOM 3039 O O . HIS B 1 17 ? 11.391 10.812 21.578 1 88.31 17 HIS B O 1
ATOM 3045 N N . PHE B 1 18 ? 11.328 12.531 22.969 1 90.12 18 PHE B N 1
ATOM 3046 C CA . PHE B 1 18 ? 12.32 13.312 22.234 1 90.12 18 PHE B CA 1
ATOM 3047 C C . PHE B 1 18 ? 13.641 12.562 22.141 1 90.12 18 PHE B C 1
ATOM 3049 O O . PHE B 1 18 ? 14.188 12.383 21.047 1 90.12 18 PHE B O 1
ATOM 3056 N N . GLN B 1 19 ? 14.109 12.109 23.172 1 89.25 19 GLN B N 1
ATOM 3057 C CA . GLN B 1 19 ? 15.383 11.398 23.219 1 89.25 19 GLN B CA 1
ATOM 3058 C C . GLN B 1 19 ? 15.328 10.109 22.406 1 89.25 19 GLN B C 1
ATOM 3060 O O . GLN B 1 19 ? 16.297 9.734 21.75 1 89.25 19 GLN B O 1
ATOM 3065 N N . ARG B 1 20 ? 14.234 9.492 22.516 1 91.81 20 ARG B N 1
ATOM 3066 C CA . ARG B 1 20 ? 14.055 8.266 21.75 1 91.81 20 ARG B CA 1
ATOM 3067 C C . ARG B 1 20 ? 14.203 8.531 20.25 1 91.81 20 ARG B C 1
ATOM 3069 O O . ARG B 1 20 ? 14.898 7.789 19.547 1 91.81 20 ARG B O 1
ATOM 3076 N N . ILE B 1 21 ? 13.539 9.594 19.797 1 94.19 21 ILE B N 1
ATOM 3077 C CA . ILE B 1 21 ? 13.562 9.898 18.375 1 94.19 21 ILE B CA 1
ATOM 3078 C C . ILE B 1 21 ? 14.977 10.297 17.953 1 94.19 21 ILE B C 1
ATOM 3080 O O . ILE B 1 21 ? 15.461 9.883 16.891 1 94.19 21 ILE B O 1
ATOM 3084 N N . VAL B 1 22 ? 15.672 11.039 18.75 1 93.94 22 VAL B N 1
ATOM 3085 C CA . VAL B 1 22 ? 17.062 11.414 18.469 1 93.94 22 VAL B CA 1
ATOM 3086 C C . VAL B 1 22 ? 17.922 10.156 18.359 1 93.94 22 VAL B C 1
ATOM 3088 O O . VAL B 1 22 ? 18.734 10.039 17.438 1 93.94 22 VAL B O 1
ATOM 3091 N N . ASN B 1 23 ? 17.688 9.281 19.234 1 93.62 23 ASN B N 1
ATOM 3092 C CA . ASN B 1 23 ? 18.453 8.039 19.25 1 93.62 23 ASN B CA 1
ATOM 3093 C C . ASN B 1 23 ? 18.203 7.215 17.984 1 93.62 23 ASN B C 1
ATOM 3095 O O . ASN B 1 23 ? 19.109 6.543 17.484 1 93.62 23 ASN B O 1
ATOM 3099 N N . VAL B 1 24 ? 16.953 7.203 17.531 1 96.31 24 VAL B N 1
ATOM 3100 C CA . VAL B 1 24 ? 16.641 6.492 16.297 1 96.31 24 VAL B CA 1
ATOM 3101 C C . VAL B 1 24 ? 17.469 7.07 1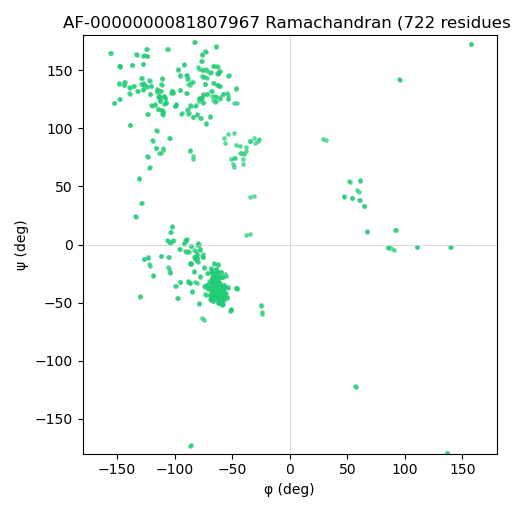5.148 1 96.31 24 VAL B C 1
ATOM 3103 O O . VAL B 1 24 ? 18.078 6.324 14.383 1 96.31 24 VAL B O 1
ATOM 3106 N N . PHE B 1 25 ? 17.547 8.367 15.062 1 97 25 PHE B N 1
ATOM 3107 C CA . PHE B 1 25 ? 18.328 9.016 14.023 1 97 25 PHE B CA 1
ATOM 3108 C C . PHE B 1 25 ? 19.812 8.664 14.156 1 97 25 PHE B C 1
ATOM 3110 O O . PHE B 1 25 ? 20.469 8.32 13.172 1 97 25 PHE B O 1
ATOM 3117 N N . LYS B 1 26 ? 20.281 8.688 15.32 1 95.19 26 LYS B N 1
ATOM 3118 C CA . LYS B 1 26 ? 21.688 8.406 15.578 1 95.19 26 LYS B CA 1
ATOM 3119 C C . LYS B 1 26 ? 22.047 6.969 15.188 1 95.19 26 LYS B C 1
ATOM 3121 O O . LYS B 1 26 ? 23.188 6.688 14.797 1 95.19 26 LYS B O 1
ATOM 3126 N N . SER B 1 27 ? 21.094 6.172 15.297 1 96.44 27 SER B N 1
ATOM 3127 C CA . SER B 1 27 ? 21.344 4.75 15.086 1 96.44 27 SER B CA 1
ATOM 3128 C C . SER B 1 27 ? 21.109 4.359 13.625 1 96.44 27 SER B C 1
ATOM 3130 O O . SER B 1 27 ? 21.25 3.189 13.266 1 96.44 27 SER B O 1
ATOM 3132 N N . TYR B 1 28 ? 20.781 5.266 12.844 1 97.56 28 TYR B N 1
ATOM 3133 C CA . TYR B 1 28 ? 20.422 5.008 11.445 1 97.56 28 TYR B CA 1
ATOM 3134 C C . TYR B 1 28 ? 21.5 4.188 10.758 1 97.56 28 TYR B C 1
ATOM 3136 O O . TYR B 1 28 ? 21.219 3.131 10.188 1 97.56 28 TYR B O 1
ATOM 3144 N N . LYS B 1 29 ? 22.734 4.715 10.773 1 97.75 29 LYS B N 1
ATOM 3145 C CA . LYS B 1 29 ? 23.812 4.066 10.023 1 97.75 29 LYS B CA 1
ATOM 3146 C C . LYS B 1 29 ? 24.062 2.65 10.539 1 97.75 29 LYS B C 1
ATOM 3148 O O . LYS B 1 29 ? 24.109 1.701 9.75 1 97.75 29 LYS B O 1
ATOM 3153 N N . PHE B 1 30 ? 24.203 2.574 11.812 1 97 30 PHE B N 1
ATOM 3154 C CA . PHE B 1 30 ? 24.516 1.284 12.414 1 97 30 PHE B CA 1
ATOM 3155 C C . PHE B 1 30 ? 23.453 0.255 12.078 1 97 30 PHE B C 1
ATOM 3157 O O . PHE B 1 30 ? 23.766 -0.836 11.594 1 97 30 PHE B O 1
ATOM 3164 N N . LEU B 1 31 ? 22.203 0.602 12.312 1 96.69 31 LEU B N 1
ATOM 3165 C CA . LEU B 1 31 ? 21.109 -0.346 12.125 1 96.69 31 LEU B CA 1
ATOM 3166 C C . LEU B 1 31 ? 20.906 -0.681 10.656 1 96.69 31 LEU B C 1
ATOM 3168 O O . LEU B 1 31 ? 20.594 -1.819 10.305 1 96.69 31 LEU B O 1
ATOM 3172 N N . THR B 1 32 ? 21.078 0.266 9.742 1 97.25 32 THR B N 1
ATOM 3173 C CA . THR B 1 32 ? 20.938 0.013 8.312 1 97.25 32 THR B CA 1
ATOM 3174 C C . THR B 1 32 ? 22.094 -0.861 7.805 1 97.25 32 THR B C 1
ATOM 3176 O O . THR B 1 32 ? 21.875 -1.744 6.973 1 97.25 32 THR B O 1
ATOM 3179 N N . ASP B 1 33 ? 23.281 -0.614 8.352 1 97.31 33 ASP B N 1
ATOM 3180 C CA . ASP B 1 33 ? 24.406 -1.467 8.008 1 97.31 33 ASP B CA 1
ATOM 3181 C C . ASP B 1 33 ? 24.172 -2.904 8.461 1 97.31 33 ASP B C 1
ATOM 3183 O O . ASP B 1 33 ? 24.516 -3.852 7.75 1 97.31 33 ASP B O 1
ATOM 3187 N N . GLU B 1 34 ? 23.672 -3.023 9.664 1 95.94 34 GLU B N 1
ATOM 3188 C CA . GLU B 1 34 ? 23.359 -4.359 10.164 1 95.94 34 GLU B CA 1
ATOM 3189 C C . GLU B 1 34 ? 22.344 -5.062 9.281 1 95.94 34 GLU B C 1
ATOM 3191 O O . GLU B 1 34 ? 22.438 -6.27 9.047 1 95.94 34 GLU B O 1
ATOM 3196 N N . TRP B 1 35 ? 21.375 -4.309 8.906 1 95.25 35 TRP B N 1
ATOM 3197 C CA . TRP B 1 35 ? 20.359 -4.816 8 1 95.25 35 TRP B CA 1
ATOM 3198 C C . TRP B 1 35 ? 20.984 -5.324 6.703 1 95.25 35 TRP B C 1
ATOM 3200 O O . TRP B 1 35 ? 20.656 -6.418 6.238 1 95.25 35 TRP B O 1
ATOM 3210 N N . ILE B 1 36 ? 21.891 -4.645 6.082 1 96.94 36 ILE B N 1
ATOM 3211 C CA . ILE B 1 36 ? 22.578 -5.035 4.855 1 96.94 36 ILE B CA 1
ATOM 3212 C C . ILE B 1 36 ? 23.453 -6.258 5.121 1 96.94 36 ILE B C 1
ATOM 3214 O O . ILE B 1 36 ? 23.5 -7.191 4.32 1 96.94 36 ILE B O 1
ATOM 3218 N N . LYS B 1 37 ? 24.125 -6.227 6.242 1 96.94 37 LYS B N 1
ATOM 3219 C CA . LYS B 1 37 ? 25 -7.34 6.613 1 96.94 37 LYS B CA 1
ATOM 3220 C C . LYS B 1 37 ? 24.203 -8.641 6.719 1 96.94 37 LYS B C 1
ATOM 3222 O O . LYS B 1 37 ? 24.719 -9.711 6.359 1 96.94 37 LYS B O 1
ATOM 3227 N N . THR B 1 38 ? 23.062 -8.539 7.246 1 96 38 THR B N 1
ATOM 3228 C CA . THR B 1 38 ? 22.219 -9.727 7.367 1 96 38 THR B CA 1
ATOM 3229 C C . THR B 1 38 ? 21.875 -10.289 5.992 1 96 38 THR B C 1
ATOM 3231 O O . THR B 1 38 ? 21.812 -11.508 5.812 1 96 38 THR B O 1
ATOM 3234 N N . LYS B 1 39 ? 21.625 -9.484 5.059 1 96.88 39 LYS B N 1
ATOM 3235 C CA . LYS B 1 39 ? 21.344 -9.922 3.695 1 96.88 39 LYS B CA 1
ATOM 3236 C C . LYS B 1 39 ? 22.562 -10.586 3.066 1 96.88 39 LYS B C 1
ATOM 3238 O O . LYS B 1 39 ? 22.453 -11.609 2.395 1 96.88 39 LYS B O 1
ATOM 3243 N N . ILE B 1 40 ? 23.734 -9.977 3.293 1 97.69 40 ILE B N 1
ATOM 3244 C CA . ILE B 1 40 ? 24.969 -10.547 2.781 1 97.69 40 ILE B CA 1
ATOM 3245 C C . ILE B 1 40 ? 25.219 -11.906 3.426 1 97.69 40 ILE B C 1
ATOM 3247 O O . ILE B 1 40 ? 25.578 -12.867 2.742 1 97.69 40 ILE B O 1
ATOM 3251 N N . ALA B 1 41 ? 24.984 -11.977 4.695 1 97.75 41 ALA B N 1
ATOM 3252 C CA . ALA B 1 41 ? 25.156 -13.227 5.422 1 97.75 41 ALA B CA 1
ATOM 3253 C C . ALA B 1 41 ? 24.219 -14.312 4.887 1 97.75 41 ALA B C 1
ATOM 3255 O O . ALA B 1 41 ? 24.594 -15.484 4.82 1 97.75 41 ALA B O 1
ATOM 3256 N N . LEU B 1 42 ? 23.031 -13.961 4.598 1 97.69 42 LEU B N 1
ATOM 3257 C CA . LEU B 1 42 ? 22.094 -14.906 4.016 1 97.69 42 LEU B CA 1
ATOM 3258 C C . LEU B 1 42 ? 22.641 -15.492 2.719 1 97.69 42 LEU B C 1
ATOM 3260 O O . LEU B 1 42 ? 22.594 -16.703 2.518 1 97.69 42 LEU B O 1
ATOM 3264 N N . VAL B 1 43 ? 23.141 -14.641 1.845 1 98.38 43 VAL B N 1
ATOM 3265 C CA . VAL B 1 43 ? 23.703 -15.117 0.589 1 98.38 43 VAL B CA 1
ATOM 3266 C C . VAL B 1 43 ? 24.859 -16.078 0.875 1 98.38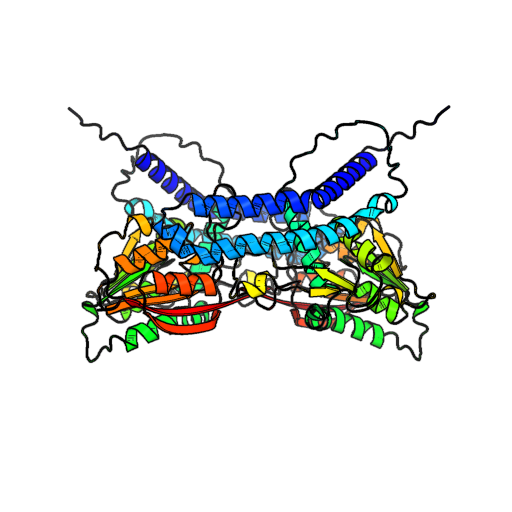 43 VAL B C 1
ATOM 3268 O O . VAL B 1 43 ? 24.953 -17.141 0.254 1 98.38 43 VAL B O 1
ATOM 3271 N N . LYS B 1 44 ? 25.672 -15.703 1.817 1 98 44 LYS B N 1
ATOM 3272 C CA . LYS B 1 44 ? 26.844 -16.5 2.154 1 98 44 LYS B CA 1
ATOM 3273 C C . LYS B 1 44 ? 26.453 -17.859 2.713 1 98 44 LYS B C 1
ATOM 3275 O O . LYS B 1 44 ? 27.25 -18.812 2.666 1 98 44 LYS B O 1
ATOM 3280 N N . SER B 1 45 ? 25.328 -17.969 3.266 1 98.19 45 SER B N 1
ATOM 3281 C CA . SER B 1 45 ? 24.859 -19.219 3.869 1 98.19 45 SER B CA 1
ATOM 3282 C C . SER B 1 45 ? 24.328 -20.172 2.811 1 98.19 45 SER B C 1
ATOM 3284 O O . SER B 1 45 ? 24.094 -21.359 3.098 1 98.19 45 SER B O 1
ATOM 3286 N N . LEU B 1 46 ? 24.188 -19.75 1.588 1 98.31 46 LEU B N 1
ATOM 3287 C CA . LEU B 1 46 ? 23.641 -20.578 0.514 1 98.31 46 LEU B CA 1
ATOM 3288 C C . LEU B 1 46 ? 24.734 -21.469 -0.079 1 98.31 46 LEU B C 1
ATOM 3290 O O . LEU B 1 46 ? 25.891 -21.422 0.351 1 98.31 46 LEU B O 1
ATOM 3294 N N . SER B 1 47 ? 24.344 -22.406 -1.021 1 98.12 47 SER B N 1
ATOM 3295 C CA . SER B 1 47 ? 25.312 -23.25 -1.711 1 98.12 47 SER B CA 1
ATOM 3296 C C . SER B 1 47 ? 26.266 -22.422 -2.551 1 98.12 47 SER B C 1
ATOM 3298 O O . SER B 1 47 ? 25.953 -21.312 -2.957 1 98.12 47 SER B O 1
ATOM 3300 N N . PRO B 1 48 ? 27.5 -22.906 -2.805 1 98.19 48 PRO B N 1
ATOM 3301 C CA . PRO B 1 48 ? 28.453 -22.188 -3.643 1 98.19 48 PRO B CA 1
ATOM 3302 C C . PRO B 1 48 ? 27.891 -21.828 -5.012 1 98.19 48 PRO B C 1
ATOM 3304 O O . PRO B 1 48 ? 28.172 -20.75 -5.535 1 98.19 48 PRO B O 1
ATOM 3307 N N . GLU B 1 49 ? 27.156 -22.656 -5.508 1 98.19 49 GLU B N 1
ATOM 3308 C CA . GLU B 1 49 ? 26.531 -22.391 -6.805 1 98.19 49 GLU B CA 1
ATOM 3309 C C . GLU B 1 49 ? 25.609 -21.172 -6.738 1 98.19 49 GLU B C 1
ATOM 3311 O O . GLU B 1 49 ? 25.672 -20.297 -7.598 1 98.19 49 GLU B O 1
ATOM 3316 N N . GLN B 1 50 ? 24.766 -21.156 -5.777 1 98.56 50 GLN B N 1
ATOM 3317 C CA . GLN B 1 50 ? 23.828 -20.047 -5.648 1 98.56 50 GLN B CA 1
ATOM 3318 C C . GLN B 1 50 ? 24.562 -18.75 -5.316 1 98.56 50 GLN B C 1
ATOM 3320 O O . GLN B 1 50 ? 24.156 -17.672 -5.754 1 98.56 50 GLN B O 1
ATOM 3325 N N . GLN B 1 51 ? 25.609 -18.875 -4.492 1 98.62 51 GLN B N 1
ATOM 3326 C CA . GLN B 1 51 ? 26.438 -17.703 -4.227 1 98.62 51 GLN B CA 1
ATOM 3327 C C . GLN B 1 51 ? 26.969 -17.094 -5.523 1 98.62 51 GLN B C 1
ATOM 3329 O O . GLN B 1 51 ? 26.984 -15.883 -5.691 1 98.62 51 GLN B O 1
ATOM 3334 N N . LEU B 1 52 ? 27.391 -17.953 -6.422 1 98.44 52 LEU B N 1
ATOM 3335 C CA . LEU B 1 52 ? 27.906 -17.5 -7.707 1 98.44 52 LEU B CA 1
ATOM 3336 C C . LEU B 1 52 ? 26.812 -16.844 -8.531 1 98.44 52 LEU B C 1
ATOM 3338 O O . LEU B 1 52 ? 27.047 -15.805 -9.164 1 98.44 52 LEU B O 1
ATOM 3342 N N . LEU B 1 53 ? 25.609 -17.422 -8.539 1 98.56 53 LEU B N 1
ATOM 3343 C CA . LEU B 1 53 ? 24.484 -16.859 -9.273 1 98.56 53 LEU B CA 1
ATOM 3344 C C . LEU B 1 53 ? 24.125 -15.484 -8.734 1 98.56 53 LEU B C 1
ATOM 3346 O O . LEU B 1 53 ? 23.625 -14.633 -9.477 1 98.56 53 LEU B O 1
ATOM 3350 N N . LEU B 1 54 ? 24.406 -15.227 -7.438 1 98.62 54 LEU B N 1
ATOM 3351 C CA . LEU B 1 54 ? 24 -14.008 -6.762 1 98.62 54 LEU B CA 1
ATOM 3352 C C . LEU B 1 54 ? 25.172 -13.039 -6.629 1 98.62 54 LEU B C 1
ATOM 3354 O O . LEU B 1 54 ? 25.094 -12.062 -5.875 1 98.62 54 LEU B O 1
ATOM 3358 N N . SER B 1 55 ? 26.234 -13.234 -7.367 1 98.25 55 SER B N 1
ATOM 3359 C CA . SER B 1 55 ? 27.453 -12.453 -7.211 1 98.25 55 SER B CA 1
ATOM 3360 C C . SER B 1 55 ? 27.188 -10.969 -7.449 1 98.25 55 SER B C 1
ATOM 3362 O O . SER B 1 55 ? 27.641 -10.125 -6.672 1 98.25 55 SER B O 1
ATOM 3364 N N . ASP B 1 56 ? 26.438 -10.664 -8.492 1 98.19 56 ASP B N 1
ATOM 3365 C CA . ASP B 1 56 ? 26.156 -9.266 -8.805 1 98.19 56 ASP B CA 1
ATOM 3366 C C . ASP B 1 56 ? 25.25 -8.641 -7.758 1 98.19 56 ASP B C 1
ATOM 3368 O O . ASP B 1 56 ? 25.375 -7.461 -7.441 1 98.19 56 ASP B O 1
ATOM 3372 N N . TYR B 1 57 ? 24.312 -9.43 -7.305 1 98.25 57 TYR B N 1
ATOM 3373 C CA . TYR B 1 57 ? 23.453 -8.977 -6.227 1 98.25 57 TYR B CA 1
ATOM 3374 C C . TYR B 1 57 ? 24.25 -8.648 -4.973 1 98.25 57 TYR B C 1
ATOM 3376 O O . TYR B 1 57 ? 24.031 -7.613 -4.34 1 98.25 57 TYR B O 1
ATOM 3384 N N . THR B 1 58 ? 25.188 -9.508 -4.613 1 98.25 58 THR B N 1
ATOM 3385 C CA . THR B 1 58 ? 26.031 -9.312 -3.441 1 98.25 58 THR B CA 1
ATOM 3386 C C . THR B 1 58 ? 26.875 -8.047 -3.588 1 98.25 58 THR B C 1
ATOM 3388 O O . THR B 1 58 ? 27.016 -7.277 -2.637 1 98.25 58 THR B O 1
ATOM 3391 N N . LYS B 1 59 ? 27.406 -7.848 -4.754 1 98.12 59 LYS B N 1
ATOM 3392 C CA . LYS B 1 59 ? 28.172 -6.633 -5.035 1 98.12 59 LYS B CA 1
ATOM 3393 C C . LYS B 1 59 ? 27.297 -5.391 -4.848 1 98.12 59 LYS B C 1
ATOM 3395 O O . LYS B 1 59 ? 27.75 -4.383 -4.301 1 98.12 59 LYS B O 1
ATOM 3400 N N . HIS B 1 60 ? 26.125 -5.508 -5.312 1 98.25 60 HIS B N 1
ATOM 3401 C CA . HIS B 1 60 ? 25.188 -4.398 -5.191 1 98.25 60 HIS B CA 1
ATOM 3402 C C . HIS B 1 60 ? 24.922 -4.059 -3.729 1 98.25 60 HIS B C 1
ATOM 3404 O O . HIS B 1 60 ? 24.844 -2.883 -3.365 1 98.25 60 HIS B O 1
ATOM 3410 N N . LEU B 1 61 ? 24.734 -5.074 -2.887 1 97.88 61 LEU B N 1
ATOM 3411 C CA . LEU B 1 61 ? 24.531 -4.871 -1.459 1 97.88 61 LEU B CA 1
ATOM 3412 C C . LEU B 1 61 ? 25.688 -4.094 -0.839 1 97.88 61 LEU B C 1
ATOM 3414 O O . LEU B 1 61 ? 25.469 -3.232 0.016 1 97.88 61 LEU B O 1
ATOM 3418 N N . ALA B 1 62 ? 26.844 -4.363 -1.311 1 96.56 62 ALA B N 1
ATOM 3419 C CA . ALA B 1 62 ? 28.031 -3.648 -0.826 1 96.56 62 ALA B CA 1
ATOM 3420 C C . ALA B 1 62 ? 27.984 -2.18 -1.233 1 96.56 62 ALA B C 1
ATOM 3422 O O . ALA B 1 62 ? 28.375 -1.303 -0.459 1 96.56 62 ALA B O 1
ATOM 3423 N N . GLU B 1 63 ? 27.547 -1.939 -2.377 1 97.88 63 GLU B N 1
ATOM 3424 C CA . GLU B 1 63 ? 27.438 -0.567 -2.861 1 97.88 63 GLU B CA 1
ATOM 3425 C C . GLU B 1 63 ? 26.391 0.214 -2.059 1 97.88 63 GLU B C 1
ATOM 3427 O O . GLU B 1 63 ? 26.531 1.422 -1.861 1 97.88 63 GLU B O 1
ATOM 3432 N N . MET B 1 64 ? 25.375 -0.464 -1.668 1 98.25 64 MET B N 1
ATOM 3433 C CA . MET B 1 64 ? 24.344 0.16 -0.843 1 98.25 64 MET B CA 1
ATOM 3434 C C . MET B 1 64 ? 24.938 0.758 0.423 1 98.25 64 MET B C 1
ATOM 3436 O O . MET B 1 64 ? 24.516 1.817 0.881 1 98.25 64 MET B O 1
ATOM 3440 N N . ARG B 1 65 ? 25.938 0.104 0.993 1 97.62 65 ARG B N 1
ATOM 3441 C CA . ARG B 1 65 ? 26.562 0.559 2.229 1 97.62 65 ARG B CA 1
ATOM 3442 C C . ARG B 1 65 ? 27.203 1.93 2.045 1 97.62 65 ARG B C 1
ATOM 3444 O O . ARG B 1 65 ? 27.203 2.75 2.965 1 97.62 65 ARG B O 1
ATOM 3451 N N . VAL B 1 66 ? 27.703 2.143 0.881 1 97.94 66 VAL B N 1
ATOM 3452 C CA . VAL B 1 66 ? 28.312 3.432 0.576 1 97.94 66 VAL B CA 1
ATOM 3453 C C . VAL B 1 66 ? 27.25 4.527 0.579 1 97.94 66 VAL B C 1
ATOM 3455 O O . VAL B 1 66 ? 27.453 5.598 1.157 1 97.94 66 VAL B O 1
ATOM 3458 N N . CYS B 1 67 ? 26.125 4.23 -0.051 1 98.56 67 CYS B N 1
ATOM 3459 C CA . CYS B 1 67 ? 25.031 5.184 -0.089 1 98.56 67 CYS B CA 1
ATOM 3460 C C . CYS B 1 67 ? 24.484 5.453 1.312 1 98.56 67 CYS B C 1
ATOM 3462 O O . CYS B 1 67 ? 24.172 6.594 1.648 1 98.56 67 CYS B O 1
ATOM 3464 N N . VAL B 1 68 ? 24.438 4.406 2.109 1 98.56 68 VAL B N 1
ATOM 3465 C CA . VAL B 1 68 ? 23.969 4.516 3.48 1 98.56 68 VAL B CA 1
ATOM 3466 C C . VAL B 1 68 ? 24.875 5.438 4.281 1 98.56 68 VAL B C 1
ATOM 3468 O O . VAL B 1 68 ? 24.406 6.246 5.086 1 98.56 68 VAL B O 1
ATOM 3471 N N . ALA B 1 69 ? 26.172 5.332 4.047 1 98.31 69 ALA B N 1
ATOM 3472 C CA . ALA B 1 69 ? 27.141 6.188 4.734 1 98.31 69 ALA B CA 1
ATOM 3473 C C . ALA B 1 69 ? 26.922 7.656 4.375 1 98.31 69 ALA B C 1
ATOM 3475 O O . ALA B 1 69 ? 27.031 8.531 5.238 1 98.31 69 ALA B O 1
ATOM 3476 N N . HIS B 1 70 ? 26.672 7.906 3.146 1 98.31 70 HIS B N 1
ATOM 3477 C CA . HIS B 1 70 ? 26.391 9.273 2.719 1 98.31 70 HIS B CA 1
ATOM 3478 C C . HIS B 1 70 ? 25.109 9.797 3.342 1 98.31 70 HIS B C 1
ATOM 3480 O O . HIS B 1 70 ? 25.047 10.938 3.807 1 98.31 70 HIS B O 1
ATOM 3486 N N . ASN B 1 71 ? 24.047 8.945 3.328 1 98.69 71 ASN B N 1
ATOM 3487 C CA . ASN B 1 71 ? 22.812 9.328 3.984 1 98.69 71 ASN B CA 1
ATOM 3488 C C . ASN B 1 71 ? 23.031 9.641 5.465 1 98.69 71 ASN B C 1
ATOM 3490 O O . ASN B 1 71 ? 22.406 10.547 6.012 1 98.69 71 ASN B O 1
ATOM 3494 N N . ALA B 1 72 ? 23.891 8.852 6.059 1 98.25 72 ALA B N 1
ATOM 3495 C CA . ALA B 1 72 ? 24.156 9.008 7.488 1 98.25 72 ALA B CA 1
ATOM 3496 C C . ALA B 1 72 ? 24.719 10.398 7.789 1 98.25 72 ALA B C 1
ATOM 3498 O O . ALA B 1 72 ? 24.438 10.969 8.844 1 98.25 72 ALA B O 1
ATOM 3499 N N . GLU B 1 73 ? 25.469 10.945 6.926 1 97.69 73 GLU B N 1
ATOM 3500 C CA . GLU B 1 73 ? 25.984 12.297 7.098 1 97.69 73 GLU B CA 1
ATOM 3501 C C . GLU B 1 73 ? 24.859 13.32 7.141 1 97.69 73 GLU B C 1
ATOM 3503 O O . GLU B 1 73 ? 24.875 14.219 7.988 1 97.69 73 GLU B O 1
ATOM 3508 N N . VAL B 1 74 ? 23.969 13.172 6.25 1 97.44 74 VAL B N 1
ATOM 3509 C CA . VAL B 1 74 ? 22.828 14.094 6.203 1 97.44 74 VAL B CA 1
ATOM 3510 C C . VAL B 1 74 ? 21.953 13.898 7.438 1 97.44 74 VAL B C 1
ATOM 3512 O O . VAL B 1 74 ? 21.484 14.875 8.023 1 97.44 74 VAL B O 1
ATOM 3515 N N . VAL B 1 75 ? 21.734 12.641 7.832 1 97.81 75 VAL B N 1
ATOM 3516 C CA . VAL B 1 75 ? 20.953 12.32 9.016 1 97.81 75 VAL B CA 1
ATOM 3517 C C . VAL B 1 75 ? 21.562 12.984 10.242 1 97.81 75 VAL B C 1
ATOM 3519 O O . VAL B 1 75 ? 20.828 13.531 11.086 1 97.81 75 VAL B O 1
ATOM 3522 N N . GLN B 1 76 ? 22.859 13 10.297 1 96.12 76 GLN B N 1
ATOM 3523 C CA . GLN B 1 76 ? 23.547 13.648 11.406 1 96.12 76 GLN B CA 1
ATOM 3524 C C . GLN B 1 76 ? 23.328 15.164 11.383 1 96.12 76 GLN B C 1
ATOM 3526 O O . GLN B 1 76 ? 23.156 15.789 12.43 1 96.12 76 GLN B O 1
ATOM 3531 N N . LEU B 1 77 ? 23.344 15.734 10.242 1 95.81 77 LEU B N 1
ATOM 3532 C CA . LEU B 1 77 ? 23.094 17.156 10.109 1 95.81 77 LEU B CA 1
ATOM 3533 C C . LEU B 1 77 ? 21.672 17.516 10.586 1 95.81 77 LEU B C 1
ATOM 3535 O O . LEU B 1 77 ? 21.469 18.547 11.211 1 95.81 77 LEU B O 1
ATOM 3539 N N . ILE B 1 78 ? 20.75 16.641 10.32 1 96.12 78 ILE B N 1
ATOM 3540 C CA . ILE B 1 78 ? 19.359 16.844 10.68 1 96.12 78 ILE B CA 1
ATOM 3541 C C . ILE B 1 78 ? 19.219 16.953 12.195 1 96.12 78 ILE B C 1
ATOM 3543 O O . ILE B 1 78 ? 18.453 17.781 12.695 1 96.12 78 ILE B O 1
ATOM 3547 N N . ILE B 1 79 ? 20.062 16.219 12.93 1 94.75 79 ILE B N 1
ATOM 3548 C CA . ILE B 1 79 ? 19.828 16.172 14.375 1 94.75 79 ILE B CA 1
ATOM 3549 C C . ILE B 1 79 ? 20.875 17.031 15.094 1 94.75 79 ILE B C 1
ATOM 3551 O O . ILE B 1 79 ? 20.875 17.094 16.328 1 94.75 79 ILE B O 1
ATOM 3555 N N . ASN B 1 80 ? 21.906 17.5 14.492 1 88 80 ASN B N 1
ATOM 3556 C CA . ASN B 1 80 ? 23 18.25 15.109 1 88 80 ASN B CA 1
ATOM 3557 C C . ASN B 1 80 ? 22.484 19.328 16.047 1 88 80 ASN B C 1
ATOM 3559 O O . ASN B 1 80 ? 23.031 19.5 17.156 1 88 80 ASN B O 1
ATOM 3563 N N . ASP B 1 81 ? 21.438 20.062 15.844 1 78 81 ASP B N 1
ATOM 3564 C CA . ASP B 1 81 ? 21.031 21.156 16.719 1 78 81 ASP B CA 1
ATOM 3565 C C . ASP B 1 81 ? 19.578 21.031 17.141 1 78 81 ASP B C 1
ATOM 3567 O O . ASP B 1 81 ? 18.875 22.031 17.328 1 78 81 ASP B O 1
ATOM 3571 N N . VAL B 1 82 ? 19.266 19.781 17.297 1 81.94 82 VAL B N 1
ATOM 3572 C CA . VAL B 1 82 ? 17.844 19.656 17.625 1 81.94 82 VAL B CA 1
ATOM 3573 C C . VAL B 1 82 ? 17.641 19.875 19.125 1 81.94 82 VAL B C 1
ATOM 3575 O O . VAL B 1 82 ? 16.547 20.203 19.562 1 81.94 82 VAL B O 1
ATOM 3578 N N . GLU B 1 83 ? 18.734 19.625 19.844 1 69.12 83 GLU B N 1
ATOM 3579 C CA . GLU B 1 83 ? 18.641 19.875 21.281 1 69.12 83 GLU B CA 1
ATOM 3580 C C . GLU B 1 83 ? 18.266 21.312 21.578 1 69.12 83 GLU B C 1
ATOM 3582 O O . GLU B 1 83 ? 17.641 21.594 22.609 1 69.12 83 GLU B O 1
ATOM 3587 N N . ASN B 1 84 ? 18.641 22.188 20.656 1 64.69 84 ASN B N 1
ATOM 3588 C CA . ASN B 1 84 ? 18.312 23.609 20.844 1 64.69 84 ASN B CA 1
ATOM 3589 C C . ASN B 1 84 ? 16.891 23.906 20.406 1 64.69 84 ASN B C 1
ATOM 3591 O O . ASN B 1 84 ? 16.391 25.016 20.609 1 64.69 84 ASN B O 1
ATOM 3595 N N . MET B 1 85 ? 16.297 23.047 19.766 1 61.72 85 MET B N 1
ATOM 3596 C CA . MET B 1 85 ? 14.945 23.266 19.25 1 61.72 85 MET B CA 1
ATOM 3597 C C . MET B 1 85 ? 13.922 23.297 20.375 1 61.72 85 MET B C 1
ATOM 3599 O O . MET B 1 85 ? 12.883 23.953 20.25 1 61.72 85 MET B O 1
ATOM 3603 N N . PHE B 1 86 ? 14.172 22.547 21.453 1 57.09 86 PHE B N 1
ATOM 3604 C CA . PHE B 1 86 ? 13.188 22.531 22.531 1 57.09 86 PHE B CA 1
ATOM 3605 C C . PHE B 1 86 ? 13.758 23.188 23.797 1 57.09 86 PHE B C 1
ATOM 3607 O O . PHE B 1 86 ? 14.758 22.719 24.344 1 57.09 86 PHE B O 1
ATOM 3614 N N . GLU B 1 87 ? 13.766 24.562 23.797 1 47.78 87 GLU B N 1
ATOM 3615 C CA . GLU B 1 87 ? 14.25 25.406 24.875 1 47.78 87 GLU B CA 1
ATOM 3616 C C . GLU B 1 87 ? 14.18 24.688 26.219 1 47.78 87 GLU B C 1
ATOM 3618 O O . GLU B 1 87 ? 15.062 24.828 27.062 1 47.78 87 GLU B O 1
ATOM 3623 N N . ASN B 1 88 ? 12.922 24.172 26.484 1 44.56 88 ASN B N 1
ATOM 3624 C CA . ASN B 1 88 ? 12.641 23.75 27.859 1 44.56 88 ASN B CA 1
ATOM 3625 C C . ASN B 1 88 ? 13.328 22.422 28.188 1 44.56 88 ASN B C 1
ATOM 3627 O O . ASN B 1 88 ? 13.086 21.844 29.25 1 44.56 88 ASN B O 1
ATOM 3631 N N . VAL B 1 89 ? 13.836 21.812 27.203 1 46.75 89 VAL B N 1
ATOM 3632 C CA . VAL B 1 89 ? 14.453 20.562 27.625 1 46.75 89 VAL B CA 1
ATOM 3633 C C . VAL B 1 89 ? 15.867 20.828 28.141 1 46.75 89 VAL B C 1
ATOM 3635 O O . VAL B 1 89 ? 16.734 21.25 27.375 1 46.75 89 VAL B O 1
ATOM 3638 N N . GLN B 1 90 ? 16 21.375 29.25 1 41.81 90 GLN B N 1
ATOM 3639 C CA . GLN B 1 90 ? 17.312 21.453 29.906 1 41.81 90 GLN B CA 1
ATOM 3640 C C . GLN B 1 90 ? 18.141 20.203 29.609 1 41.81 90 GLN B C 1
ATOM 3642 O O . GLN B 1 90 ? 17.734 19.094 29.922 1 41.81 90 GLN B O 1
ATOM 3647 N N . HIS B 1 91 ? 18.859 20.25 28.562 1 43.12 91 HIS B N 1
ATOM 3648 C CA . HIS B 1 91 ? 19.875 19.219 28.359 1 43.12 91 HIS B CA 1
ATOM 3649 C C . HIS B 1 91 ? 20.719 19.016 29.609 1 43.12 91 HIS B C 1
ATOM 3651 O O . HIS B 1 91 ? 21.5 19.906 30 1 43.12 91 HIS B O 1
ATOM 3657 N N . GLU B 1 92 ? 20.297 18.547 30.719 1 38.53 92 GLU B N 1
ATOM 3658 C CA . GLU B 1 92 ? 21.312 18.203 31.703 1 38.53 92 GLU B CA 1
ATOM 3659 C C . GLU B 1 92 ? 22.484 17.469 31.062 1 38.53 92 GLU B C 1
ATOM 3661 O O . GLU B 1 92 ? 22.297 16.453 30.406 1 38.53 92 GLU B O 1
ATOM 3666 N N . GLU B 1 93 ? 23.391 18.188 30.547 1 39.81 93 GLU B N 1
ATOM 3667 C CA . GLU B 1 93 ? 24.703 17.688 30.141 1 39.81 93 GLU B CA 1
ATOM 3668 C C . GLU B 1 93 ? 25.062 16.422 30.906 1 39.81 93 GLU B C 1
ATOM 3670 O O . GLU B 1 93 ? 25.766 15.547 30.375 1 39.81 93 GLU B O 1
ATOM 3675 N N . ASP B 1 94 ? 25.109 16.5 32.375 1 37.22 94 ASP B N 1
ATOM 3676 C CA . ASP B 1 94 ? 25.891 15.672 33.281 1 37.22 94 ASP B CA 1
ATOM 3677 C C . ASP B 1 94 ? 25.281 14.281 33.406 1 37.22 94 ASP B C 1
ATOM 3679 O O . ASP B 1 94 ? 25.859 13.406 34.062 1 37.22 94 ASP B O 1
ATOM 3683 N N . GLY B 1 95 ? 23.984 14.164 34 1 31.91 95 GLY B N 1
ATOM 3684 C CA . GLY B 1 95 ? 23.703 12.883 34.656 1 31.91 95 GLY B CA 1
ATOM 3685 C C . GLY B 1 95 ? 23.625 11.734 33.656 1 31.91 95 GLY B C 1
ATOM 3686 O O . GLY B 1 95 ? 23.156 11.898 32.531 1 31.91 95 GLY B O 1
ATOM 3687 N N . LYS B 1 96 ? 24.438 10.695 33.875 1 36.62 96 LYS B N 1
ATOM 3688 C CA . LYS B 1 96 ? 24.453 9.258 33.594 1 36.62 96 LYS B CA 1
ATOM 3689 C C . LYS B 1 96 ? 23.047 8.68 33.656 1 36.62 96 LYS B C 1
ATOM 3691 O O . LYS B 1 96 ? 22.781 7.75 34.406 1 36.62 96 LYS B O 1
ATOM 3696 N N . ALA B 1 97 ? 22.031 9.453 33.75 1 34.97 97 ALA B N 1
ATOM 3697 C CA . ALA B 1 97 ? 20.828 8.625 33.75 1 34.97 97 ALA B CA 1
ATOM 3698 C C . ALA B 1 97 ? 20.766 7.738 32.531 1 34.97 97 ALA B C 1
ATOM 3700 O O . ALA B 1 97 ? 20.812 8.234 31.391 1 34.97 97 ALA B O 1
ATOM 3701 N N . SER B 1 98 ? 21.281 6.641 32.5 1 38.81 98 SER B N 1
ATOM 3702 C CA . SER B 1 98 ? 21.219 5.457 31.656 1 38.81 98 SER B CA 1
ATOM 3703 C C . SER B 1 98 ? 19.828 5.305 31.031 1 38.81 98 SER B C 1
ATOM 3705 O O . SER B 1 98 ? 18.922 4.734 31.641 1 38.81 98 SER B O 1
ATOM 3707 N N . VAL B 1 99 ? 19.203 6.336 30.562 1 41.84 99 VAL B N 1
ATOM 3708 C CA . VAL B 1 99 ? 18 5.941 29.844 1 41.84 99 VAL B CA 1
ATOM 3709 C C . VAL B 1 99 ? 18.203 4.562 29.219 1 41.84 99 VAL B C 1
ATOM 3711 O O . VAL B 1 99 ? 19.125 4.359 28.422 1 41.84 99 VAL B O 1
ATOM 3714 N N . LYS B 1 100 ? 17.938 3.621 29.891 1 45.78 100 LYS B N 1
ATOM 3715 C CA . LYS B 1 100 ? 17.875 2.285 29.312 1 45.78 100 LYS B CA 1
ATOM 3716 C C . LYS B 1 100 ? 17.516 2.346 27.828 1 45.78 100 LYS B C 1
ATOM 3718 O O . LYS B 1 100 ? 16.453 2.828 27.453 1 45.78 100 LYS B O 1
ATOM 3723 N N . LYS B 1 101 ? 18.484 2.445 27.016 1 58.94 101 LYS B N 1
ATOM 3724 C CA . LYS B 1 101 ? 18.375 2.436 25.562 1 58.94 101 LYS B CA 1
ATOM 3725 C C . LYS B 1 101 ? 17.375 1.379 25.109 1 58.94 101 LYS B C 1
ATOM 3727 O O . LYS B 1 101 ? 17.641 0.18 25.188 1 58.94 101 LYS B O 1
ATOM 3732 N N . ARG B 1 102 ? 16.094 1.76 25.234 1 66.75 102 ARG B N 1
ATOM 3733 C CA . ARG B 1 102 ? 15.086 0.871 24.641 1 66.75 102 ARG B CA 1
ATOM 3734 C C . ARG B 1 102 ? 15.484 0.455 23.234 1 66.75 102 ARG B C 1
ATOM 3736 O O . ARG B 1 102 ? 16.078 1.244 22.5 1 66.75 102 ARG B O 1
ATOM 3743 N N . PRO B 1 103 ? 15.305 -0.852 23.078 1 79.38 103 PRO B N 1
ATOM 3744 C CA . PRO B 1 103 ? 15.594 -1.31 21.719 1 79.38 103 PRO B CA 1
ATOM 3745 C C . PRO B 1 103 ? 14.828 -0.526 20.656 1 79.38 103 PRO B C 1
ATOM 3747 O O . PRO B 1 103 ? 13.672 -0.155 20.875 1 79.38 103 PRO B O 1
ATOM 3750 N N . ILE B 1 104 ? 15.516 -0.015 19.781 1 85.38 104 ILE B N 1
ATOM 3751 C CA . ILE B 1 104 ? 14.93 0.708 18.656 1 85.38 104 ILE B CA 1
ATOM 3752 C C . ILE B 1 104 ? 14.102 -0.248 17.812 1 85.38 104 ILE B C 1
ATOM 3754 O O . ILE B 1 104 ? 14.602 -1.281 17.359 1 85.38 104 ILE B O 1
ATOM 3758 N N . LEU B 1 105 ? 12.875 0.114 17.672 1 82.38 105 LEU B N 1
ATOM 3759 C CA . LEU B 1 105 ? 11.961 -0.671 16.844 1 82.38 105 LEU B CA 1
ATOM 3760 C C . LEU B 1 105 ? 12.227 -0.424 15.367 1 82.38 105 LEU B C 1
ATOM 3762 O O . LEU B 1 105 ? 12.586 0.688 14.977 1 82.38 105 LEU B O 1
ATOM 3766 N N . ARG B 1 106 ? 12.07 -1.43 14.562 1 84.31 106 ARG B N 1
ATOM 3767 C CA . ARG B 1 106 ? 12.219 -1.321 13.117 1 84.31 106 ARG B CA 1
ATOM 3768 C C . ARG B 1 106 ? 11.273 -0.267 12.547 1 84.31 106 ARG B C 1
ATOM 3770 O O . ARG B 1 106 ? 11.633 0.454 11.617 1 84.31 106 ARG B O 1
ATOM 3777 N N . SER B 1 107 ? 10.148 -0.224 13.18 1 87.06 107 SER B N 1
ATOM 3778 C CA . SER B 1 107 ? 9.148 0.739 12.727 1 87.06 107 SER B CA 1
ATOM 3779 C C . SER B 1 107 ? 9.648 2.17 12.891 1 87.06 107 SER B C 1
ATOM 3781 O O . SER B 1 107 ? 9.305 3.049 12.102 1 87.06 107 SER B O 1
ATOM 3783 N N . ASP B 1 108 ? 10.484 2.426 13.867 1 90.75 108 ASP B N 1
ATOM 3784 C CA . ASP B 1 108 ? 11.047 3.756 14.078 1 90.75 108 ASP B CA 1
ATOM 3785 C C . ASP B 1 108 ? 12.102 4.074 13.023 1 90.75 108 ASP B C 1
ATOM 3787 O O . ASP B 1 108 ? 12.164 5.191 12.508 1 90.75 108 ASP B O 1
ATOM 3791 N N . LEU B 1 109 ? 12.891 3.094 12.781 1 93.88 109 LEU B N 1
ATOM 3792 C CA . LEU B 1 109 ? 13.914 3.275 11.75 1 93.88 109 LEU B CA 1
ATOM 3793 C C . LEU B 1 109 ? 13.266 3.566 10.398 1 93.88 109 LEU B C 1
ATOM 3795 O O . LEU B 1 109 ? 13.781 4.379 9.625 1 93.88 109 LEU B O 1
ATOM 3799 N N . GLU B 1 110 ? 12.164 2.932 10.156 1 94.5 110 GLU B N 1
ATOM 3800 C CA . GLU B 1 110 ? 11.43 3.156 8.914 1 94.5 110 GLU B CA 1
ATOM 3801 C C . GLU B 1 110 ? 10.977 4.605 8.789 1 94.5 110 GLU B C 1
ATOM 3803 O O . GLU B 1 110 ? 10.875 5.141 7.688 1 94.5 110 GLU B O 1
ATOM 3808 N N . LYS B 1 111 ? 10.688 5.25 9.875 1 96.19 111 LYS B N 1
ATOM 3809 C CA . LYS B 1 111 ? 10.297 6.656 9.852 1 96.19 111 LYS B CA 1
ATOM 3810 C C . LYS B 1 111 ? 11.453 7.543 9.391 1 96.19 111 LYS B C 1
ATOM 3812 O O . LYS B 1 111 ? 11.234 8.562 8.734 1 96.19 111 LYS B O 1
ATOM 3817 N N . VAL B 1 112 ? 12.625 7.145 9.734 1 97.44 112 VAL B N 1
ATOM 3818 C CA . VAL B 1 112 ? 13.789 7.887 9.25 1 97.44 112 VAL B CA 1
ATOM 3819 C C . VAL B 1 112 ? 13.906 7.727 7.738 1 97.44 112 VAL B C 1
ATOM 3821 O O . VAL B 1 112 ? 14.141 8.703 7.023 1 97.44 112 VAL B O 1
ATOM 3824 N N . TYR B 1 113 ? 13.711 6.461 7.273 1 97 113 TYR B N 1
ATOM 3825 C CA . TYR B 1 113 ? 13.727 6.227 5.836 1 97 113 TYR B CA 1
ATOM 3826 C C . TYR B 1 113 ? 12.688 7.086 5.129 1 97 113 TYR B C 1
ATOM 3828 O O . TYR B 1 113 ? 12.984 7.715 4.109 1 97 113 TYR B O 1
ATOM 3836 N N . THR B 1 114 ? 11.508 7.137 5.727 1 96.5 114 THR B N 1
ATOM 3837 C CA . THR B 1 114 ? 10.406 7.91 5.172 1 96.5 114 THR B CA 1
ATOM 3838 C C . THR B 1 114 ? 10.734 9.398 5.152 1 96.5 114 THR B C 1
ATOM 3840 O O . THR B 1 114 ? 10.367 10.109 4.215 1 96.5 114 THR B O 1
ATOM 3843 N N . THR B 1 115 ? 11.398 9.844 6.16 1 97.5 115 THR B N 1
ATOM 3844 C CA . THR B 1 115 ? 11.812 11.242 6.234 1 97.5 115 THR B CA 1
ATOM 3845 C C . THR B 1 115 ? 12.703 11.609 5.051 1 97.5 115 THR B C 1
ATOM 3847 O O . THR B 1 115 ? 12.516 12.664 4.43 1 97.5 115 THR B O 1
ATOM 3850 N N . LEU B 1 116 ? 13.586 10.758 4.684 1 97.44 116 LEU B N 1
ATOM 3851 C CA . LEU B 1 116 ? 14.469 11 3.549 1 97.44 116 LEU B CA 1
ATOM 3852 C C . LEU B 1 116 ? 13.672 11.047 2.246 1 97.44 116 LEU B C 1
ATOM 3854 O O . LEU B 1 116 ? 13.938 11.891 1.386 1 97.44 116 LEU B O 1
ATOM 3858 N N . ARG B 1 117 ? 12.719 10.203 2.145 1 97.19 117 ARG B N 1
ATOM 3859 C CA . ARG B 1 117 ? 11.875 10.219 0.953 1 97.19 117 ARG B CA 1
ATOM 3860 C C . ARG B 1 117 ? 11.031 11.484 0.899 1 97.19 117 ARG B C 1
ATOM 3862 O O . ARG B 1 117 ? 10.758 12.016 -0.182 1 97.19 117 ARG B O 1
ATOM 3869 N N . GLN B 1 118 ? 10.625 11.961 2.053 1 97.62 118 GLN B N 1
ATOM 3870 C CA . GLN B 1 118 ? 9.828 13.188 2.111 1 97.62 118 GLN B CA 1
ATOM 3871 C C . GLN B 1 118 ? 10.656 14.398 1.692 1 97.62 118 GLN B C 1
ATOM 3873 O O . GLN B 1 118 ? 10.117 15.375 1.159 1 97.62 118 GLN B O 1
ATOM 3878 N N . ILE B 1 119 ? 11.969 14.305 1.928 1 98 119 ILE B N 1
ATOM 3879 C CA . ILE B 1 119 ? 12.844 15.359 1.444 1 98 119 ILE B CA 1
ATOM 3880 C C . ILE B 1 119 ? 12.789 15.43 -0.081 1 98 119 ILE B C 1
ATOM 3882 O O . ILE B 1 119 ? 12.75 16.516 -0.661 1 98 119 ILE B O 1
ATOM 3886 N N . VAL B 1 120 ? 12.727 14.234 -0.676 1 97.5 120 VAL B N 1
ATOM 3887 C CA . VAL B 1 120 ? 12.641 14.188 -2.131 1 97.5 120 VAL B CA 1
ATOM 3888 C C . VAL B 1 120 ? 11.344 14.859 -2.592 1 97.5 120 VAL B C 1
ATOM 3890 O O . VAL B 1 120 ? 11.367 15.734 -3.465 1 97.5 120 VAL B O 1
ATOM 3893 N N . ARG B 1 121 ? 10.258 14.523 -1.968 1 97.12 121 ARG B N 1
ATOM 3894 C CA . ARG B 1 121 ? 8.945 15.055 -2.332 1 97.12 121 ARG B CA 1
ATOM 3895 C C . ARG B 1 121 ? 8.906 16.562 -2.191 1 97.12 121 ARG B C 1
ATOM 3897 O O . ARG B 1 121 ? 8.461 17.266 -3.098 1 97.12 121 ARG B O 1
ATOM 3904 N N . ASP B 1 122 ? 9.414 17.125 -1.177 1 97.88 122 ASP B N 1
ATOM 3905 C CA . ASP B 1 122 ? 9.18 18.516 -0.809 1 97.88 122 ASP B CA 1
ATOM 3906 C C . ASP B 1 122 ? 10.289 19.422 -1.332 1 97.88 122 ASP B C 1
ATOM 3908 O O . ASP B 1 122 ? 10.039 20.562 -1.693 1 97.88 122 ASP B O 1
ATOM 3912 N N . TRP B 1 123 ? 11.57 18.859 -1.414 1 98.06 123 TRP B N 1
ATOM 3913 C CA . TRP B 1 123 ? 12.641 19.844 -1.518 1 98.06 123 TRP B CA 1
ATOM 3914 C C . TRP B 1 123 ? 13.633 19.453 -2.609 1 98.06 123 TRP B C 1
ATOM 3916 O O . TRP B 1 123 ? 14.812 19.812 -2.539 1 98.06 123 TRP B O 1
ATOM 3926 N N . THR B 1 124 ? 13.117 18.656 -3.553 1 97.75 124 THR B N 1
ATOM 3927 C CA . THR B 1 124 ? 13.961 18.344 -4.703 1 97.75 124 THR B CA 1
ATOM 3928 C C . THR B 1 124 ? 13.234 18.656 -6.008 1 97.75 124 THR B C 1
ATOM 3930 O O . THR B 1 124 ? 12.008 18.797 -6.023 1 97.75 124 THR B O 1
ATOM 3933 N N . ALA B 1 125 ? 14.047 18.766 -7.07 1 97.19 125 ALA B N 1
ATOM 3934 C CA . ALA B 1 125 ? 13.477 18.953 -8.406 1 97.19 125 ALA B CA 1
ATOM 3935 C C . ALA B 1 125 ? 12.641 17.734 -8.812 1 97.19 125 ALA B C 1
ATOM 3937 O O . ALA B 1 125 ? 11.617 17.875 -9.484 1 97.19 125 ALA B O 1
ATOM 3938 N N . GLU B 1 126 ? 13.023 16.609 -8.359 1 95.38 126 GLU B N 1
ATOM 3939 C CA . GLU B 1 126 ? 12.32 15.375 -8.695 1 95.38 126 GLU B CA 1
ATOM 3940 C C . GLU B 1 126 ? 10.922 15.352 -8.086 1 95.38 126 GLU B C 1
ATOM 3942 O O . GLU B 1 126 ? 10.008 14.719 -8.633 1 95.38 126 GLU B O 1
ATOM 3947 N N . GLY B 1 127 ? 10.75 16.031 -7 1 96.62 127 GLY B N 1
ATOM 3948 C CA . GLY B 1 127 ? 9.461 16.047 -6.324 1 96.62 127 GLY B CA 1
ATOM 3949 C C . GLY B 1 127 ? 8.516 17.109 -6.879 1 96.62 127 GLY B C 1
ATOM 3950 O O . GLY B 1 127 ? 7.359 17.188 -6.461 1 96.62 127 GLY B O 1
ATOM 3951 N N . ALA B 1 128 ? 8.977 17.891 -7.875 1 97.06 128 ALA B N 1
ATOM 3952 C CA . ALA B 1 128 ? 8.219 19.047 -8.367 1 97.06 128 ALA B CA 1
ATOM 3953 C C . ALA B 1 128 ? 6.883 18.609 -8.961 1 97.06 128 ALA B C 1
ATOM 3955 O O . ALA B 1 128 ? 5.855 19.25 -8.734 1 97.06 128 ALA B O 1
ATOM 3956 N N . ALA B 1 129 ? 6.91 17.562 -9.703 1 95.5 129 ALA B N 1
ATOM 3957 C CA . ALA B 1 129 ? 5.676 17.094 -10.336 1 95.5 129 ALA B CA 1
ATOM 3958 C C . ALA B 1 129 ? 4.629 16.734 -9.289 1 95.5 129 ALA B C 1
ATOM 3960 O O . ALA B 1 129 ? 3.447 17.047 -9.445 1 95.5 129 ALA B O 1
ATOM 3961 N N . GLU B 1 130 ? 5.027 16.047 -8.281 1 96.12 130 GLU B N 1
ATOM 3962 C CA . GLU B 1 130 ? 4.125 15.68 -7.199 1 96.12 130 GLU B CA 1
ATOM 3963 C C . GLU B 1 130 ? 3.615 16.906 -6.461 1 96.12 130 GLU B C 1
ATOM 3965 O O . GLU B 1 130 ? 2.432 17 -6.121 1 96.12 130 GLU B O 1
ATOM 3970 N N . ARG B 1 131 ? 4.453 17.859 -6.188 1 97.44 131 ARG B N 1
ATOM 3971 C CA . ARG B 1 131 ? 4.062 19.094 -5.516 1 97.44 131 ARG B CA 1
ATOM 3972 C C . ARG B 1 131 ? 3.057 19.891 -6.352 1 97.44 131 ARG B C 1
ATOM 3974 O O . ARG B 1 131 ? 2.094 20.438 -5.82 1 97.44 131 ARG B O 1
ATOM 3981 N N . ASP B 1 132 ? 3.293 19.891 -7.652 1 97.19 132 ASP B N 1
ATOM 3982 C CA . ASP B 1 132 ? 2.381 20.594 -8.547 1 97.19 132 ASP B CA 1
ATOM 3983 C C . ASP B 1 132 ? 0.976 20 -8.484 1 97.19 132 ASP B C 1
ATOM 3985 O O . ASP B 1 132 ? -0.017 20.734 -8.508 1 97.19 132 ASP B O 1
ATOM 3989 N N . LEU B 1 133 ? 0.983 18.719 -8.336 1 96.06 133 LEU B N 1
ATOM 3990 C CA . LEU B 1 133 ? -0.295 18.016 -8.297 1 96.06 133 LEU B CA 1
ATOM 3991 C C . LEU B 1 133 ? -0.994 18.25 -6.957 1 96.06 133 LEU B C 1
ATOM 3993 O O . LEU B 1 133 ? -2.221 18.359 -6.902 1 96.06 133 LEU B O 1
ATOM 3997 N N . CYS B 1 134 ? -0.253 18.328 -5.918 1 97.5 134 CYS B N 1
ATOM 3998 C CA . CYS B 1 134 ? -0.837 18.312 -4.582 1 97.5 134 CYS B CA 1
ATOM 3999 C C . CYS B 1 134 ? -0.973 19.734 -4.039 1 97.5 134 CYS B C 1
ATOM 4001 O O . CYS B 1 134 ? -2.025 20.109 -3.514 1 97.5 134 CYS B O 1
ATOM 4003 N N . TYR B 1 135 ? 0.08 20.562 -4.168 1 98.38 135 TYR B N 1
ATOM 4004 C CA . TYR B 1 135 ? 0.101 21.906 -3.617 1 98.38 135 TYR B CA 1
ATOM 4005 C C . TYR B 1 135 ? -0.475 22.922 -4.609 1 98.38 135 TYR B C 1
ATOM 4007 O O . TYR B 1 135 ? -1.066 23.922 -4.215 1 98.38 135 TYR B O 1
ATOM 4015 N N . GLY B 1 136 ? -0.295 22.656 -5.898 1 98.12 136 GLY B N 1
ATOM 4016 C CA . GLY B 1 136 ? -0.686 23.562 -6.961 1 98.12 136 GLY B CA 1
ATOM 4017 C C . GLY B 1 136 ? -2.123 24.047 -6.844 1 98.12 136 GLY B C 1
ATOM 4018 O O . GLY B 1 136 ? -2.385 25.234 -6.746 1 98.12 136 GLY B O 1
ATOM 4019 N N . PRO B 1 137 ? -3.025 23.078 -6.797 1 98.31 137 PRO B N 1
ATOM 4020 C CA . PRO B 1 137 ? -4.434 23.469 -6.719 1 98.31 137 PRO B CA 1
ATOM 4021 C C . PRO B 1 137 ? -4.746 24.328 -5.488 1 98.31 137 PRO B C 1
ATOM 4023 O O . PRO B 1 137 ? -5.559 25.25 -5.559 1 98.31 137 PRO B O 1
ATOM 4026 N N . ILE B 1 138 ? -4.129 24.062 -4.387 1 98.81 138 ILE B N 1
ATOM 4027 C CA . ILE B 1 138 ? -4.355 24.797 -3.143 1 98.81 138 ILE B CA 1
ATOM 4028 C C . ILE B 1 138 ? -3.832 26.219 -3.277 1 98.81 138 ILE B C 1
ATOM 4030 O O . ILE B 1 138 ? -4.547 27.188 -2.982 1 98.81 138 ILE B O 1
ATOM 4034 N N . LEU B 1 139 ? -2.633 26.328 -3.793 1 98.75 139 LEU B N 1
ATOM 4035 C CA . LEU B 1 139 ? -1.997 27.641 -3.963 1 98.75 139 LEU B CA 1
ATOM 4036 C C . LEU B 1 139 ? -2.783 28.5 -4.945 1 98.75 139 LEU B C 1
ATOM 4038 O O . LEU B 1 139 ? -2.943 29.703 -4.727 1 98.75 139 LEU B O 1
ATOM 4042 N N . GLU B 1 140 ? -3.244 27.859 -5.949 1 98.38 140 GLU B N 1
ATOM 4043 C CA . GLU B 1 140 ? -4 28.578 -6.969 1 98.38 140 GLU B CA 1
ATOM 4044 C C . GLU B 1 140 ? -5.27 29.188 -6.383 1 98.38 140 GLU B C 1
ATOM 4046 O O . GLU B 1 140 ? -5.594 30.344 -6.66 1 98.38 140 GLU B O 1
ATOM 4051 N N . ILE B 1 141 ? -5.996 28.438 -5.602 1 98.44 141 ILE B N 1
ATOM 4052 C CA . ILE B 1 141 ? -7.242 28.906 -5.008 1 98.44 141 ILE B CA 1
ATOM 4053 C C . ILE B 1 141 ? -6.957 30.062 -4.047 1 98.44 141 ILE B C 1
ATOM 4055 O O . ILE B 1 141 ? -7.68 31.062 -4.035 1 98.44 141 ILE B O 1
ATOM 4059 N N . ILE B 1 142 ? -5.898 29.969 -3.273 1 98.56 142 ILE B N 1
ATOM 4060 C CA . ILE B 1 142 ? -5.559 31 -2.299 1 98.56 142 ILE B CA 1
ATOM 4061 C C . ILE B 1 142 ? -5.16 32.281 -3.025 1 98.56 142 ILE B C 1
ATOM 4063 O O . ILE B 1 142 ? -5.633 33.375 -2.686 1 98.56 142 ILE B O 1
ATOM 4067 N N . ASP B 1 143 ? -4.359 32.156 -4.062 1 98.38 143 ASP B N 1
ATOM 4068 C CA . ASP B 1 143 ? -3.91 33.312 -4.836 1 98.38 143 ASP B CA 1
ATOM 4069 C C . ASP B 1 143 ? -5.082 34 -5.52 1 98.38 143 ASP B C 1
ATOM 4071 O O . ASP B 1 143 ? -5.086 35.219 -5.664 1 98.38 143 ASP B O 1
ATOM 4075 N N . LYS B 1 144 ? -5.945 33.156 -5.973 1 97.69 144 LYS B N 1
ATOM 4076 C CA . LYS B 1 144 ? -7.121 33.719 -6.637 1 97.69 144 LYS B CA 1
ATOM 4077 C C . LYS B 1 144 ? -7.977 34.531 -5.66 1 97.69 144 LYS B C 1
ATOM 4079 O O . LYS B 1 144 ? -8.516 35.562 -6.02 1 97.69 144 LYS B O 1
ATOM 4084 N N . LYS B 1 145 ? -8.094 34.094 -4.453 1 97 145 LYS B N 1
ATOM 4085 C CA . LYS B 1 145 ? -8.906 34.75 -3.447 1 97 145 LYS B CA 1
ATOM 4086 C C . LYS B 1 145 ? -8.242 36.062 -2.969 1 97 145 LYS B C 1
ATOM 4088 O O . LYS B 1 145 ? -8.914 37.031 -2.662 1 97 145 LYS B O 1
ATOM 4093 N N . TYR B 1 146 ? -6.934 36 -2.941 1 97.69 146 TYR B N 1
ATOM 4094 C CA . TYR B 1 146 ? -6.176 37.156 -2.447 1 97.69 146 TYR B CA 1
ATOM 4095 C C . TYR B 1 146 ? -5.172 37.625 -3.488 1 97.69 146 TYR B C 1
ATOM 4097 O O . TYR B 1 146 ? -3.963 37.469 -3.311 1 97.69 146 TYR B O 1
ATOM 4105 N N . PRO B 1 147 ? -5.641 38.281 -4.484 1 97.12 147 PRO B N 1
ATOM 4106 C CA . PRO B 1 147 ? -4.738 38.781 -5.535 1 97.12 147 PRO B CA 1
ATOM 4107 C C . PRO B 1 147 ? -3.709 39.781 -5.02 1 97.12 147 PRO B C 1
ATOM 4109 O O . PRO B 1 147 ? -4.055 40.688 -4.262 1 97.12 147 PRO B O 1
ATOM 4112 N N . LYS B 1 148 ? -2.57 39.594 -5.477 1 93.62 148 LYS B N 1
ATOM 4113 C CA . LYS B 1 148 ? -1.428 40.344 -4.973 1 93.62 148 LYS B CA 1
ATOM 4114 C C . LYS B 1 148 ? -1.584 41.844 -5.262 1 93.62 148 LYS B C 1
ATOM 4116 O O . LYS B 1 148 ? -1.096 42.688 -4.504 1 93.62 148 LYS B O 1
ATOM 4121 N N . ASP B 1 149 ? -2.275 42.25 -6.32 1 95 149 ASP B N 1
ATOM 4122 C CA . ASP B 1 149 ? -2.41 43.625 -6.742 1 95 149 ASP B CA 1
ATOM 4123 C C . ASP B 1 149 ? -3.508 44.344 -5.949 1 95 149 ASP B C 1
ATOM 4125 O O . ASP B 1 149 ? -3.576 45.594 -5.941 1 95 149 ASP B O 1
ATOM 4129 N N . LYS B 1 150 ? -4.258 43.625 -5.242 1 95.81 150 LYS B N 1
ATOM 4130 C CA . LYS B 1 150 ? -5.406 44.219 -4.566 1 95.81 150 LYS B CA 1
ATOM 4131 C C . LYS B 1 150 ? -5.289 44.062 -3.053 1 95.81 150 LYS B C 1
ATOM 4133 O O . LYS B 1 150 ? -5.871 44.875 -2.305 1 95.81 150 LYS B O 1
ATOM 4138 N N . ILE B 1 151 ? -4.602 43.094 -2.625 1 95.44 151 ILE B N 1
ATOM 4139 C CA . ILE B 1 151 ? -4.57 42.75 -1.204 1 95.44 151 ILE B CA 1
ATOM 4140 C C . ILE B 1 151 ? -3.125 42.656 -0.729 1 95.44 151 ILE B C 1
ATOM 4142 O O . ILE B 1 151 ? -2.279 42.094 -1.419 1 95.44 151 ILE B O 1
ATOM 4146 N N . ASP B 1 152 ? -2.895 43.281 0.39 1 96.56 152 ASP B N 1
ATOM 4147 C CA . ASP B 1 152 ? -1.62 43.031 1.054 1 96.56 152 ASP B CA 1
ATOM 4148 C C . ASP B 1 152 ? -1.593 41.625 1.68 1 96.56 152 ASP B C 1
ATOM 4150 O O . ASP B 1 152 ? -2.072 41.438 2.799 1 96.56 152 ASP B O 1
ATOM 4154 N N . ARG B 1 153 ? -0.927 40.688 1.099 1 96.75 153 ARG B N 1
ATOM 4155 C CA . ARG B 1 153 ? -0.949 39.281 1.483 1 96.75 153 ARG B CA 1
ATOM 4156 C C . ARG B 1 153 ? -0.283 39.094 2.84 1 96.75 153 ARG B C 1
ATOM 4158 O O . ARG B 1 153 ? -0.5 38.062 3.494 1 96.75 153 ARG B O 1
ATOM 4165 N N . SER B 1 154 ? 0.524 40 3.234 1 96.06 154 SER B N 1
ATOM 4166 C CA . SER B 1 154 ? 1.19 39.875 4.527 1 96.06 154 SER B CA 1
ATOM 4167 C C . SER B 1 154 ? 0.19 39.938 5.676 1 96.06 154 SER B C 1
ATOM 4169 O O . SER B 1 154 ? 0.503 39.562 6.801 1 96.06 154 SER B O 1
ATOM 4171 N N . CYS B 1 155 ? -0.994 40.406 5.41 1 96.81 155 CYS B N 1
ATOM 4172 C CA . CYS B 1 155 ? -2.037 40.531 6.422 1 96.81 155 CYS B CA 1
ATOM 4173 C C . CYS B 1 155 ? -2.967 39.312 6.383 1 96.81 155 CYS B C 1
ATOM 4175 O O . CYS B 1 155 ? -3.887 39.219 7.199 1 96.81 155 CYS B O 1
ATOM 4177 N N . ILE B 1 156 ? -2.75 38.438 5.469 1 98.19 156 ILE B N 1
ATOM 4178 C CA . ILE B 1 156 ? -3.555 37.219 5.34 1 98.19 156 ILE B CA 1
ATOM 4179 C C . ILE B 1 156 ? -2.875 36.062 6.074 1 98.19 156 ILE B C 1
ATOM 4181 O O . ILE B 1 156 ? -1.812 35.594 5.656 1 98.19 156 ILE B O 1
ATOM 4185 N N . ASN B 1 157 ? -3.494 35.594 7.172 1 98.69 157 ASN B N 1
ATOM 4186 C CA . ASN B 1 157 ? -2.957 34.5 7.98 1 98.69 157 ASN B CA 1
ATOM 4187 C C . ASN B 1 157 ? -3.422 33.125 7.465 1 98.69 157 ASN B C 1
ATOM 4189 O O . ASN B 1 157 ? -4.609 32.812 7.52 1 98.69 157 ASN B O 1
ATOM 4193 N N . VAL B 1 158 ? -2.49 32.312 7.016 1 98.88 158 VAL B N 1
A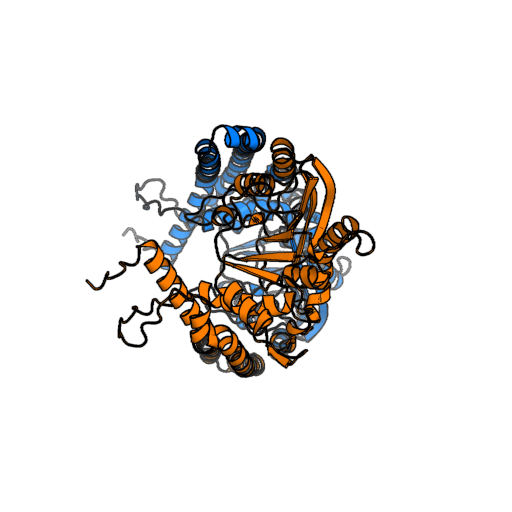TOM 4194 C CA . VAL B 1 158 ? -2.789 31 6.48 1 98.88 158 VAL B CA 1
ATOM 4195 C C . VAL B 1 158 ? -2.189 29.922 7.391 1 98.88 158 VAL B C 1
ATOM 4197 O O . VAL B 1 158 ? -1.009 29.984 7.738 1 98.88 158 VAL B O 1
ATOM 4200 N N . LEU B 1 159 ? -3.004 28.984 7.809 1 98.94 159 LEU B N 1
ATOM 4201 C CA . LEU B 1 159 ? -2.555 27.844 8.609 1 98.94 159 LEU B CA 1
ATOM 4202 C C . LEU B 1 159 ? -2.426 26.594 7.754 1 98.94 159 LEU B C 1
ATOM 4204 O O . LEU B 1 159 ? -3.316 26.281 6.957 1 98.94 159 LEU B O 1
ATOM 4208 N N . VAL B 1 160 ? -1.323 25.891 7.871 1 98.94 160 VAL B N 1
ATOM 4209 C CA . VAL B 1 160 ? -1.096 24.609 7.188 1 98.94 160 VAL B CA 1
ATOM 4210 C C . VAL B 1 160 ? -0.86 23.516 8.219 1 98.94 160 VAL B C 1
ATOM 4212 O O . VAL B 1 160 ? 0.286 23.188 8.547 1 98.94 160 VAL B O 1
ATOM 4215 N N . PRO B 1 161 ? -1.912 22.828 8.695 1 98.81 161 PRO B N 1
ATOM 4216 C CA . PRO B 1 161 ? -1.709 21.688 9.586 1 98.81 161 PRO B CA 1
ATOM 4217 C C . PRO B 1 161 ? -1.156 20.469 8.852 1 98.81 161 PRO B C 1
ATOM 4219 O O . PRO B 1 161 ? -1.492 20.234 7.691 1 98.81 161 PRO B O 1
ATOM 4222 N N . GLY B 1 162 ? -0.396 19.656 9.602 1 98 162 GLY B N 1
ATOM 4223 C CA . GLY B 1 162 ? 0.3 18.578 8.922 1 98 162 GLY B CA 1
ATOM 4224 C C . GLY B 1 162 ? 1.282 19.062 7.875 1 98 162 GLY B C 1
ATOM 4225 O O . GLY B 1 162 ? 1.245 18.609 6.73 1 98 162 GLY B O 1
ATOM 4226 N N . ALA B 1 163 ? 2.17 19.906 8.266 1 98.25 163 ALA B N 1
ATOM 4227 C CA . ALA B 1 163 ? 2.98 20.672 7.312 1 98.25 163 ALA B CA 1
ATOM 4228 C C . ALA B 1 163 ? 4.137 19.828 6.785 1 98.25 163 ALA B C 1
ATOM 4230 O O . ALA B 1 163 ? 4.789 20.188 5.805 1 98.25 163 ALA B O 1
ATOM 4231 N N . GLY B 1 164 ? 4.402 18.656 7.402 1 97.12 164 GLY B N 1
ATOM 4232 C CA . GLY B 1 164 ? 5.516 17.828 6.965 1 97.12 164 GLY B CA 1
ATOM 4233 C C . GLY B 1 164 ? 6.848 18.547 6.992 1 97.12 164 GLY B C 1
ATOM 4234 O O . GLY B 1 164 ? 7.227 19.125 8.016 1 97.12 164 GLY B O 1
ATOM 4235 N N . LEU B 1 165 ? 7.504 18.625 5.895 1 97.5 165 LEU B N 1
ATOM 4236 C CA . LEU B 1 165 ? 8.812 19.266 5.859 1 97.5 165 LEU B CA 1
ATOM 4237 C C . LEU B 1 165 ? 8.68 20.766 5.543 1 97.5 165 LEU B C 1
ATOM 4239 O O . LEU B 1 165 ? 9.68 21.438 5.285 1 97.5 165 LEU B O 1
ATOM 4243 N N . GLY B 1 166 ? 7.496 21.25 5.438 1 97.69 166 GLY B N 1
ATOM 4244 C CA . GLY B 1 166 ? 7.246 22.688 5.445 1 97.69 166 GLY B CA 1
ATOM 4245 C C . GLY B 1 166 ? 7.238 23.297 4.059 1 97.69 166 GLY B C 1
ATOM 4246 O O . GLY B 1 166 ? 7.262 24.531 3.914 1 97.69 166 GLY B O 1
ATOM 4247 N N . ARG B 1 167 ? 7.191 22.5 3.027 1 98.38 167 ARG B N 1
ATOM 4248 C CA . ARG B 1 167 ? 7.316 23.047 1.682 1 98.38 167 ARG B CA 1
ATOM 4249 C C . ARG B 1 167 ? 6.094 23.875 1.313 1 98.38 167 ARG B C 1
ATOM 4251 O O . ARG B 1 167 ? 6.227 24.984 0.788 1 98.38 167 ARG B O 1
ATOM 4258 N N . LEU B 1 168 ? 4.898 23.359 1.562 1 98.69 168 LEU B N 1
ATOM 4259 C CA . LEU B 1 168 ? 3.695 24.125 1.259 1 98.69 168 LEU B CA 1
ATOM 4260 C C . LEU B 1 168 ? 3.678 25.438 2.037 1 98.69 168 LEU B C 1
ATOM 4262 O O . LEU B 1 168 ? 3.342 26.484 1.483 1 98.69 168 LEU B O 1
ATOM 4266 N N . SER B 1 169 ? 4.039 25.391 3.311 1 98.56 169 SER B N 1
ATOM 4267 C CA . SER B 1 169 ? 4.129 26.578 4.133 1 98.56 169 SER B CA 1
ATOM 4268 C C . SER B 1 169 ? 5.125 27.578 3.551 1 98.56 169 SER B C 1
ATOM 4270 O O . SER B 1 169 ? 4.859 28.781 3.514 1 98.56 169 SER B O 1
ATOM 4272 N N . TYR B 1 170 ? 6.254 27.078 3.107 1 97.81 170 TYR B N 1
ATOM 4273 C CA . TYR B 1 170 ? 7.277 27.906 2.484 1 97.81 170 TYR B CA 1
ATOM 4274 C C . TYR B 1 170 ? 6.742 28.578 1.231 1 97.81 170 TYR B C 1
ATOM 4276 O O . TYR B 1 170 ? 6.965 29.781 1.024 1 97.81 170 TYR B O 1
ATOM 4284 N N . GLU B 1 171 ? 6.035 27.812 0.363 1 97.94 171 GLU B N 1
ATOM 4285 C CA . GLU B 1 171 ? 5.484 28.359 -0.869 1 97.94 171 GLU B CA 1
ATOM 4286 C C . GLU B 1 171 ? 4.504 29.5 -0.575 1 97.94 171 GLU B C 1
ATOM 4288 O O . GLU B 1 171 ? 4.488 30.5 -1.279 1 97.94 171 GLU B O 1
ATOM 4293 N N . LEU B 1 172 ? 3.717 29.312 0.438 1 98.44 172 LEU B N 1
ATOM 4294 C CA . LEU B 1 172 ? 2.75 30.328 0.822 1 98.44 172 LEU B CA 1
ATOM 4295 C C . LEU B 1 172 ? 3.459 31.594 1.332 1 98.44 172 LEU B C 1
ATOM 4297 O O . LEU B 1 172 ? 3.129 32.688 0.923 1 98.44 172 LEU B O 1
ATOM 4301 N N . ALA B 1 173 ? 4.441 31.406 2.18 1 97.94 173 ALA B N 1
ATOM 4302 C CA . ALA B 1 173 ? 5.211 32.531 2.682 1 97.94 173 ALA B CA 1
ATOM 4303 C C . ALA B 1 173 ? 5.926 33.281 1.546 1 97.94 173 ALA B C 1
ATOM 4305 O O . ALA B 1 173 ? 5.988 34.5 1.528 1 97.94 173 ALA B O 1
ATOM 4306 N N . ASN B 1 174 ? 6.461 32.469 0.656 1 96.38 174 ASN B N 1
ATOM 4307 C CA . ASN B 1 174 ? 7.168 33.031 -0.494 1 96.38 174 ASN B CA 1
ATOM 4308 C C . ASN B 1 174 ? 6.238 33.844 -1.378 1 96.38 174 ASN B C 1
ATOM 4310 O O . ASN B 1 174 ? 6.691 34.75 -2.107 1 96.38 174 ASN B O 1
ATOM 4314 N N . ARG B 1 175 ? 5.02 33.594 -1.318 1 96.38 175 ARG B N 1
ATOM 4315 C CA . ARG B 1 175 ? 4.012 34.312 -2.088 1 96.38 175 ARG B CA 1
ATOM 4316 C C . ARG B 1 175 ? 3.525 35.562 -1.334 1 96.38 175 ARG B C 1
ATOM 4318 O O . ARG B 1 175 ? 2.674 36.312 -1.83 1 96.38 175 ARG B O 1
ATOM 4325 N N . GLY B 1 176 ? 3.994 35.688 -0.094 1 96.62 176 GLY B N 1
ATOM 4326 C CA . GLY B 1 176 ? 3.74 36.906 0.643 1 96.62 176 GLY B CA 1
ATOM 4327 C C . GLY B 1 176 ? 2.771 36.719 1.795 1 96.62 176 GLY B C 1
ATOM 4328 O O . GLY B 1 176 ? 2.496 37.656 2.539 1 96.62 176 GLY B O 1
ATOM 4329 N N . TYR B 1 177 ? 2.23 35.562 2.008 1 98.31 177 TYR B N 1
ATOM 4330 C CA . TYR B 1 177 ? 1.265 35.344 3.074 1 98.31 177 TYR B CA 1
ATOM 4331 C C . TYR B 1 177 ? 1.964 35.188 4.422 1 98.31 177 TYR B C 1
ATOM 4333 O O . TYR B 1 177 ? 3.143 34.812 4.477 1 98.31 177 TYR B O 1
ATOM 4341 N N . ALA B 1 178 ? 1.293 35.531 5.492 1 98.25 178 ALA B N 1
ATOM 4342 C CA . ALA B 1 178 ? 1.698 35.094 6.82 1 98.25 178 ALA B CA 1
ATOM 4343 C C . ALA B 1 178 ? 1.279 33.656 7.062 1 98.25 178 ALA B C 1
ATOM 4345 O O . ALA B 1 178 ? 0.088 33.344 7.172 1 98.25 178 ALA B O 1
ATOM 4346 N N . CYS B 1 179 ? 2.252 32.781 7.086 1 98.5 179 CYS B N 1
ATOM 4347 C CA . CYS B 1 179 ? 1.915 31.375 7.113 1 98.5 179 CYS B CA 1
ATOM 4348 C C . CYS B 1 179 ? 2.484 30.703 8.359 1 98.5 179 CYS B C 1
ATOM 4350 O O . CYS B 1 179 ? 3.617 30.969 8.758 1 98.5 179 CYS B O 1
ATOM 4352 N N . GLN B 1 180 ? 1.702 29.844 9.039 1 98.69 180 GLN B N 1
ATOM 4353 C CA . GLN B 1 180 ? 2.178 28.969 10.102 1 98.69 180 GLN B CA 1
ATOM 4354 C C . GLN B 1 180 ? 1.928 27.5 9.75 1 98.69 180 GLN B C 1
ATOM 4356 O O . GLN B 1 180 ? 0.794 27.109 9.461 1 98.69 180 GLN B O 1
ATOM 4361 N N . GLY B 1 181 ? 2.977 26.719 9.68 1 98.62 181 GLY B N 1
ATOM 4362 C CA . GLY B 1 181 ? 2.855 25.266 9.594 1 98.62 181 GLY B CA 1
ATOM 4363 C C . GLY B 1 181 ? 2.723 24.594 10.945 1 98.62 181 GLY B C 1
ATOM 4364 O O . GLY B 1 181 ? 3.365 25.016 11.914 1 98.62 181 GLY B O 1
ATOM 4365 N N . ASN B 1 182 ? 1.87 23.578 11.055 1 98.62 182 ASN B N 1
ATOM 4366 C CA . ASN B 1 182 ? 1.715 22.766 12.258 1 98.62 182 ASN B CA 1
ATOM 4367 C C . ASN B 1 182 ? 2.141 21.328 12.016 1 98.62 182 ASN B C 1
ATOM 4369 O O . ASN B 1 182 ? 1.808 20.734 10.984 1 98.62 182 ASN B O 1
ATOM 4373 N N . GLU B 1 183 ? 2.922 20.828 12.883 1 97.56 183 GLU B N 1
ATOM 4374 C CA . GLU B 1 183 ? 3.416 19.453 12.742 1 97.56 183 GLU B CA 1
ATOM 4375 C C . GLU B 1 183 ? 3.533 18.766 14.102 1 97.56 183 GLU B C 1
ATOM 4377 O O . GLU B 1 183 ? 3.98 19.375 15.07 1 97.56 183 GLU B O 1
ATOM 4382 N N . PHE B 1 184 ? 3.102 17.516 14.125 1 95.12 184 PHE B N 1
ATOM 4383 C CA . PHE B 1 184 ? 3.102 16.719 15.352 1 95.12 184 PHE B CA 1
ATOM 4384 C C . PHE B 1 184 ? 4.312 15.789 15.391 1 95.12 184 PHE B C 1
ATOM 4386 O O . PHE B 1 184 ? 4.859 15.523 16.469 1 95.12 184 PHE B O 1
ATOM 4393 N N . SER B 1 185 ? 4.758 15.258 14.328 1 95.44 185 SER B N 1
ATOM 4394 C CA . SER B 1 185 ? 5.816 14.258 14.242 1 95.44 185 SER B CA 1
ATOM 4395 C C . SER B 1 185 ? 7.191 14.883 14.469 1 95.44 185 SER B C 1
ATOM 4397 O O . SER B 1 185 ? 7.629 15.734 13.695 1 95.44 185 SER B O 1
ATOM 4399 N N . LEU B 1 186 ? 7.898 14.398 15.461 1 94.5 186 LEU B N 1
ATOM 4400 C CA . LEU B 1 186 ? 9.242 14.906 15.734 1 94.5 186 LEU B CA 1
ATOM 4401 C C . LEU B 1 186 ? 10.195 14.57 14.594 1 94.5 186 LEU B C 1
ATOM 4403 O O . LEU B 1 186 ? 11.109 15.344 14.305 1 94.5 186 LEU B O 1
ATOM 4407 N N . PHE B 1 187 ? 9.977 13.469 13.898 1 96.06 187 PHE B N 1
ATOM 4408 C CA . PHE B 1 187 ? 10.781 13.141 12.727 1 96.06 187 PHE B CA 1
ATOM 4409 C C . PHE B 1 187 ? 10.703 14.258 11.695 1 96.06 187 PHE B C 1
ATOM 4411 O O . PHE B 1 187 ? 11.734 14.711 11.18 1 96.06 187 PHE B O 1
ATOM 4418 N N . MET B 1 188 ? 9.492 14.703 11.461 1 96.88 188 MET B N 1
ATOM 4419 C CA . MET B 1 188 ? 9.25 15.75 10.469 1 96.88 188 MET B CA 1
ATOM 4420 C C . MET B 1 188 ? 9.781 17.094 10.953 1 96.88 188 MET B C 1
ATOM 4422 O O . MET B 1 188 ? 10.367 17.859 10.172 1 96.88 188 MET B O 1
ATOM 4426 N N . LEU B 1 189 ? 9.609 17.312 12.258 1 95.88 189 LEU B N 1
ATOM 4427 C CA . LEU B 1 189 ? 10.039 18.578 12.828 1 95.88 189 LEU B CA 1
ATOM 4428 C C . LEU B 1 189 ? 11.547 18.734 12.734 1 95.88 189 LEU B C 1
ATOM 4430 O O . LEU B 1 189 ? 12.055 19.812 12.398 1 95.88 189 LEU B O 1
ATOM 4434 N N . PHE B 1 190 ? 12.281 17.703 13.039 1 95.88 190 PHE B N 1
ATOM 4435 C CA . PHE B 1 190 ? 13.734 17.75 12.945 1 95.88 190 PHE B CA 1
ATOM 4436 C C . PHE B 1 190 ? 14.18 18.031 11.508 1 95.88 190 PHE B C 1
ATOM 4438 O O . PHE B 1 190 ? 15.008 18.906 11.273 1 95.88 190 PHE B O 1
ATOM 4445 N N . ALA B 1 191 ? 13.594 17.312 10.633 1 96.5 191 ALA B N 1
ATOM 4446 C CA . ALA B 1 191 ? 13.984 17.422 9.234 1 96.5 191 ALA B CA 1
ATOM 4447 C C . ALA B 1 191 ? 13.57 18.766 8.656 1 96.5 191 ALA B C 1
ATOM 4449 O O . ALA B 1 191 ? 14.328 19.391 7.906 1 96.5 191 ALA B O 1
ATOM 4450 N N . SER B 1 192 ? 12.352 19.203 8.953 1 96.25 192 SER B N 1
ATOM 4451 C CA . SER B 1 192 ? 11.898 20.5 8.445 1 96.25 192 SER B CA 1
ATOM 4452 C C . SER B 1 192 ? 12.75 21.641 9 1 96.25 192 SER B C 1
ATOM 4454 O O . SER B 1 192 ? 13.078 22.578 8.281 1 96.25 192 SER B O 1
ATOM 4456 N N . ASN B 1 193 ? 13.102 21.562 10.273 1 94.44 193 ASN B N 1
ATOM 4457 C CA . ASN B 1 193 ? 13.977 22.578 10.867 1 94.44 193 ASN B CA 1
ATOM 4458 C C . ASN B 1 193 ? 15.32 22.641 10.148 1 94.44 193 ASN B C 1
ATOM 4460 O O . ASN B 1 193 ? 15.82 23.734 9.859 1 94.44 193 ASN B O 1
ATOM 4464 N N . PHE B 1 194 ? 15.867 21.547 9.922 1 95.69 194 PHE B N 1
ATOM 4465 C CA . PHE B 1 194 ? 17.141 21.469 9.227 1 95.69 194 PHE B CA 1
ATOM 4466 C C . PHE B 1 194 ? 17.047 22.109 7.848 1 95.69 194 PHE B C 1
ATOM 4468 O O . PHE B 1 194 ? 17.844 22.969 7.496 1 95.69 194 PHE B O 1
ATOM 4475 N N . VAL B 1 195 ? 16.031 21.703 7.02 1 95.81 195 VAL B N 1
ATOM 4476 C CA . VAL B 1 195 ? 15.922 22.156 5.637 1 95.81 195 VAL B CA 1
ATOM 4477 C C . VAL B 1 195 ? 15.602 23.641 5.602 1 95.81 195 VAL B C 1
ATOM 4479 O O . VAL B 1 195 ? 16.219 24.406 4.844 1 95.81 195 VAL B O 1
ATOM 4482 N N . LEU B 1 196 ? 14.703 24.109 6.449 1 93.75 196 LEU B N 1
ATOM 4483 C CA . LEU B 1 196 ? 14.211 25.484 6.398 1 93.75 196 LEU B CA 1
ATOM 4484 C C . LEU B 1 196 ? 15.219 26.453 7.008 1 93.75 196 LEU B C 1
ATOM 4486 O O . LEU B 1 196 ? 15.336 27.594 6.566 1 93.75 196 LEU B O 1
ATOM 4490 N N . ASN B 1 197 ? 16.047 25.938 7.961 1 91.25 197 ASN B N 1
ATOM 4491 C CA . ASN B 1 197 ? 16.828 26.891 8.742 1 91.25 197 ASN B CA 1
ATOM 4492 C C . ASN B 1 197 ? 18.328 26.641 8.617 1 91.25 197 ASN B C 1
ATOM 4494 O O . ASN B 1 197 ? 19.141 27.5 8.961 1 91.25 197 ASN B O 1
ATOM 4498 N N . ARG B 1 198 ? 18.656 25.469 8.18 1 89.62 198 ARG B N 1
ATOM 4499 C CA . ARG B 1 198 ? 20.078 25.141 8.297 1 89.62 198 ARG B CA 1
ATOM 4500 C C . ARG B 1 198 ? 20.656 24.703 6.949 1 89.62 198 ARG B C 1
ATOM 4502 O O . ARG B 1 198 ? 21.859 24.484 6.824 1 89.62 198 ARG B O 1
ATOM 4509 N N . SER B 1 199 ? 19.766 24.469 6.086 1 86.12 199 SER B N 1
ATOM 4510 C CA . SER B 1 199 ? 20.25 24.109 4.762 1 86.12 199 SER B CA 1
ATOM 4511 C C . SER B 1 199 ? 20.5 25.344 3.902 1 86.12 199 SER B C 1
ATOM 4513 O O . SER B 1 199 ? 19.688 26.266 3.889 1 86.12 199 SER B O 1
ATOM 4515 N N . SER B 1 200 ? 21.75 25.625 3.555 1 84.75 200 SER B N 1
ATOM 4516 C CA . SER B 1 200 ? 22.031 26.781 2.711 1 84.75 200 SER B CA 1
ATOM 4517 C C . SER B 1 200 ? 22.531 26.344 1.336 1 84.75 200 SER B C 1
ATOM 4519 O O . SER B 1 200 ? 23.281 25.375 1.219 1 84.75 200 SER B O 1
ATOM 4521 N N . GLY B 1 201 ? 21.984 27.062 0.388 1 91.81 201 GLY B N 1
ATOM 4522 C CA . GLY B 1 201 ? 22.422 26.828 -0.977 1 91.81 201 GLY B CA 1
ATOM 4523 C C . GLY B 1 201 ? 21.547 25.859 -1.73 1 91.81 201 GLY B C 1
ATOM 4524 O O . GLY B 1 201 ? 21.031 24.906 -1.146 1 91.81 201 GLY B O 1
ATOM 4525 N N . VAL B 1 202 ? 21.375 26.141 -2.955 1 96.75 202 VAL B N 1
ATOM 4526 C CA . VAL B 1 202 ? 20.594 25.281 -3.842 1 96.75 202 VAL B CA 1
ATOM 4527 C C . VAL B 1 202 ? 21.406 24.031 -4.215 1 96.75 202 VAL B C 1
ATOM 4529 O O . VAL B 1 202 ? 22.578 24.141 -4.57 1 96.75 202 VAL B O 1
ATOM 4532 N N . GLU B 1 203 ? 20.766 22.859 -4.031 1 97.12 203 GLU B N 1
ATOM 4533 C CA . GLU B 1 203 ? 21.375 21.562 -4.395 1 97.12 203 GLU B CA 1
ATOM 4534 C C . GLU B 1 203 ? 22.734 21.391 -3.738 1 97.12 203 GLU B C 1
ATOM 4536 O O . GLU B 1 203 ? 23.688 20.938 -4.379 1 97.12 203 GLU B O 1
ATOM 4541 N N . SER B 1 204 ? 22.812 21.828 -2.486 1 96 204 SER B N 1
ATOM 4542 C CA . SER B 1 204 ? 24.062 21.797 -1.742 1 96 204 SER B CA 1
ATOM 4543 C C . SER B 1 204 ? 24.266 20.453 -1.055 1 96 204 SER B C 1
ATOM 4545 O O . SER B 1 204 ? 25.375 20.125 -0.627 1 96 204 SER B O 1
ATOM 4547 N N . LEU B 1 205 ? 23.25 19.656 -0.917 1 97 205 LEU B N 1
ATOM 4548 C CA . LEU B 1 205 ? 23.297 18.375 -0.236 1 97 205 LEU B CA 1
ATOM 4549 C C . LEU B 1 205 ? 22.828 17.25 -1.155 1 97 205 LEU B C 1
ATOM 4551 O O . LEU B 1 205 ? 22.172 17.516 -2.166 1 97 205 LEU B O 1
ATOM 4555 N N . CYS B 1 206 ? 23.188 16.062 -0.741 1 97.5 206 CYS B N 1
ATOM 4556 C CA . CYS B 1 206 ? 22.859 14.898 -1.556 1 97.5 206 CYS B CA 1
ATOM 4557 C C . CYS B 1 206 ? 22.406 13.734 -0.683 1 97.5 206 CYS B C 1
ATOM 4559 O O . CYS B 1 206 ? 22.984 13.484 0.376 1 97.5 206 CYS B O 1
ATOM 4561 N N . ILE B 1 207 ? 21.328 13.078 -1.109 1 98.19 207 ILE B N 1
ATOM 4562 C CA . ILE B 1 207 ? 20.891 11.891 -0.395 1 98.19 207 ILE B CA 1
ATOM 4563 C C . ILE B 1 207 ? 20.594 10.766 -1.391 1 98.19 207 ILE B C 1
ATOM 4565 O O . ILE B 1 207 ? 20.516 11.008 -2.598 1 98.19 207 ILE B O 1
ATOM 4569 N N . TYR B 1 208 ? 20.516 9.57 -0.872 1 98.44 208 TYR B N 1
ATOM 4570 C CA . TYR B 1 208 ? 20.125 8.359 -1.587 1 98.44 208 TYR B CA 1
ATOM 4571 C C . TYR B 1 208 ? 18.828 7.785 -1.028 1 98.44 208 TYR B C 1
ATOM 4573 O O . TYR B 1 208 ? 18.859 6.812 -0.268 1 98.44 208 TYR B O 1
ATOM 4581 N N . PRO B 1 209 ? 17.703 8.305 -1.468 1 97.75 209 PRO B N 1
ATOM 4582 C CA . PRO B 1 209 ? 16.453 8.078 -0.755 1 97.75 209 PRO B CA 1
ATOM 4583 C C . PRO B 1 209 ? 15.906 6.668 -0.95 1 97.75 209 PRO B C 1
ATOM 4585 O O . PRO B 1 209 ? 15.102 6.195 -0.143 1 97.75 209 PRO B O 1
ATOM 4588 N N . TRP B 1 210 ? 16.328 5.941 -1.97 1 97.56 210 TRP B N 1
ATOM 4589 C CA . TRP B 1 210 ? 15.68 4.68 -2.33 1 97.56 210 TRP B CA 1
ATOM 4590 C C . TRP B 1 210 ? 16.547 3.494 -1.938 1 97.56 210 TRP B C 1
ATOM 4592 O O . TRP B 1 210 ? 16.188 2.342 -2.188 1 97.56 210 TRP B O 1
ATOM 4602 N N . VAL B 1 211 ? 17.672 3.777 -1.279 1 97.75 211 VAL B N 1
ATOM 4603 C CA . VAL B 1 211 ? 18.656 2.74 -0.964 1 97.75 211 VAL B CA 1
ATOM 4604 C C . VAL B 1 211 ? 18.031 1.727 -0.002 1 97.75 211 VAL B C 1
ATOM 4606 O O . VAL B 1 211 ? 18.422 0.556 0.009 1 97.75 211 VAL B O 1
ATOM 4609 N N . HIS B 1 212 ? 16.969 2.133 0.711 1 94.25 212 HIS B N 1
ATOM 4610 C CA . HIS B 1 212 ? 16.344 1.311 1.739 1 94.25 212 HIS B CA 1
ATOM 4611 C C . HIS B 1 212 ? 15.219 0.451 1.152 1 94.25 212 HIS B C 1
ATOM 4613 O O . HIS B 1 212 ? 14.664 -0.403 1.843 1 94.25 212 HIS B O 1
ATOM 4619 N N . SER B 1 213 ? 14.875 0.591 -0.03 1 93.44 213 SER B N 1
ATOM 4620 C CA . SER B 1 213 ? 13.781 -0.118 -0.678 1 93.44 213 SER B CA 1
ATOM 4621 C C . SER B 1 213 ? 14.289 -1.295 -1.503 1 93.44 213 SER B C 1
ATOM 4623 O O . SER B 1 213 ? 14.961 -1.103 -2.521 1 93.44 213 SER B O 1
ATOM 4625 N N . VAL B 1 214 ? 13.852 -2.469 -1.139 1 95 214 VAL B N 1
ATOM 4626 C CA . VAL B 1 214 ? 14.398 -3.633 -1.828 1 95 214 VAL B CA 1
ATOM 4627 C C . VAL B 1 214 ? 13.312 -4.281 -2.686 1 95 214 VAL B C 1
ATOM 4629 O O . VAL B 1 214 ? 13.594 -5.188 -3.475 1 95 214 VAL B O 1
ATOM 4632 N N . CYS B 1 215 ? 12.117 -3.893 -2.559 1 97.12 215 CYS B N 1
ATOM 4633 C CA . CYS B 1 215 ? 10.992 -4.461 -3.291 1 97.12 215 CYS B CA 1
ATOM 4634 C C . CYS B 1 215 ? 10.68 -3.641 -4.535 1 97.12 215 CYS B C 1
ATOM 4636 O O . CYS B 1 215 ? 10.828 -2.418 -4.535 1 97.12 215 CYS B O 1
ATOM 4638 N N . ASN B 1 216 ? 10.234 -4.398 -5.598 1 98 216 ASN B N 1
ATOM 4639 C CA . ASN B 1 216 ? 9.742 -3.738 -6.801 1 98 216 ASN B CA 1
ATOM 4640 C C . ASN B 1 216 ? 10.82 -2.869 -7.445 1 98 216 ASN B C 1
ATOM 4642 O O . ASN B 1 216 ? 10.539 -1.756 -7.891 1 98 216 ASN B O 1
ATOM 4646 N N . VAL B 1 217 ? 12.031 -3.334 -7.426 1 98.06 217 VAL B N 1
ATOM 4647 C CA . VAL B 1 217 ? 13.172 -2.637 -8.023 1 98.06 217 VAL B CA 1
ATOM 4648 C C . VAL B 1 217 ? 13.477 -3.227 -9.398 1 98.06 217 VAL B C 1
ATOM 4650 O O . VAL B 1 217 ? 13.727 -4.43 -9.523 1 98.06 217 VAL B O 1
ATOM 4653 N N . LEU B 1 218 ? 13.414 -2.418 -10.445 1 97.56 218 LEU B N 1
ATOM 4654 C CA . LEU B 1 218 ? 13.734 -2.871 -11.797 1 97.56 218 LEU B CA 1
ATOM 4655 C C . LEU B 1 218 ? 15.242 -2.938 -12 1 97.56 218 LEU B C 1
ATOM 4657 O O . LEU B 1 218 ? 15.781 -3.992 -12.352 1 97.56 218 LEU B O 1
ATOM 4661 N N . SER B 1 219 ? 15.859 -1.801 -11.641 1 96.81 219 SER B N 1
ATOM 4662 C CA . SER B 1 219 ? 17.297 -1.667 -11.852 1 96.81 219 SER B CA 1
ATOM 4663 C C . SER B 1 219 ? 18.016 -1.333 -10.547 1 96.81 219 SER B C 1
ATOM 4665 O O . SER B 1 219 ? 17.562 -0.47 -9.789 1 96.81 219 SER B O 1
ATOM 4667 N N . PRO B 1 220 ? 19.172 -2.025 -10.305 1 96.69 220 PRO B N 1
ATOM 4668 C CA . PRO B 1 220 ? 19.922 -1.688 -9.094 1 96.69 220 PRO B CA 1
ATOM 4669 C C . PRO B 1 220 ? 20.391 -0.232 -9.078 1 96.69 220 PRO B C 1
ATOM 4671 O O . PRO B 1 220 ? 20.5 0.369 -8.008 1 96.69 220 PRO B O 1
ATOM 4674 N N . ASP B 1 221 ? 20.578 0.33 -10.234 1 96.69 221 ASP B N 1
ATOM 4675 C CA . ASP B 1 221 ? 21.031 1.717 -10.32 1 96.69 221 ASP B CA 1
ATOM 4676 C C . ASP B 1 221 ? 19.969 2.67 -9.773 1 96.69 221 ASP B C 1
ATOM 4678 O O . ASP B 1 221 ? 20.297 3.715 -9.203 1 96.69 221 ASP B O 1
ATOM 4682 N N . ASP B 1 222 ? 18.781 2.32 -9.961 1 95.75 222 ASP B N 1
ATOM 4683 C CA . ASP B 1 222 ? 17.703 3.166 -9.445 1 95.75 222 ASP B CA 1
ATOM 4684 C C . ASP B 1 222 ? 17.719 3.195 -7.922 1 95.75 222 ASP B C 1
ATOM 4686 O O . ASP B 1 222 ? 17.422 4.227 -7.312 1 95.75 222 ASP B O 1
ATOM 4690 N N . GLN B 1 223 ? 18.031 2.088 -7.367 1 96.69 223 GLN B N 1
ATOM 4691 C CA . GLN B 1 223 ? 18.094 1.974 -5.914 1 96.69 223 GLN B CA 1
ATOM 4692 C C . GLN B 1 223 ? 19.188 2.857 -5.332 1 96.69 223 GLN B C 1
ATOM 4694 O O . GLN B 1 223 ? 19.078 3.332 -4.199 1 96.69 223 GLN B O 1
ATOM 4699 N N . LEU B 1 224 ? 20.219 3.102 -6.125 1 97.81 224 LEU B N 1
ATOM 4700 C CA . LEU B 1 224 ? 21.375 3.842 -5.641 1 97.81 224 LEU B CA 1
ATOM 4701 C C . LEU B 1 224 ? 21.375 5.27 -6.172 1 97.81 224 LEU B C 1
ATOM 4703 O O . LEU B 1 224 ? 22.375 5.988 -6.043 1 97.81 224 LEU B O 1
ATOM 4707 N N . ARG B 1 225 ? 20.297 5.637 -6.75 1 96.5 225 ARG B N 1
ATOM 4708 C CA . ARG B 1 225 ? 20.219 6.961 -7.359 1 96.5 225 ARG B CA 1
ATOM 4709 C C . ARG B 1 225 ? 20.266 8.055 -6.301 1 96.5 225 ARG B C 1
ATOM 4711 O O . ARG B 1 225 ? 19.562 7.977 -5.289 1 96.5 225 ARG B O 1
ATOM 4718 N N . SER B 1 226 ? 21.125 9.062 -6.539 1 97.44 226 SER B N 1
ATOM 4719 C CA . SER B 1 226 ? 21.219 10.195 -5.629 1 97.44 226 SER B CA 1
ATOM 4720 C C . SER B 1 226 ? 20.281 11.32 -6.043 1 97.44 226 SER B C 1
ATOM 4722 O O . SER B 1 226 ? 19.891 11.414 -7.211 1 97.44 226 SER B O 1
ATOM 4724 N N . VAL B 1 227 ? 19.922 12.086 -5.141 1 97.69 227 VAL B N 1
ATOM 4725 C CA . VAL B 1 227 ? 19.109 13.273 -5.379 1 97.69 227 VAL B CA 1
ATOM 4726 C C . VAL B 1 227 ? 19.672 14.453 -4.582 1 97.69 227 VAL B C 1
ATOM 4728 O O . VAL B 1 227 ? 20.094 14.289 -3.436 1 97.69 227 VAL B O 1
ATOM 4731 N N . LYS B 1 228 ? 19.734 15.586 -5.215 1 98.19 228 LYS B N 1
ATOM 4732 C CA . LYS B 1 228 ? 20.25 16.781 -4.547 1 98.19 228 LYS B CA 1
ATOM 4733 C C . LYS B 1 228 ? 19.109 17.641 -4.004 1 98.19 228 LYS B C 1
ATOM 4735 O O . LYS B 1 228 ? 18.016 17.672 -4.574 1 98.19 228 LYS B O 1
ATOM 4740 N N . PHE B 1 229 ? 19.406 18.312 -2.961 1 98 229 PHE B N 1
ATOM 4741 C CA . PHE B 1 229 ? 18.453 19.219 -2.34 1 98 229 PHE B CA 1
ATOM 4742 C C . PHE B 1 229 ? 19.156 20.312 -1.547 1 98 229 PHE B C 1
ATOM 4744 O O . PHE B 1 229 ? 20.344 20.188 -1.249 1 98 229 PHE B O 1
ATOM 4751 N N . PRO B 1 230 ? 18.516 21.297 -1.216 1 97.94 230 PRO B N 1
ATOM 4752 C CA . PRO B 1 230 ? 17.156 21.656 -1.644 1 97.94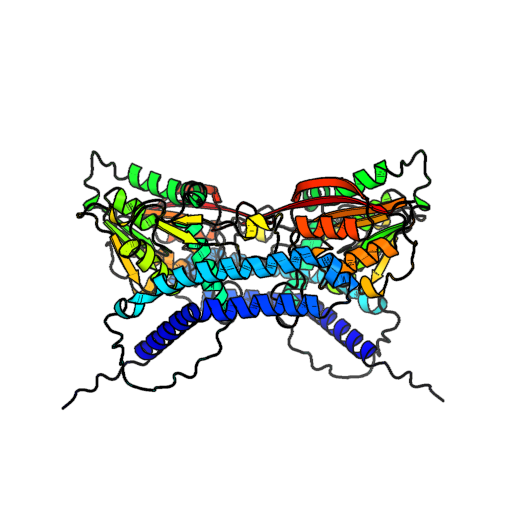 230 PRO B CA 1
ATOM 4753 C C . PRO B 1 230 ? 17.109 22.234 -3.057 1 97.94 230 PRO B C 1
ATOM 4755 O O . PRO B 1 230 ? 18.141 22.688 -3.57 1 97.94 230 PRO B O 1
ATOM 4758 N N . ASP B 1 231 ? 15.984 22.188 -3.701 1 97.81 231 ASP B N 1
ATOM 4759 C CA . ASP B 1 231 ? 15.859 22.703 -5.066 1 97.81 231 ASP B CA 1
ATOM 4760 C C . ASP B 1 231 ? 15.703 24.219 -5.078 1 97.81 231 ASP B C 1
ATOM 4762 O O . ASP B 1 231 ? 15.875 24.859 -6.121 1 97.81 231 ASP B O 1
ATOM 4766 N N . VAL B 1 232 ? 15.43 24.812 -3.986 1 96.5 232 VAL B N 1
ATOM 4767 C CA . VAL B 1 232 ? 15.414 26.25 -3.758 1 96.5 232 VAL B CA 1
ATOM 4768 C C . VAL B 1 232 ? 16.078 26.562 -2.422 1 96.5 232 VAL B C 1
ATOM 4770 O O . VAL B 1 232 ? 16.156 25.719 -1.533 1 96.5 232 VAL B O 1
ATOM 4773 N N . ASN B 1 233 ? 16.562 27.703 -2.342 1 94.81 233 ASN B N 1
ATOM 4774 C CA . ASN B 1 233 ? 17.141 28.109 -1.063 1 94.81 233 ASN B CA 1
ATOM 4775 C C . ASN B 1 233 ? 16.078 28.641 -0.108 1 94.81 233 ASN B C 1
ATOM 4777 O O . ASN B 1 233 ? 15.547 29.734 -0.308 1 94.81 233 ASN B O 1
ATOM 4781 N N . PRO B 1 234 ? 15.781 27.891 0.927 1 91.62 234 PRO B N 1
ATOM 4782 C CA . PRO B 1 234 ? 14.727 28.328 1.84 1 91.62 234 PRO B CA 1
ATOM 4783 C C . PRO B 1 234 ? 15.031 29.688 2.48 1 91.62 234 PRO B C 1
ATOM 4785 O O . PRO B 1 234 ? 14.109 30.406 2.865 1 91.62 234 PRO B O 1
ATOM 4788 N N . SER B 1 235 ? 16.266 30.062 2.545 1 88.5 235 SER B N 1
ATOM 4789 C CA . SER B 1 235 ? 16.688 31.312 3.174 1 88.5 235 SER B CA 1
ATOM 4790 C C . SER B 1 235 ? 16.438 32.5 2.26 1 88.5 235 SER B C 1
ATOM 4792 O O . SER B 1 235 ? 16.625 33.656 2.666 1 88.5 235 SER B O 1
ATOM 4794 N N . ASP B 1 236 ? 15.992 32.188 1.101 1 90.44 236 ASP B N 1
ATOM 4795 C CA . ASP B 1 236 ? 15.758 33.281 0.142 1 90.44 236 ASP B CA 1
ATOM 4796 C C . ASP B 1 236 ? 14.43 33.969 0.409 1 90.44 236 ASP B C 1
ATOM 4798 O O . ASP B 1 236 ? 14.086 34.938 -0.253 1 90.44 236 ASP B O 1
ATOM 4802 N N . LEU B 1 237 ? 13.719 33.562 1.354 1 91.38 237 LEU B N 1
ATOM 4803 C CA . LEU B 1 237 ? 12.492 34.281 1.73 1 91.38 237 LEU B CA 1
ATOM 4804 C C . LEU B 1 237 ? 12.805 35.719 2.148 1 91.38 237 LEU B C 1
ATOM 4806 O O . LEU B 1 237 ? 13.805 35.969 2.818 1 91.38 237 LEU B O 1
ATOM 4810 N N . PRO B 1 238 ? 12.023 36.594 1.689 1 88.38 238 PRO B N 1
ATOM 4811 C CA . PRO B 1 238 ? 12.242 37.969 2.146 1 88.38 238 PRO B CA 1
ATOM 4812 C C . PRO B 1 238 ? 12.266 38.094 3.668 1 88.38 238 PRO B C 1
ATOM 4814 O O . PRO B 1 238 ? 11.57 37.344 4.359 1 88.38 238 PRO B O 1
ATOM 4817 N N . PRO B 1 239 ? 13.07 38.969 4.125 1 85.19 239 PRO B N 1
ATOM 4818 C CA . PRO B 1 239 ? 13.141 39.156 5.574 1 85.19 239 PRO B CA 1
ATOM 4819 C C . PRO B 1 239 ? 11.781 39.469 6.199 1 85.19 239 PRO B C 1
ATOM 4821 O O . PRO B 1 239 ? 11.562 39.156 7.379 1 85.19 239 PRO B O 1
ATOM 4824 N N . SER B 1 240 ? 10.93 40.031 5.457 1 87.88 240 SER B N 1
ATOM 4825 C CA . SER B 1 240 ? 9.609 40.406 5.957 1 87.88 240 SER B CA 1
ATOM 4826 C C . SER B 1 240 ? 8.656 39.188 5.945 1 87.88 240 SER B C 1
ATOM 4828 O O . SER B 1 240 ? 7.547 39.281 6.473 1 87.88 240 SER B O 1
ATOM 4830 N N . SER B 1 241 ? 9.18 38.125 5.398 1 89.44 241 SER B N 1
ATOM 4831 C CA . SER B 1 241 ? 8.32 36.969 5.301 1 89.44 241 SER B CA 1
ATOM 4832 C C . SER B 1 241 ? 7.965 36.406 6.684 1 89.44 241 SER B C 1
ATOM 4834 O O . SER B 1 241 ? 8.797 36.469 7.598 1 89.44 241 SER B O 1
ATOM 4836 N N . GLN B 1 242 ? 6.73 36 6.879 1 93.31 242 GLN B N 1
ATOM 4837 C CA . GLN B 1 242 ? 6.23 35.469 8.133 1 93.31 242 GLN B CA 1
ATOM 4838 C C . GLN B 1 242 ? 5.957 33.969 8.008 1 93.31 242 GLN B C 1
ATOM 4840 O O . GLN B 1 242 ? 4.824 33.562 7.73 1 93.31 242 GLN B O 1
ATOM 4845 N N . LEU B 1 243 ? 6.941 33.219 8.125 1 96.5 243 LEU B N 1
ATOM 4846 C CA . LEU B 1 243 ? 6.832 31.766 8.156 1 96.5 243 LEU B CA 1
ATOM 4847 C C . LEU B 1 243 ? 7.176 31.219 9.531 1 96.5 243 LEU B C 1
ATOM 4849 O O . LEU B 1 243 ? 8.281 31.422 10.031 1 96.5 243 LEU B O 1
ATOM 4853 N N . THR B 1 244 ? 6.262 30.625 10.195 1 96.06 244 THR B N 1
ATOM 4854 C CA . THR B 1 244 ? 6.496 30 11.5 1 96.06 244 THR B CA 1
ATOM 4855 C C . THR B 1 244 ? 6.02 28.562 11.508 1 96.06 244 THR B C 1
ATOM 4857 O O . THR B 1 244 ? 5.234 28.156 10.648 1 96.06 244 THR B O 1
ATOM 4860 N N . MET B 1 245 ? 6.582 27.781 12.367 1 95.5 245 MET B N 1
ATOM 4861 C CA . MET B 1 245 ? 6.184 26.391 12.562 1 95.5 245 MET B CA 1
ATOM 4862 C C . MET B 1 245 ? 5.754 26.125 14 1 95.5 245 MET B C 1
ATOM 4864 O O . MET B 1 245 ? 6.434 26.562 14.938 1 95.5 245 MET B O 1
ATOM 4868 N N . ALA B 1 246 ? 4.637 25.547 14.203 1 96.5 246 ALA B N 1
ATOM 4869 C CA . ALA B 1 246 ? 4.16 25.172 15.531 1 96.5 246 ALA B CA 1
ATOM 4870 C C . ALA B 1 246 ? 4.188 23.656 15.711 1 96.5 246 ALA B C 1
ATOM 4872 O O . ALA B 1 246 ? 3.66 22.922 14.875 1 96.5 246 ALA B O 1
ATOM 4873 N N . ALA B 1 247 ? 4.824 23.219 16.797 1 94.56 247 ALA B N 1
ATOM 4874 C CA . ALA B 1 247 ? 4.906 21.797 17.109 1 94.56 247 ALA B CA 1
ATOM 4875 C C . ALA B 1 247 ? 3.803 21.375 18.078 1 94.56 247 ALA B C 1
ATOM 4877 O O . ALA B 1 247 ? 3.51 22.094 19.031 1 94.56 247 ALA B O 1
ATOM 4878 N N . GLY B 1 248 ? 3.135 20.266 17.766 1 94.62 248 GLY B N 1
ATOM 4879 C CA . GLY B 1 248 ? 2.154 19.75 18.703 1 94.62 248 GLY B CA 1
ATOM 4880 C C . GLY B 1 248 ? 0.87 19.297 18.047 1 94.62 248 GLY B C 1
ATOM 4881 O O . GLY B 1 248 ? 0.75 19.344 16.812 1 94.62 248 GLY B O 1
ATOM 4882 N N . ASP B 1 249 ? 0.04 18.875 18.844 1 95.94 249 ASP B N 1
ATOM 4883 C CA . ASP B 1 249 ? -1.239 18.344 18.391 1 95.94 249 ASP B CA 1
ATOM 4884 C C . ASP B 1 249 ? -2.152 19.469 17.891 1 95.94 249 ASP B C 1
ATOM 4886 O O . ASP B 1 249 ? -2.352 20.469 18.578 1 95.94 249 ASP B O 1
ATOM 4890 N N . PHE B 1 250 ? -2.703 19.312 16.703 1 98.19 250 PHE B N 1
ATOM 4891 C CA . PHE B 1 250 ? -3.525 20.312 16.047 1 98.19 250 PHE B CA 1
ATOM 4892 C C . PHE B 1 250 ? -4.676 20.75 16.938 1 98.19 250 PHE B C 1
ATOM 4894 O O . PHE B 1 250 ? -4.906 21.953 17.125 1 98.19 250 PHE B O 1
ATOM 4901 N N . LEU B 1 251 ? -5.383 19.797 17.578 1 97.88 251 LEU B N 1
ATOM 4902 C CA . LEU B 1 251 ? -6.574 20.094 18.359 1 97.88 251 LEU B CA 1
ATOM 4903 C C . LEU B 1 251 ? -6.207 20.812 19.656 1 97.88 251 LEU B C 1
ATOM 4905 O O . LEU B 1 251 ? -7.016 21.562 20.203 1 97.88 251 LEU B O 1
ATOM 4909 N N . GLU B 1 252 ? -4.996 20.625 20.109 1 96.81 252 GLU B N 1
ATOM 4910 C CA . GLU B 1 252 ? -4.559 21.219 21.359 1 96.81 252 GLU B CA 1
ATOM 4911 C C . GLU B 1 252 ? -4.031 22.641 21.156 1 96.81 252 GLU B C 1
ATOM 4913 O O . GLU B 1 252 ? -4.219 23.5 22 1 96.81 252 GLU B O 1
ATOM 4918 N N . ILE B 1 253 ? -3.443 22.844 20.031 1 97 253 ILE B N 1
ATOM 4919 C CA . ILE B 1 253 ? -2.748 24.109 19.781 1 97 253 ILE B CA 1
ATOM 4920 C C . ILE B 1 253 ? -3.74 25.156 19.281 1 97 253 ILE B C 1
ATOM 4922 O O . ILE B 1 253 ? -3.666 26.328 19.672 1 97 253 ILE B O 1
ATOM 4926 N N . TYR B 1 254 ? -4.625 24.781 18.453 1 98.25 254 TYR B N 1
ATOM 4927 C CA . TYR B 1 254 ? -5.461 25.766 17.766 1 98.25 254 TYR B CA 1
ATOM 4928 C C . TYR B 1 254 ? -6.863 25.797 18.359 1 98.25 254 TYR B C 1
ATOM 4930 O O . TYR B 1 254 ? -7.77 25.125 17.875 1 98.25 254 TYR B O 1
ATOM 4938 N N . THR B 1 255 ? -7.023 26.703 19.359 1 97.56 255 THR B N 1
ATOM 4939 C CA . THR B 1 255 ? -8.273 26.797 20.094 1 97.56 255 THR B CA 1
ATOM 4940 C C . THR B 1 255 ? -8.852 28.203 20.016 1 97.56 255 THR B C 1
ATOM 4942 O O . THR B 1 255 ? -10.016 28.438 20.359 1 97.56 255 THR B O 1
ATOM 4945 N N . GLU B 1 256 ? -8.086 29.141 19.516 1 98.19 256 GLU B N 1
ATOM 4946 C CA . GLU B 1 256 ? -8.547 30.516 19.438 1 98.19 256 GLU B CA 1
ATOM 4947 C C . GLU B 1 256 ? -9.492 30.734 18.266 1 98.19 256 GLU B C 1
ATOM 4949 O O . GLU B 1 256 ? -9.141 30.453 17.125 1 98.19 256 GLU B O 1
ATOM 4954 N N . ALA B 1 257 ? -10.656 31.266 18.531 1 98.25 257 ALA B N 1
ATOM 4955 C CA . ALA B 1 257 ? -11.672 31.469 17.5 1 98.25 257 ALA B CA 1
ATOM 4956 C C . ALA B 1 257 ? -11.289 32.625 16.578 1 98.25 257 ALA B C 1
ATOM 4958 O O . ALA B 1 257 ? -10.695 33.594 17.016 1 98.25 257 ALA B O 1
ATOM 4959 N N . ASP B 1 258 ? -11.617 32.469 15.312 1 98.38 258 ASP B N 1
ATOM 4960 C CA . ASP B 1 258 ? -11.578 33.531 14.312 1 98.38 258 ASP B CA 1
ATOM 4961 C C . ASP B 1 258 ? -10.172 34.125 14.195 1 98.38 258 ASP B C 1
ATOM 4963 O O . ASP B 1 258 ? -10.008 35.344 14.195 1 98.38 258 ASP B O 1
ATOM 4967 N N . ALA B 1 259 ? -9.234 33.219 14.117 1 98.38 259 ALA B N 1
ATOM 4968 C CA . ALA B 1 259 ? -7.84 33.688 14.125 1 98.38 259 ALA B CA 1
ATOM 4969 C C . ALA B 1 259 ? -7.227 33.594 12.734 1 98.38 259 ALA B C 1
ATOM 4971 O O . ALA B 1 259 ? -6.277 34.312 12.422 1 98.38 259 ALA B O 1
ATOM 4972 N N . TRP B 1 260 ? -7.773 32.812 11.859 1 98.81 260 TRP B N 1
ATOM 4973 C CA . TRP B 1 260 ? -7.113 32.5 10.594 1 98.81 260 TRP B CA 1
ATOM 4974 C C . TRP B 1 260 ? -7.992 32.906 9.406 1 98.81 260 TRP B C 1
ATOM 4976 O O . TRP B 1 260 ? -9.211 32.719 9.445 1 98.81 260 TR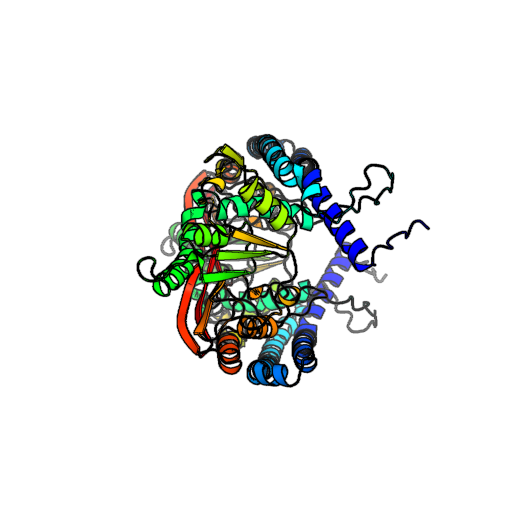P B O 1
ATOM 4986 N N . ASP B 1 261 ? -7.395 33.438 8.367 1 98.69 261 ASP B N 1
ATOM 4987 C CA . ASP B 1 261 ? -8.102 33.781 7.141 1 98.69 261 ASP B CA 1
ATOM 4988 C C . ASP B 1 261 ? -8.297 32.531 6.258 1 98.69 261 ASP B C 1
ATOM 4990 O O . ASP B 1 261 ? -9.266 32.438 5.504 1 98.69 261 ASP B O 1
ATOM 4994 N N . CYS B 1 262 ? -7.336 31.656 6.336 1 98.81 262 CYS B N 1
ATOM 4995 C CA . CYS B 1 262 ? -7.34 30.469 5.488 1 98.81 262 CYS B CA 1
ATOM 4996 C C . CYS B 1 262 ? -6.68 29.297 6.195 1 98.81 262 CYS B C 1
ATOM 4998 O O . CYS B 1 262 ? -5.688 29.469 6.906 1 98.81 262 CYS B O 1
ATOM 5000 N N . VAL B 1 263 ? -7.258 28.109 6.07 1 98.94 263 VAL B N 1
ATOM 5001 C CA . VAL B 1 263 ? -6.656 26.844 6.484 1 98.94 263 VAL B CA 1
ATOM 5002 C C . VAL B 1 263 ? -6.465 25.953 5.266 1 98.94 263 VAL B C 1
ATOM 5004 O O . VAL B 1 263 ? -7.418 25.672 4.535 1 98.94 263 VAL B O 1
ATOM 5007 N N . ALA B 1 264 ? -5.25 25.578 5.004 1 98.94 264 ALA B N 1
ATOM 5008 C CA . ALA B 1 264 ? -4.91 24.719 3.869 1 98.94 264 ALA B CA 1
ATOM 5009 C C . ALA B 1 264 ? -4.465 23.344 4.34 1 98.94 264 ALA B C 1
ATOM 5011 O O . ALA B 1 264 ? -3.42 23.203 4.977 1 98.94 264 ALA B O 1
ATOM 5012 N N . THR B 1 265 ? -5.266 22.344 4.059 1 98.88 265 THR B N 1
ATOM 5013 C CA . THR B 1 265 ? -4.934 20.984 4.441 1 98.88 265 THR B CA 1
ATOM 5014 C C . THR B 1 265 ? -4.566 20.141 3.215 1 98.88 265 THR B C 1
ATOM 5016 O O . THR B 1 265 ? -5.332 20.078 2.252 1 98.88 265 THR B O 1
ATOM 5019 N N . CYS B 1 266 ? -3.428 19.625 3.189 1 98.75 266 CYS B N 1
ATOM 5020 C CA . CYS B 1 266 ? -2.928 18.719 2.156 1 98.75 266 CYS B CA 1
ATOM 5021 C C . CYS B 1 266 ? -2.473 17.391 2.76 1 98.75 266 CYS B C 1
ATOM 5023 O O . CYS B 1 266 ? -1.467 17.344 3.471 1 98.75 266 CYS B O 1
ATOM 5025 N N . PHE B 1 267 ? -3.211 16.266 2.449 1 98 267 PHE B N 1
ATOM 5026 C CA . PHE B 1 267 ? -2.92 14.969 3.061 1 98 267 PHE B CA 1
ATOM 5027 C C . PHE B 1 267 ? -2.865 15.086 4.578 1 98 267 PHE B C 1
ATOM 5029 O O . PHE B 1 267 ? -1.907 14.641 5.211 1 98 267 PHE B O 1
ATOM 5036 N N . PHE B 1 268 ? -3.965 15.641 5.168 1 98.56 268 PHE B N 1
ATOM 5037 C CA . PHE B 1 268 ? -3.902 15.922 6.598 1 98.56 268 PHE B CA 1
ATOM 5038 C C . PHE B 1 268 ? -5.129 15.359 7.312 1 98.56 268 PHE B C 1
ATOM 5040 O O . PHE B 1 268 ? -5.004 14.727 8.367 1 98.56 268 PHE B O 1
ATOM 5047 N N . ILE B 1 269 ? -6.301 15.523 6.809 1 98.38 269 ILE B N 1
ATOM 5048 C CA . ILE B 1 269 ? -7.52 15.281 7.574 1 98.38 269 ILE B CA 1
ATOM 5049 C C . ILE B 1 269 ? -7.656 13.789 7.871 1 98.38 269 ILE B C 1
ATOM 5051 O O . ILE B 1 269 ? -8.289 13.406 8.859 1 98.38 269 ILE B O 1
ATOM 5055 N N . ASP B 1 270 ? -7.02 12.961 7.07 1 96.75 270 ASP B N 1
ATOM 5056 C CA . ASP B 1 270 ? -7.098 11.523 7.305 1 96.75 270 ASP B CA 1
ATOM 5057 C C . ASP B 1 270 ? -6.164 11.102 8.438 1 96.75 270 ASP B C 1
ATOM 5059 O O . ASP B 1 270 ? -6.113 9.922 8.797 1 96.75 270 ASP B O 1
ATOM 5063 N N . CYS B 1 271 ? -5.449 12.023 9.016 1 94.94 271 CYS B N 1
ATOM 5064 C CA . CYS B 1 271 ? -4.578 11.734 10.148 1 94.94 271 CYS B CA 1
ATOM 5065 C C . CYS B 1 271 ? -5.328 11.891 11.469 1 94.94 271 CYS B C 1
ATOM 5067 O O . CYS B 1 271 ? -4.762 11.656 12.539 1 94.94 271 CYS B O 1
ATOM 5069 N N . ALA B 1 272 ? -6.566 12.18 11.445 1 95.06 272 ALA B N 1
ATOM 5070 C CA . ALA B 1 272 ? -7.371 12.383 12.648 1 95.06 272 ALA B CA 1
ATOM 5071 C C . ALA B 1 272 ? -7.93 11.062 13.164 1 95.06 272 ALA B C 1
ATOM 5073 O O . ALA B 1 272 ? -8.414 10.242 12.391 1 95.06 272 ALA B O 1
ATOM 5074 N N . ASN B 1 273 ? -7.84 10.977 14.492 1 96.25 273 ASN B N 1
ATOM 5075 C CA . ASN B 1 273 ? -8.641 9.914 15.102 1 96.25 273 ASN B CA 1
ATOM 5076 C C . ASN B 1 273 ? -10.133 10.188 14.953 1 96.25 273 ASN B C 1
ATOM 5078 O O . ASN B 1 273 ? -10.898 9.289 14.594 1 96.25 273 ASN B O 1
ATOM 5082 N N . ASN B 1 274 ? -10.484 11.375 15.289 1 97.81 274 ASN B N 1
ATOM 5083 C CA . ASN B 1 274 ? -11.836 11.891 15.125 1 97.81 274 ASN B CA 1
ATOM 5084 C C . ASN B 1 274 ? -11.883 13.039 14.117 1 97.81 274 ASN B C 1
ATOM 5086 O O . ASN B 1 274 ? -11.664 14.203 14.484 1 97.81 274 ASN B O 1
ATOM 5090 N N . ILE B 1 275 ? -12.242 12.75 12.883 1 98.38 275 ILE B N 1
ATOM 5091 C CA . ILE B 1 275 ? -12.203 13.719 11.789 1 98.38 275 ILE B CA 1
ATOM 5092 C C . ILE B 1 275 ? -13.242 14.812 12.023 1 98.38 275 ILE B C 1
ATOM 5094 O O . ILE B 1 275 ? -13.078 15.945 11.562 1 98.38 275 ILE B O 1
ATOM 5098 N N . VAL B 1 276 ? -14.305 14.562 12.781 1 98.69 276 VAL B N 1
ATOM 5099 C CA . VAL B 1 276 ? -15.328 15.555 13.094 1 98.69 276 VAL B CA 1
ATOM 5100 C C . VAL B 1 276 ? -14.727 16.672 13.945 1 98.69 276 VAL B C 1
ATOM 5102 O O . VAL B 1 276 ? -15.016 17.844 13.734 1 98.69 276 VAL B O 1
ATOM 5105 N N . SER B 1 277 ? -13.891 16.281 14.852 1 98.5 277 SER B N 1
ATOM 5106 C CA . SER B 1 277 ? -13.219 17.281 15.68 1 98.5 277 SER B CA 1
ATOM 5107 C C . SER B 1 277 ? -12.32 18.172 14.844 1 98.5 277 SER B C 1
ATOM 5109 O O . SER B 1 277 ? -12.195 19.375 15.125 1 98.5 277 SER B O 1
ATOM 5111 N N . PHE B 1 278 ? -11.648 17.625 13.844 1 98.69 278 PHE B N 1
ATOM 5112 C CA . PHE B 1 278 ? -10.852 18.438 12.945 1 98.69 278 PHE B CA 1
ATOM 5113 C C . PHE B 1 278 ? -11.719 19.469 12.227 1 98.69 278 PHE B C 1
ATOM 5115 O O . PHE B 1 278 ? -11.375 20.656 12.172 1 98.69 278 PHE B O 1
ATOM 5122 N N . VAL B 1 279 ? -12.875 19.016 11.727 1 98.81 279 VAL B N 1
ATOM 5123 C CA . VAL B 1 279 ? -13.789 19.891 11 1 98.81 279 VAL B CA 1
ATOM 5124 C C . VAL B 1 279 ? -14.266 21.016 11.914 1 98.81 279 VAL B C 1
ATOM 5126 O O . VAL B 1 279 ? -14.227 22.203 11.539 1 98.81 279 VAL B O 1
ATOM 5129 N N . GLN B 1 280 ? -14.664 20.641 13.094 1 98.75 280 GLN B N 1
ATOM 5130 C CA . GLN B 1 280 ? -15.18 21.625 14.047 1 98.75 280 GLN B CA 1
ATOM 5131 C C . GLN B 1 280 ? -14.102 22.625 14.453 1 98.75 280 GLN B C 1
ATOM 5133 O O . GLN B 1 280 ? -14.367 23.828 14.562 1 98.75 280 GLN B O 1
ATOM 5138 N N . THR B 1 281 ? -12.906 22.125 14.688 1 98.81 281 THR B N 1
ATOM 5139 C CA . THR B 1 281 ? -11.805 23 15.055 1 98.81 281 THR B CA 1
ATOM 5140 C C . THR B 1 281 ? -11.461 23.953 13.922 1 98.81 281 THR B C 1
ATOM 5142 O O . THR B 1 281 ? -11.289 25.156 14.148 1 98.81 281 THR B O 1
ATOM 5145 N N . ILE B 1 282 ? -11.422 23.484 12.688 1 98.88 282 ILE B N 1
ATOM 5146 C CA . ILE B 1 282 ? -11.117 24.328 11.539 1 98.88 282 ILE B CA 1
ATOM 5147 C C . ILE B 1 282 ? -12.18 25.422 11.406 1 98.88 282 ILE B C 1
ATOM 5149 O O . ILE B 1 282 ? -11.859 26.594 11.18 1 98.88 282 ILE B O 1
ATOM 5153 N N . TYR B 1 283 ? -13.477 25.016 11.578 1 98.81 283 TYR B N 1
ATOM 5154 C CA . TYR B 1 283 ? -14.555 26 11.516 1 98.81 283 TYR B CA 1
ATOM 5155 C C . TYR B 1 283 ? -14.375 27.078 12.578 1 98.81 283 TYR B C 1
ATOM 5157 O O . TYR B 1 283 ? -14.508 28.266 12.289 1 98.81 283 TYR B O 1
ATOM 5165 N N . ASN B 1 284 ? -14.055 26.625 13.75 1 98.62 284 ASN B N 1
ATOM 5166 C CA . ASN B 1 284 ? -13.938 27.547 14.875 1 98.62 284 ASN B CA 1
ATOM 5167 C C . ASN B 1 284 ? -12.797 28.531 14.672 1 98.62 284 ASN B C 1
ATOM 5169 O O . ASN B 1 284 ? -12.945 29.719 14.945 1 98.62 284 ASN B O 1
ATOM 5173 N N . ILE B 1 285 ? -11.672 28.094 14.156 1 98.81 285 ILE B N 1
ATOM 5174 C CA . ILE B 1 285 ? -10.477 28.938 14.148 1 98.81 285 ILE B CA 1
ATOM 5175 C C . ILE B 1 285 ? -10.492 29.844 12.914 1 98.81 285 ILE B C 1
ATOM 5177 O O . ILE B 1 285 ? -9.727 30.797 12.836 1 98.81 285 ILE B O 1
ATOM 5181 N N . LEU B 1 286 ? -11.312 29.531 11.93 1 98.81 286 LEU B N 1
ATOM 5182 C CA . LEU B 1 286 ? -11.43 30.375 10.742 1 98.81 286 LEU B CA 1
ATOM 5183 C C . LEU B 1 286 ? -12.203 31.656 11.055 1 98.81 286 LEU B C 1
ATOM 5185 O O . LEU B 1 286 ? -13.203 31.625 11.773 1 98.81 286 LEU B O 1
ATOM 5189 N N . LYS B 1 287 ? -11.742 32.781 10.547 1 98.5 287 LYS B N 1
ATOM 51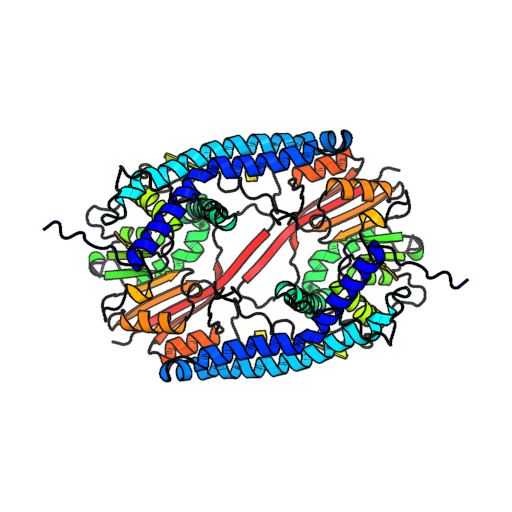90 C CA . LYS B 1 287 ? -12.5 34.031 10.586 1 98.5 287 LYS B CA 1
ATOM 5191 C C . LYS B 1 287 ? -13.773 33.938 9.742 1 98.5 287 LYS B C 1
ATOM 5193 O O . LYS B 1 287 ? -13.828 33.156 8.797 1 98.5 287 LYS B O 1
ATOM 5198 N N . PRO B 1 288 ? -14.789 34.781 10.156 1 97.62 288 PRO B N 1
ATOM 5199 C CA . PRO B 1 288 ? -15.891 34.875 9.195 1 97.62 288 PRO B CA 1
ATOM 5200 C C . PRO B 1 288 ? -15.422 35.281 7.797 1 97.62 288 PRO B C 1
ATOM 5202 O O . PRO B 1 288 ? -14.609 36.188 7.645 1 97.62 288 PRO B O 1
ATOM 5205 N N . GLY B 1 289 ? -15.844 34.562 6.836 1 96.88 289 GLY B N 1
ATOM 5206 C CA . GLY B 1 289 ? -15.398 34.781 5.473 1 96.88 289 GLY B CA 1
ATOM 5207 C C . GLY B 1 289 ? -14.141 34.031 5.109 1 96.88 289 GLY B C 1
ATOM 5208 O O . GLY B 1 289 ? -13.719 34.031 3.955 1 96.88 289 GLY B O 1
ATOM 5209 N N . GLY B 1 290 ? -13.578 33.312 6.129 1 98.25 290 GLY B N 1
ATOM 5210 C CA . GLY B 1 290 ? -12.383 32.531 5.891 1 98.25 290 GLY B CA 1
ATOM 5211 C C . GLY B 1 290 ? -12.656 31.266 5.09 1 98.25 290 GLY B C 1
ATOM 5212 O O . GLY B 1 290 ? -13.812 30.891 4.895 1 98.25 290 GLY B O 1
ATOM 5213 N N . GLN B 1 291 ? -11.539 30.641 4.582 1 98.31 291 GLN B N 1
ATOM 5214 C CA . GLN B 1 291 ? -11.703 29.469 3.73 1 98.31 291 GLN B CA 1
ATOM 5215 C C . GLN B 1 291 ? -10.836 28.312 4.219 1 98.31 291 GLN B C 1
ATOM 5217 O O . GLN B 1 291 ? -9.758 28.531 4.766 1 98.31 291 GLN B O 1
ATOM 5222 N N . TRP B 1 292 ? -11.414 27.172 4.066 1 98.94 292 TRP B N 1
ATOM 5223 C CA . TRP B 1 292 ? -10.719 25.906 4.234 1 98.94 292 TRP B CA 1
ATOM 5224 C C . TRP B 1 292 ? -10.539 25.203 2.895 1 98.94 292 TRP B C 1
ATOM 5226 O O . TRP B 1 292 ? -11.523 24.875 2.223 1 98.94 292 TRP B O 1
ATOM 5236 N N . ILE B 1 293 ? -9.305 25.062 2.465 1 98.94 293 ILE B N 1
ATOM 5237 C CA . ILE B 1 293 ? -8.969 24.391 1.219 1 98.94 293 ILE B CA 1
ATOM 5238 C C . ILE B 1 293 ? -8.32 23.047 1.523 1 98.94 293 ILE B C 1
ATOM 5240 O O . ILE B 1 293 ? -7.332 22.969 2.262 1 98.94 293 ILE B O 1
ATOM 5244 N N . ASN B 1 294 ? -8.875 21.984 0.938 1 98.88 294 ASN B N 1
ATOM 5245 C CA . ASN B 1 294 ? -8.391 20.641 1.245 1 98.88 294 ASN B CA 1
ATOM 5246 C C . ASN B 1 294 ? -8.031 19.875 -0.022 1 98.88 294 ASN B C 1
ATOM 5248 O O . ASN B 1 294 ? -8.727 19.984 -1.034 1 98.88 294 ASN B O 1
ATOM 5252 N N . LEU B 1 295 ? -6.961 19.188 0.037 1 98.81 295 LEU B N 1
ATOM 5253 C CA . LEU B 1 295 ? -6.645 18.172 -0.967 1 98.81 295 LEU B CA 1
ATOM 5254 C C . LEU B 1 295 ? -6.035 16.938 -0.319 1 98.81 295 LEU B C 1
ATOM 5256 O O . LEU B 1 295 ? -5.078 17.047 0.453 1 98.81 295 LEU B O 1
ATOM 5260 N N . GLY B 1 296 ? -6.535 15.789 -0.63 1 98.44 296 GLY B N 1
ATOM 5261 C CA . GLY B 1 296 ? -5.973 14.539 -0.14 1 98.44 296 GLY B CA 1
ATOM 5262 C C . GLY B 1 296 ? -6.969 13.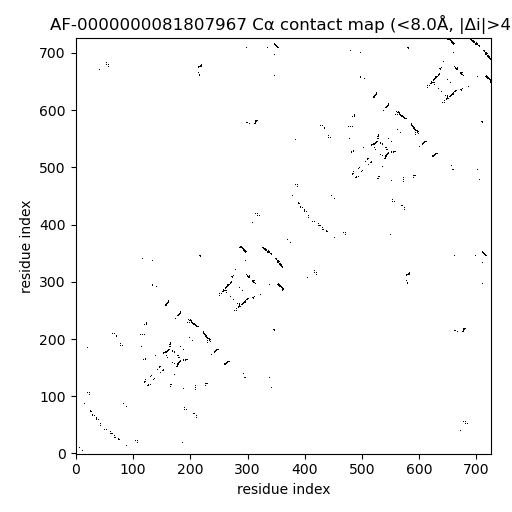391 -0.141 1 98.44 296 GLY B C 1
ATOM 5263 O O . GLY B 1 296 ? -8.156 13.594 -0.426 1 98.44 296 GLY B O 1
ATOM 5264 N N . PRO B 1 297 ? -6.496 12.25 0.133 1 98 297 PRO B N 1
ATOM 5265 C CA . PRO B 1 297 ? -7.367 11.078 0.244 1 98 297 PRO B CA 1
ATOM 5266 C C . PRO B 1 297 ? -7.965 10.922 1.64 1 98 297 PRO B C 1
ATOM 5268 O O . PRO B 1 297 ? -7.91 11.844 2.451 1 98 297 PRO B O 1
ATOM 5271 N N . LEU B 1 298 ? -8.648 9.812 1.887 1 98.31 298 LEU B N 1
ATOM 5272 C CA . LEU B 1 298 ? -9.172 9.43 3.193 1 98.31 298 LEU B CA 1
ATOM 5273 C C . LEU B 1 298 ? -8.625 8.078 3.625 1 98.31 298 LEU B C 1
ATOM 5275 O O . LEU B 1 298 ? -9.383 7.129 3.826 1 98.31 298 LEU B O 1
ATOM 5279 N N . LEU B 1 299 ? -7.297 8.031 3.854 1 97.06 299 LEU B N 1
ATOM 5280 C CA . LEU B 1 299 ? -6.609 6.809 4.242 1 97.06 299 LEU B CA 1
ATOM 5281 C C . LEU B 1 299 ? -6.883 6.469 5.703 1 97.06 299 LEU B C 1
ATOM 5283 O O . LEU B 1 299 ? -6.672 5.328 6.129 1 97.06 299 LEU B O 1
ATOM 5287 N N . TYR B 1 300 ? -7.492 7.25 6.508 1 97.75 300 TYR B N 1
ATOM 5288 C CA . TYR B 1 300 ? -7.688 7.121 7.945 1 97.75 300 TYR B CA 1
ATOM 5289 C C . TYR B 1 300 ? -6.547 6.34 8.586 1 97.75 300 TYR B C 1
ATOM 5291 O O . TYR B 1 300 ? -6.652 5.125 8.781 1 97.75 300 TYR B O 1
ATOM 5299 N N . HIS B 1 301 ? -5.539 6.992 9.016 1 95.19 301 HIS B N 1
ATOM 5300 C CA . HIS B 1 301 ? -4.262 6.434 9.445 1 95.19 301 HIS B CA 1
ATOM 5301 C C . HIS B 1 301 ? -4.441 5.535 10.664 1 95.19 301 HIS B C 1
ATOM 5303 O O . HIS B 1 301 ? -3.641 4.621 10.891 1 95.19 301 HIS B O 1
ATOM 5309 N N . TYR B 1 302 ? -5.453 5.746 11.406 1 95.44 302 TYR B N 1
ATOM 5310 C CA . TYR B 1 302 ? -5.605 5.02 12.664 1 95.44 302 TYR B CA 1
ATOM 5311 C C . TYR B 1 302 ? -6.602 3.877 12.508 1 95.44 302 TYR B C 1
ATOM 5313 O O . TYR B 1 302 ? -6.879 3.156 13.477 1 95.44 302 TYR B O 1
ATOM 5321 N N . ALA B 1 303 ? -7.047 3.732 11.281 1 94.12 303 ALA B N 1
ATOM 5322 C CA . ALA B 1 303 ? -7.973 2.627 11.047 1 94.12 303 ALA B CA 1
ATOM 5323 C C . ALA B 1 303 ? -7.32 1.286 11.367 1 94.12 303 ALA B C 1
ATOM 5325 O O . ALA B 1 303 ? -6.188 1.027 10.961 1 94.12 303 ALA B O 1
ATOM 5326 N N . ASP B 1 304 ? -7.863 0.481 12.18 1 85.38 304 ASP B N 1
ATOM 5327 C CA . ASP B 1 304 ? -7.488 -0.891 12.516 1 85.38 304 ASP B CA 1
ATOM 5328 C C . ASP B 1 304 ? -6.152 -0.933 13.25 1 85.38 304 ASP B C 1
ATOM 5330 O O . ASP B 1 304 ? -5.473 -1.96 13.25 1 85.38 304 ASP B O 1
ATOM 5334 N N . GLN B 1 305 ? -5.691 0.23 13.664 1 88.44 305 GLN B N 1
ATOM 5335 C CA . GLN B 1 305 ? -4.52 0.235 14.531 1 88.44 305 GLN B CA 1
ATOM 5336 C C . GLN B 1 305 ? -4.891 -0.162 15.961 1 88.44 305 GLN B C 1
ATOM 5338 O O . GLN B 1 305 ? -5.793 0.424 16.562 1 88.44 305 GLN B O 1
ATOM 5343 N N . GLU B 1 306 ? -4.203 -1.108 16.391 1 85.31 306 GLU B N 1
ATOM 5344 C CA . GLU B 1 306 ? -4.504 -1.608 17.734 1 85.31 306 GLU B CA 1
ATOM 5345 C C . GLU B 1 306 ? -4.379 -0.501 18.781 1 85.31 306 GLU B C 1
ATOM 5347 O O . GLU B 1 306 ? -3.402 0.249 18.781 1 85.31 306 GLU B O 1
ATOM 5352 N N . GLY B 1 307 ? -5.367 -0.38 19.562 1 87.88 307 GLY B N 1
ATOM 5353 C CA . GLY B 1 307 ? -5.344 0.569 20.672 1 87.88 307 GLY B CA 1
ATOM 5354 C C . GLY B 1 307 ? -5.754 1.971 20.266 1 87.88 307 GLY B C 1
ATOM 5355 O O . GLY B 1 307 ? -5.824 2.873 21.094 1 87.88 307 GLY B O 1
ATOM 5356 N N . GLU B 1 308 ? -6.027 2.178 19.031 1 92.94 308 GLU B N 1
ATOM 5357 C CA . GLU B 1 308 ? -6.402 3.502 18.547 1 92.94 308 GLU B CA 1
ATOM 5358 C C . GLU B 1 308 ? -7.871 3.541 18.125 1 92.94 308 GLU B C 1
ATOM 5360 O O . GLU B 1 308 ? -8.391 2.562 17.578 1 92.94 308 GLU B O 1
ATOM 5365 N N . GLU B 1 309 ? -8.445 4.684 18.422 1 94.12 309 GLU B N 1
ATOM 5366 C CA . GLU B 1 309 ? -9.781 4.957 17.906 1 94.12 309 GLU B CA 1
ATOM 5367 C C . GLU B 1 309 ? -9.711 5.645 16.547 1 94.12 309 GLU B C 1
ATOM 5369 O O . GLU B 1 309 ? -8.758 6.375 16.266 1 94.12 309 GLU B O 1
ATOM 5374 N N . SER B 1 310 ? -10.688 5.297 15.742 1 96.94 310 SER B N 1
ATOM 5375 C CA . SER B 1 310 ? -10.703 5.926 14.43 1 96.94 310 SER B CA 1
ATOM 5376 C C . SER B 1 310 ? -12.117 6.004 13.859 1 96.94 310 SER B C 1
ATOM 5378 O O . SER B 1 310 ? -12.82 4.992 13.797 1 96.94 310 SER B O 1
ATOM 5380 N N . LEU B 1 311 ? -12.57 7.203 13.562 1 98.06 311 LEU B N 1
ATOM 5381 C CA . LEU B 1 311 ? -13.789 7.406 12.789 1 98.06 311 LEU B CA 1
ATOM 5382 C C . LEU B 1 311 ? -13.477 7.461 11.297 1 98.06 311 LEU B C 1
ATOM 5384 O O . LEU B 1 311 ? -12.586 8.195 10.867 1 98.06 311 LEU B O 1
ATOM 5388 N N . GLU B 1 312 ? -14.211 6.695 10.508 1 98.25 312 GLU B N 1
ATOM 5389 C CA . GLU B 1 312 ? -13.828 6.547 9.109 1 98.25 312 GLU B CA 1
ATOM 5390 C C . GLU B 1 312 ? -15.016 6.777 8.18 1 98.25 312 GLU B C 1
ATOM 5392 O O . GLU B 1 312 ? -15.32 5.934 7.332 1 98.25 312 GLU B O 1
ATOM 5397 N N . PRO B 1 313 ? -15.664 7.93 8.266 1 98.31 313 PRO B N 1
ATOM 5398 C CA . PRO B 1 313 ? -16.734 8.203 7.312 1 98.31 313 PRO B CA 1
ATOM 5399 C C . PRO B 1 313 ? -16.25 8.258 5.871 1 98.31 313 PRO B C 1
ATOM 5401 O O . PRO B 1 313 ? -15.102 8.633 5.617 1 98.31 313 PRO B O 1
ATOM 5404 N N . SER B 1 314 ? -17.094 7.832 4.918 1 98.31 314 SER B N 1
ATOM 5405 C CA . SER B 1 314 ? -16.797 8.039 3.502 1 98.31 314 SER B CA 1
ATOM 5406 C C . SER B 1 314 ? -16.766 9.523 3.156 1 98.31 314 SER B C 1
ATOM 5408 O O . SER B 1 314 ? -17.109 10.367 3.982 1 98.31 314 SER B O 1
ATOM 5410 N N . TYR B 1 315 ? -16.328 9.836 1.976 1 98.62 315 TYR B N 1
ATOM 5411 C CA . TYR B 1 315 ? -16.281 11.242 1.57 1 98.62 315 TYR B CA 1
ATOM 5412 C C . TYR B 1 315 ? -17.672 11.852 1.569 1 98.62 315 TYR B C 1
ATOM 5414 O O . TYR B 1 315 ? -17.859 12.992 2.012 1 98.62 315 TYR B O 1
ATOM 5422 N N . ASP B 1 316 ? -18.672 11.125 1.036 1 98.5 316 ASP B N 1
ATOM 5423 C CA . ASP B 1 316 ? -20.047 11.625 1.023 1 98.5 316 ASP B CA 1
ATOM 5424 C C . ASP B 1 316 ? -20.516 11.977 2.434 1 98.5 316 ASP B C 1
ATOM 5426 O O . ASP B 1 316 ? -21.156 13.008 2.645 1 98.5 316 ASP B O 1
ATOM 5430 N N . HIS B 1 317 ? -20.203 11.109 3.398 1 98.56 317 HIS B N 1
ATOM 5431 C CA . HIS B 1 317 ? -20.531 11.414 4.789 1 98.56 317 HIS B CA 1
ATOM 5432 C C . HIS B 1 317 ? -19.812 12.672 5.262 1 98.56 317 HIS B C 1
ATOM 5434 O O . HIS B 1 317 ? -20.406 13.523 5.926 1 98.56 317 HIS B O 1
ATOM 5440 N N . LEU B 1 318 ? -18.578 12.758 4.934 1 98.69 318 LEU B N 1
ATOM 5441 C CA . LEU B 1 318 ? -17.719 13.836 5.422 1 98.69 318 LEU B CA 1
ATOM 5442 C C . LEU B 1 318 ? -18.203 15.188 4.91 1 98.69 318 LEU B C 1
ATOM 5444 O O . LEU B 1 318 ? -18.281 16.156 5.668 1 98.69 318 LEU B O 1
ATOM 5448 N N . ILE B 1 319 ? -18.516 15.258 3.605 1 98.5 319 ILE B N 1
ATOM 5449 C CA . ILE B 1 319 ? -18.969 16.516 3.029 1 98.5 319 ILE B CA 1
ATOM 5450 C C . ILE B 1 319 ? -20.266 16.953 3.691 1 98.5 319 ILE B C 1
ATOM 5452 O O . ILE B 1 319 ? -20.5 18.156 3.91 1 98.5 319 ILE B O 1
ATOM 5456 N N . ALA B 1 320 ? -21.156 15.984 3.971 1 98.5 320 ALA B N 1
ATOM 5457 C CA . ALA B 1 320 ? -22.391 16.297 4.684 1 98.5 320 ALA B CA 1
ATOM 5458 C C . ALA B 1 320 ? -22.094 16.844 6.074 1 98.5 320 ALA B C 1
ATOM 5460 O O . ALA B 1 320 ? -22.75 17.797 6.52 1 98.5 320 ALA B O 1
ATOM 5461 N N . ILE B 1 321 ? -21.156 16.266 6.73 1 98.75 321 ILE B N 1
ATOM 5462 C CA . ILE B 1 321 ? -20.75 16.719 8.062 1 98.75 321 ILE B CA 1
ATOM 5463 C C . ILE B 1 321 ? -20.203 18.141 7.988 1 98.75 321 ILE B C 1
ATOM 5465 O O . ILE B 1 321 ? -20.562 19 8.797 1 98.75 321 ILE B O 1
ATOM 5469 N N . ILE B 1 322 ? -19.344 18.391 6.996 1 98.81 322 ILE B N 1
ATOM 5470 C CA . ILE B 1 322 ? -18.734 19.688 6.801 1 98.81 322 ILE B CA 1
ATOM 5471 C C . ILE B 1 322 ? -19.828 20.75 6.613 1 98.81 322 ILE B C 1
ATOM 5473 O O . ILE B 1 322 ? -19.781 21.812 7.234 1 98.81 322 ILE B O 1
ATOM 5477 N N . LYS B 1 323 ? -20.812 20.438 5.82 1 98.62 323 LYS B N 1
ATOM 5478 C CA . LYS B 1 323 ? -21.922 21.359 5.582 1 98.62 323 LYS B CA 1
ATOM 5479 C C . LYS B 1 323 ? -22.734 21.578 6.852 1 98.62 323 LYS B C 1
ATOM 5481 O O . LYS B 1 323 ? -23.109 22.703 7.176 1 98.62 323 LYS B O 1
ATOM 5486 N N . LYS B 1 324 ? -22.984 20.516 7.582 1 98.44 324 LYS B N 1
ATOM 5487 C CA . LYS B 1 324 ? -23.797 20.578 8.797 1 98.44 324 LYS B CA 1
ATOM 5488 C C . LYS B 1 324 ? -23.109 21.406 9.875 1 98.44 324 LYS B C 1
ATOM 5490 O O . LYS B 1 324 ? -23.766 22.031 10.711 1 98.44 324 LYS B O 1
ATOM 5495 N N . VAL B 1 325 ? -21.828 21.375 9.898 1 98.31 325 VAL B N 1
ATOM 5496 C CA . VAL B 1 325 ? -21.062 22.156 10.867 1 98.31 325 VAL B CA 1
ATOM 5497 C C . VAL B 1 325 ? -21.219 23.641 10.57 1 98.31 325 VAL B C 1
ATOM 5499 O O . VAL B 1 325 ? -21.109 24.484 11.477 1 98.31 325 VAL B O 1
ATOM 5502 N N . GLY B 1 326 ? -21.391 23.984 9.25 1 98.06 326 GLY B N 1
ATOM 5503 C CA . GLY B 1 326 ? -21.688 25.359 8.93 1 98.06 326 GLY B CA 1
ATOM 5504 C C . GLY B 1 326 ? -20.969 25.859 7.691 1 98.06 326 GLY B C 1
ATOM 5505 O O . GLY B 1 326 ? -21.203 26.984 7.234 1 98.06 326 GLY B O 1
ATOM 5506 N N . PHE B 1 327 ? -20.172 25.016 7.129 1 98.75 327 PHE B N 1
ATOM 5507 C CA . PHE B 1 327 ? -19.391 25.438 5.965 1 98.75 327 PHE B CA 1
ATOM 5508 C C . PHE B 1 327 ? -20.266 25.484 4.723 1 98.75 327 PHE B C 1
ATOM 5510 O O . PHE B 1 327 ? -21.219 24.703 4.59 1 98.75 327 PHE B O 1
ATOM 5517 N N . VAL B 1 328 ? -19.906 26.359 3.834 1 98.5 328 VAL B N 1
ATOM 5518 C CA . VAL B 1 328 ? -20.438 26.359 2.475 1 98.5 328 VAL B CA 1
ATOM 5519 C C . VAL B 1 328 ? -19.375 25.891 1.497 1 98.5 328 VAL B C 1
ATOM 5521 O O . VAL B 1 328 ? -18.281 26.469 1.418 1 98.5 328 VAL B O 1
ATOM 5524 N N . ILE B 1 329 ? -19.688 24.844 0.785 1 98.56 329 ILE B N 1
ATOM 5525 C CA . ILE B 1 329 ? -18.734 24.328 -0.197 1 98.56 329 ILE B CA 1
ATOM 5526 C C . ILE B 1 329 ? -18.828 25.156 -1.48 1 98.56 329 ILE B C 1
ATOM 5528 O O . ILE B 1 329 ? -19.859 25.172 -2.15 1 98.56 329 ILE B O 1
ATOM 5532 N N . THR B 1 330 ? -17.734 25.75 -1.818 1 97.5 330 THR B N 1
ATOM 5533 C CA . THR B 1 330 ? -17.75 26.641 -2.977 1 97.5 330 THR B CA 1
ATOM 5534 C C . THR B 1 330 ? -17.094 25.969 -4.18 1 97.5 330 THR B C 1
ATOM 5536 O O . THR B 1 330 ? -17.328 26.359 -5.324 1 97.5 330 THR B O 1
ATOM 5539 N N . GLU B 1 331 ? -16.281 25.062 -3.998 1 98 331 GLU B N 1
ATOM 5540 C CA . GLU B 1 331 ? -15.664 24.234 -5.035 1 98 331 GLU B CA 1
ATOM 5541 C C . GLU B 1 331 ? -15.461 22.797 -4.555 1 98 331 GLU B C 1
ATOM 5543 O O . GLU B 1 331 ? -15.133 22.578 -3.389 1 98 331 GLU B O 1
ATOM 5548 N N . GLU B 1 332 ? -15.695 21.891 -5.395 1 98.19 332 GLU B N 1
ATOM 5549 C CA . GLU B 1 332 ? -15.523 20.469 -5.086 1 98.19 332 GLU B CA 1
ATOM 5550 C C . GLU B 1 332 ? -15.102 19.688 -6.32 1 98.19 332 GLU B C 1
ATOM 5552 O O . GLU B 1 332 ? -15.719 19.797 -7.383 1 98.19 332 GLU B O 1
ATOM 5557 N N . ARG B 1 333 ? -14.023 19 -6.195 1 97.88 333 ARG B N 1
ATOM 5558 C CA . ARG B 1 333 ? -13.531 18.094 -7.234 1 97.88 333 ARG B CA 1
ATOM 5559 C C . ARG B 1 333 ? -13.156 16.75 -6.648 1 97.88 333 ARG B C 1
ATOM 5561 O O . ARG B 1 333 ? -12.484 16.672 -5.613 1 97.88 333 ARG B O 1
ATOM 5568 N N . THR B 1 334 ? -13.617 15.68 -7.27 1 96.94 334 THR B N 1
ATOM 5569 C CA . THR B 1 334 ? -13.18 14.328 -6.918 1 96.94 334 THR B CA 1
ATOM 5570 C C . THR B 1 334 ? -12.234 13.773 -7.973 1 96.94 334 THR B C 1
ATOM 5572 O O . THR B 1 334 ? -12.008 14.398 -9.008 1 96.94 334 THR B O 1
ATOM 5575 N N . ASN B 1 335 ? -11.578 12.695 -7.699 1 96.44 335 ASN B N 1
ATOM 5576 C CA . ASN B 1 335 ? -10.695 12.016 -8.641 1 96.44 335 ASN B CA 1
ATOM 5577 C C . ASN B 1 335 ? -9.492 12.883 -9.008 1 96.44 335 ASN B C 1
ATOM 5579 O O . ASN B 1 335 ? -9.062 12.906 -10.156 1 96.44 335 ASN B O 1
ATOM 5583 N N . VAL B 1 336 ? -9.062 13.664 -8.047 1 97.56 336 VAL B N 1
ATOM 5584 C CA . VAL B 1 336 ? -7.863 14.461 -8.273 1 97.56 336 VAL B CA 1
ATOM 5585 C C . VAL B 1 336 ? -6.621 13.602 -8.078 1 97.56 336 VAL B C 1
ATOM 5587 O O . VAL B 1 336 ? -6.297 13.211 -6.949 1 97.56 336 VAL B O 1
ATOM 5590 N N . SER B 1 337 ? -5.93 13.375 -9.18 1 96.56 337 SER B N 1
ATOM 5591 C CA . SER B 1 337 ? -4.758 12.5 -9.133 1 96.56 337 SER B CA 1
ATOM 5592 C C . SER B 1 337 ? -3.66 13.102 -8.258 1 96.56 337 SER B C 1
ATOM 5594 O O . SER B 1 337 ? -3.305 14.273 -8.422 1 96.56 337 SER B O 1
ATOM 5596 N N . SER B 1 338 ? -3.203 12.297 -7.316 1 96.12 338 SER B N 1
ATOM 5597 C CA . SER B 1 338 ? -2.107 12.703 -6.445 1 96.12 338 SER B CA 1
ATOM 5598 C C . SER B 1 338 ? -1.249 11.508 -6.043 1 96.12 338 SER B C 1
ATOM 5600 O O . SER B 1 338 ? -1.68 10.359 -6.16 1 96.12 338 SER B O 1
ATOM 5602 N N . SER B 1 339 ? -0.05 11.758 -5.77 1 93.62 339 SER B N 1
ATOM 5603 C CA . SER B 1 339 ? 0.869 10.766 -5.234 1 93.62 339 SER B CA 1
ATOM 5604 C C . SER B 1 339 ? 1.486 11.227 -3.92 1 93.62 339 SER B C 1
ATOM 5606 O O . SER B 1 339 ? 1.302 12.375 -3.516 1 93.62 339 SER B O 1
ATOM 5608 N N . TYR B 1 340 ? 2.127 10.281 -3.268 1 92.75 340 TYR B N 1
ATOM 5609 C CA . TYR B 1 340 ? 2.717 10.617 -1.978 1 92.75 340 TYR B CA 1
ATOM 5610 C C . TYR B 1 340 ? 4.098 9.992 -1.827 1 92.75 340 TYR B C 1
ATOM 5612 O O . TYR B 1 340 ? 4.219 8.805 -1.52 1 92.75 340 TYR B O 1
ATOM 5620 N N . ALA B 1 341 ? 5.141 10.695 -1.978 1 92.31 341 ALA B N 1
ATOM 5621 C CA . ALA B 1 341 ? 6.551 10.359 -1.787 1 92.31 341 ALA B CA 1
ATOM 5622 C C . ALA B 1 341 ? 6.887 9.023 -2.443 1 92.31 341 ALA B C 1
ATOM 5624 O O . ALA B 1 341 ? 7.562 8.18 -1.846 1 92.31 341 ALA B O 1
ATOM 5625 N N . GLN B 1 342 ? 6.391 8.812 -3.545 1 89.94 342 GLN B N 1
ATOM 5626 C CA . GLN B 1 342 ? 6.578 7.539 -4.23 1 89.94 342 GLN B CA 1
ATOM 5627 C C . GLN B 1 342 ? 7.84 7.555 -5.086 1 89.94 342 GLN B C 1
ATOM 5629 O O . GLN B 1 342 ? 8.188 8.586 -5.672 1 89.94 342 GLN B O 1
ATOM 5634 N N . ASN B 1 343 ? 8.555 6.426 -5.156 1 92.38 343 ASN B N 1
ATOM 5635 C CA . ASN B 1 343 ? 9.633 6.223 -6.125 1 92.38 343 ASN B CA 1
ATOM 5636 C C . ASN B 1 343 ? 9.086 6.102 -7.547 1 92.38 343 ASN B C 1
ATOM 5638 O O . ASN B 1 343 ? 8.422 5.117 -7.879 1 92.38 343 ASN B O 1
ATOM 5642 N N . PRO B 1 344 ? 9.352 7.094 -8.352 1 91.94 344 PRO B N 1
ATOM 5643 C CA . PRO B 1 344 ? 8.773 7.086 -9.695 1 91.94 344 PRO B CA 1
ATOM 5644 C C . PRO B 1 344 ? 9.234 5.902 -10.531 1 91.94 344 PRO B C 1
ATOM 5646 O O . PRO B 1 344 ? 8.594 5.555 -11.531 1 91.94 344 PRO B O 1
ATOM 5649 N N . ASN B 1 345 ? 10.297 5.273 -10.125 1 94.81 345 ASN B N 1
ATOM 5650 C CA . ASN B 1 345 ? 10.859 4.188 -10.93 1 94.81 345 ASN B CA 1
ATOM 5651 C C . ASN B 1 345 ? 10.523 2.822 -10.336 1 94.81 345 ASN B C 1
ATOM 5653 O O . ASN B 1 345 ? 10.961 1.794 -10.859 1 94.81 345 ASN B O 1
ATOM 5657 N N . SER B 1 346 ? 9.797 2.809 -9.281 1 96.19 346 SER B N 1
ATOM 5658 C CA . SER B 1 346 ? 9.367 1.551 -8.68 1 96.19 346 SER B CA 1
ATOM 5659 C C . SER B 1 346 ? 8.359 0.827 -9.57 1 96.19 346 SER B C 1
ATOM 5661 O O . SER B 1 346 ? 7.559 1.464 -10.258 1 96.19 346 SER B O 1
ATOM 5663 N N . MET B 1 347 ? 8.344 -0.512 -9.547 1 97.75 347 MET B N 1
ATOM 5664 C CA . MET B 1 347 ? 7.309 -1.281 -10.227 1 97.75 347 MET B CA 1
ATOM 5665 C C . MET B 1 347 ? 5.938 -1.005 -9.617 1 97.75 347 MET B C 1
ATOM 5667 O O . MET B 1 347 ? 4.918 -1.114 -10.305 1 97.75 347 MET B O 1
ATOM 5671 N N . LEU B 1 348 ? 5.965 -0.749 -8.359 1 97.12 348 LEU B N 1
ATOM 5672 C CA . LEU B 1 348 ? 4.719 -0.436 -7.668 1 97.12 348 LEU B CA 1
ATOM 5673 C C . LEU B 1 348 ? 4.391 1.049 -7.781 1 97.12 348 LEU B C 1
ATOM 5675 O O . LEU B 1 348 ? 5.184 1.898 -7.371 1 97.12 348 LEU B O 1
ATOM 5679 N N . LYS B 1 349 ? 3.277 1.348 -8.367 1 95.94 349 LYS B N 1
ATOM 5680 C CA . LYS B 1 349 ? 2.771 2.711 -8.492 1 95.94 349 LYS B CA 1
ATOM 5681 C C . LYS B 1 349 ? 1.508 2.904 -7.656 1 95.94 349 LYS B C 1
ATOM 5683 O O . LYS B 1 349 ? 0.551 2.139 -7.785 1 95.94 349 LYS B O 1
ATOM 5688 N N . THR B 1 350 ? 1.614 3.857 -6.805 1 94.81 350 THR B N 1
ATOM 5689 C CA . THR B 1 350 ? 0.455 4.207 -5.992 1 94.81 350 THR B CA 1
ATOM 5690 C C . THR B 1 350 ? -0.063 5.594 -6.355 1 94.81 350 THR B C 1
ATOM 5692 O O . THR B 1 350 ? 0.708 6.555 -6.414 1 94.81 350 THR B O 1
ATOM 5695 N N . GLU B 1 351 ? -1.257 5.672 -6.641 1 95.44 351 GLU B N 1
ATOM 5696 C CA . GLU B 1 351 ? -1.929 6.926 -6.957 1 95.44 351 GLU B CA 1
ATOM 5697 C C . GLU B 1 351 ? -3.197 7.098 -6.129 1 95.44 351 GLU B C 1
ATOM 5699 O O . GLU B 1 351 ? -3.934 6.137 -5.902 1 95.44 351 GLU B O 1
ATOM 5704 N N . TYR B 1 352 ? -3.395 8.266 -5.672 1 97.12 352 TYR B N 1
ATOM 5705 C CA . TYR B 1 352 ? -4.652 8.602 -5.012 1 97.12 352 TYR B CA 1
ATOM 5706 C C . TYR B 1 352 ? -5.562 9.398 -5.938 1 97.12 352 TYR B C 1
ATOM 5708 O O . TYR B 1 352 ? -5.109 10.305 -6.633 1 97.12 352 TYR B O 1
ATOM 5716 N N . LYS B 1 353 ? -6.766 9.008 -6.043 1 97.69 353 LYS B N 1
ATOM 5717 C CA . LYS B 1 353 ? -7.832 9.867 -6.555 1 97.69 353 LYS B CA 1
ATOM 5718 C C . LYS B 1 353 ? -8.445 10.703 -5.438 1 97.69 353 LYS B C 1
ATOM 5720 O O . LYS B 1 353 ? -9.547 10.398 -4.961 1 97.69 353 LYS B O 1
ATOM 5725 N N . SER B 1 354 ? -7.746 11.758 -5.141 1 98.19 354 SER B N 1
ATOM 5726 C CA . SER B 1 354 ? -8.008 12.562 -3.949 1 98.19 354 SER B CA 1
ATOM 5727 C C . SER B 1 354 ? -9.242 13.438 -4.137 1 98.19 354 SER B C 1
ATOM 5729 O O . SER B 1 354 ? -9.75 13.57 -5.25 1 98.19 354 SER B O 1
ATOM 5731 N N . VAL B 1 355 ? -9.734 13.922 -3.025 1 98.56 355 VAL B N 1
ATOM 5732 C CA . VAL B 1 355 ? -10.812 14.906 -3.033 1 98.56 355 VAL B CA 1
ATOM 5733 C C . VAL B 1 355 ? -10.242 16.297 -2.775 1 98.56 355 VAL B C 1
ATOM 5735 O O . VAL B 1 355 ? -9.344 16.469 -1.945 1 98.56 355 VAL B O 1
ATOM 5738 N N . PHE B 1 356 ? -10.641 17.219 -3.607 1 98.75 356 PHE B N 1
ATOM 5739 C CA . PHE B 1 356 ? -10.336 18.641 -3.473 1 98.75 356 PHE B CA 1
ATOM 5740 C C . PHE B 1 356 ? -11.609 19.438 -3.199 1 98.75 356 PHE B C 1
ATOM 5742 O O . PHE B 1 356 ? -12.617 19.266 -3.889 1 98.75 356 PHE B O 1
ATOM 5749 N N . PHE B 1 357 ? -11.602 20.25 -2.137 1 98.88 357 PHE B N 1
ATOM 5750 C CA . PHE B 1 357 ? -12.75 21.125 -1.932 1 98.88 357 PHE B CA 1
ATOM 5751 C C . PHE B 1 357 ? -12.328 22.438 -1.274 1 98.88 357 PHE B C 1
ATOM 5753 O O . PHE B 1 357 ? -11.258 22.516 -0.666 1 98.88 357 PHE B O 1
ATOM 5760 N N . VAL B 1 358 ? -13.094 23.438 -1.521 1 98.81 358 VAL B N 1
ATOM 5761 C CA . VAL B 1 358 ? -13 24.719 -0.85 1 98.81 358 VAL B CA 1
ATOM 5762 C C . VAL B 1 358 ? -14.258 24.969 -0.016 1 98.81 358 VAL B C 1
ATOM 5764 O O . VAL B 1 358 ? -15.375 24.953 -0.545 1 98.81 358 VAL B O 1
ATOM 5767 N N . ALA B 1 359 ? -14.102 25.062 1.239 1 98.81 359 ALA B N 1
ATOM 5768 C CA . ALA B 1 359 ? -15.188 25.312 2.182 1 98.81 359 ALA B CA 1
ATOM 5769 C C . ALA B 1 359 ? -15.047 26.703 2.807 1 98.81 359 ALA B C 1
ATOM 5771 O O . ALA B 1 359 ? -13.969 27.078 3.27 1 98.81 359 ALA B O 1
ATOM 5772 N N . SER B 1 360 ? -16.125 27.453 2.83 1 98.25 360 SER B N 1
ATOM 5773 C CA . SER B 1 360 ? -16.094 28.812 3.355 1 98.25 360 SER B CA 1
ATOM 5774 C C . SER B 1 360 ? -16.953 28.938 4.613 1 98.25 360 SER B C 1
ATOM 5776 O O . SER B 1 360 ? -18.031 28.359 4.688 1 98.25 360 SER B O 1
ATOM 5778 N N . LYS B 1 361 ? -16.391 29.547 5.562 1 97.75 361 LYS B N 1
ATOM 5779 C CA . LYS B 1 361 ? -17.188 29.984 6.707 1 97.75 361 LYS B CA 1
ATOM 5780 C C . LYS B 1 361 ? -17.953 31.266 6.387 1 97.75 361 LYS B C 1
ATOM 5782 O O . LYS B 1 361 ? -17.375 32.25 5.938 1 97.75 361 LYS B O 1
ATOM 5787 N N . LEU B 1 362 ? -19.266 31.234 6.566 1 91.75 362 LEU B N 1
ATOM 5788 C CA . LEU B 1 362 ? -20.094 32.375 6.203 1 91.75 362 LEU B CA 1
ATOM 5789 C C . LEU B 1 362 ? -19.703 33.594 7.016 1 91.75 362 LEU B C 1
ATOM 5791 O O . LEU B 1 362 ? -19.297 33.5 8.172 1 91.75 362 LEU B O 1
ATOM 5795 N N . SER B 1 363 ? -19.875 34.812 6.375 1 86.5 363 SER B N 1
ATOM 5796 C CA . SER B 1 363 ? -19.547 36.094 6.98 1 86.5 363 SER B CA 1
ATOM 5797 C C . SER B 1 363 ? -20.594 36.5 8.031 1 86.5 363 SER B C 1
ATOM 5799 O O . SER B 1 363 ? -21.75 36.094 7.941 1 86.5 363 SER B O 1
#

Sequence (726 aa):
MATTNHETEQEIQEREHFQRIVNVFKSYKFLTDEWIKTKIALVKSLSPEQQLLLSDYTKHLAEMRVCVAHNAEVVQLIINDVENMFENVQHEEDGKASVKKRPILRSDLEKVYTTLRQIVRDWTAEGAAERDLCYGPILEIIDKKYPKDKIDRSCINVLVPGAGLGRLSYELANRGYACQGNEFSLFMLFASNFVLNRSSGVESLCIYPWVHSVCNVLSPDDQLRSVKFPDVNPSDLPPSSQLTMAAGDFLEIYTEADAWDCVATCFFIDCANNIVSFVQTIYNILKPGGQWINLGPLLYHYADQEGEESLEPSYDHLIAIIKKVGFVITEERTNVSSSYAQNPNSMLKTEYKSVFFVASKLSMATTNHETEQEIQEREHFQRIVNVFKSYKFLTDEWIKTKIALVKSLSPEQQLLLSDYTKHLAEMRVCVAHNAEVVQLIINDVENMFENVQHEEDGKASVKKRPILRSDLEKVYTTLRQIVRDWTAEGAAERDLCYGPILEIIDKKYPKDKIDRSCINVLVPGAGLGRLSYELANRGYACQGNEFSLFMLFASNFVLNRSSGVESLCIYPWVHSVCNVLSPDDQLRSVKFPDVNPSDLPPSSQLTMAAGDFLEIYTEADAWDCVATCFFIDCANNIVSFVQTIYNILKPGGQWINLGPLLYHYADQEGEESLEPSYDHLIAIIKKVGFVITEERTNVSSSYAQNPNSMLKTEYKSVFFVASKLS

Secondary structure (DSSP, 8-state):
--------HHHHHHHHHHHHHHHHHHTHHHHHHHHHHHHHHHHHTS-HHHHHHTHHHHHHHHHHHHHHHHHHHHHHHHHTT-TTT-TTS---SS-------PPPPHHHHHHHHHHHHHHHHHHSGGGHHHHHHHTHHHHHHHHHHS-TTTS-GGG-EEEEES-TTSHHHHHHHHTT-EEEEEE--HHHHHHHHHHHHT--STT-EEE-TTTT--SS-S-HHHHT--EEE-SS-GGGS-TT-EEEEEES-HHHH---TT-EEEEEEES-GGG-SSHHHHHHHHHHHEEEEEEEEEEE----TTTT-TT-------HHHHHHHHHHHTEEEEEEEEEEEE--S--TTSSEEEEEEEEEEEEEE--/--------HHHHHHHHHHHHHHHHHHTHHHHHHHHHHHHHHHHHTS-HHHHHHTHHHHHHHHHHHHHHHHHHHHHHHHHTT-GGG-TTS---SS-------PPPPHHHHHHHHHHHHHHHHHHSSTTHHHHHHHTHHHHHHHHHHS-TTTS-GGG-EEEEES-TTSHHHHHHHHTT-EEEEEE--HHHHHHHHHHHHT--STT-EEE-TTTT--SS-S-HHHHT--EEE-SS-GGGS-TT-EEEEEES-HHHH---TT-EEEEEEES-GGG-SSHHHHHHHHHHHEEEEEEEEEEE----TTTT-TT-------HHHHHHHHHHHTEEEEEEEEEEEE--S--TTSSEEEEEEEEEEEEEE--

Nearest PDB structures (foldseek):
  5yf1-assembly1_B  TM=9.747E-01  e=3.198E-45  Homo sapiens
  5yf0-assembly1_B  TM=9.688E-01  e=2.551E-45  Homo sapiens
  5yf1-assembly1_A  TM=9.695E-01  e=8.849E-45  Homo sapiens
  5yf0-assembly1_A  TM=9.748E-01  e=2.742E-44  Homo sapiens
  5yf2-assembly1_A  TM=9.734E-01  e=3.119E-43  Homo sapiens

Foldseek 3Di:
DPPPPPQPPVRVVVVVVLVLLLVLLLCLLVVVVVVLVVVLVVLVVDDPVSVVVCVVVSVLSVVLNVQSVQQNVVSCLLNVCVVVVDVPPPPPVDDPPCPPNPPDDPVSSVLLLVLLLVCCLQFFPNNVVQCCLFLVVVVVVVCVVAPVVPHQQCPAEEEEEPCQLPRSLLVSLLVRHQYEYEDADPSSVSNSCCQQPPDADAQPGKHQSQSSPDPQAPDSCLNRDMTTGRRDGNVPRPPSGRYYYHYHDPLVPQDAFQAHQEYEYTQHLLQDLDSLSVLLSVLGNHHAFHKYKYKDANPNPCPPPPPGHHDRDDPVVVVVSSVVSAWDWPDKDWQRWHDDSDSPNGNDDDIDRIIITMIHHHD/DPPPVPQPPVRVVVVVVVVLLLVLLLCLLVVVVVVLVVVLVVLVPDDPVSVVVCVVVSVLSVVLNVQSVQQNVVSCLLNVCVVVVDVPPPPPVDDPPCPVNPPDDPVSSVLLLVLLLVCCLQFFPNNVVQCCLFLVVVVVVVCVVAPVVPHQQCPAEEEEEPCQLPRSLLVSLLVRHQYEYEDADPSSVSNSCCQLPPDADAQPGKHQSQSSPDPQAPDSCLNRDMTTGRRDGNVPRPPSGRYYYHYHDPLVPQDAFQAHQEYEYTQHLLQDLDSLSVLLSVLGNHHAFHKYKYKDANPNPCVPPPPGHHDRDDPVVVVVSSVVSAWDWPDKDWQRWHDDSDSPNGNDDDIDRIIITMIHHHD

Organism: Hyalella azteca (NCBI:txid294128)

InterPro domains:
  IPR012901 Carnosine N-methyltransferase [PF07942] (106-361)
  IPR012901 Carnosine N-methyltransferase [PTHR12303] (8-361)
  IPR012901 Carnosine N-methyltransferase [SM01296] (98-363)
  IPR029063 S-adenosyl-L-methionine-dependent methyltransferase superfamily [G3DSA:3.40.50.150] (83-353)
  IPR029063 S-adenosyl-L-methionine-dependent methyltransferase superfamily [SSF53335] (115-334)

Solvent-accessible surface area (backbone atoms only — not comparable to full-atom values): 38338 Å² total; per-residue (Å²): 129,85,77,73,79,74,74,49,72,65,55,51,52,49,49,50,52,50,52,51,54,54,48,42,56,69,39,42,47,62,55,52,48,50,55,49,46,51,54,52,50,55,46,68,70,46,56,73,66,55,36,58,60,38,43,68,50,52,52,47,55,56,52,42,51,56,45,43,54,48,34,38,55,52,50,47,59,31,52,68,61,45,70,68,68,44,74,84,53,72,71,72,85,75,73,81,70,70,69,73,78,66,80,78,51,67,72,56,50,48,50,55,51,47,49,46,28,44,44,39,35,59,34,17,68,84,13,44,66,49,38,49,50,54,48,39,63,54,52,50,54,53,43,67,74,48,38,74,94,79,36,70,38,65,76,40,34,36,37,23,49,54,30,55,62,34,43,67,37,46,56,43,15,66,71,38,23,24,19,38,22,26,34,64,53,63,72,35,49,37,46,18,48,26,48,53,72,66,44,66,50,58,51,64,41,63,39,37,55,40,57,84,56,58,51,19,36,49,44,67,64,61,30,65,38,70,50,49,26,30,62,55,45,53,71,69,48,57,88,83,47,38,70,47,76,46,80,42,54,65,81,75,70,55,71,59,65,50,67,24,46,29,38,44,33,51,68,31,68,24,70,31,42,52,42,65,57,52,52,52,40,53,58,46,24,31,19,70,60,10,38,39,36,38,33,33,58,43,63,28,71,31,57,92,36,86,96,49,63,52,54,56,65,24,46,58,48,44,55,52,34,46,41,71,76,55,35,44,76,78,44,78,43,70,65,40,64,34,61,73,65,65,62,88,74,37,24,57,41,65,37,28,37,11,42,34,37,33,32,29,37,66,111,128,82,75,73,78,73,72,49,72,67,53,50,52,50,48,49,50,50,52,50,53,52,50,45,56,69,39,43,48,62,54,52,50,51,55,49,48,51,52,51,49,53,45,67,69,46,55,73,67,56,38,61,60,38,43,67,49,52,53,48,54,57,53,44,52,55,44,44,54,48,34,36,54,52,50,47,59,32,54,69,60,46,71,68,68,44,75,83,54,72,73,69,84,74,73,79,71,69,67,72,77,65,81,78,51,67,71,56,49,48,50,55,50,49,49,46,28,44,43,40,34,60,32,17,70,85,13,44,66,50,40,50,50,54,46,39,63,54,52,50,54,51,44,66,76,49,38,74,94,80,37,72,37,63,75,40,35,34,36,22,47,54,30,56,61,35,44,66,37,47,55,41,15,68,72,37,22,25,19,37,22,26,34,64,52,63,72,34,48,38,47,18,49,27,50,56,73,64,46,68,51,58,52,64,41,64,38,38,56,38,56,82,55,57,50,20,35,50,45,67,63,64,28,65,38,69,47,47,26,30,62,54,43,53,71,69,48,56,87,84,47,38,69,46,75,46,81,43,55,66,78,76,70,56,70,58,65,50,67,24,46,29,37,46,34,52,68,31,70,25,69,34,41,52,43,64,57,54,53,52,40,54,58,45,23,31,20,70,60,9,37,39,36,40,35,33,58,42,63,28,71,31,58,92,35,86,95,48,63,50,55,55,65,25,46,56,50,44,55,51,33,46,42,72,76,54,34,42,77,76,43,78,45,70,66,38,65,34,62,71,64,66,61,87,74,38,24,57,41,65,37,28,37,11,42,33,38,32,30,29,35,66,110